Protein AF-A0A5C6MVK4-F1 (afdb_monomer_lite)

Secondary structure (DSSP, 8-state):
--------------TTTT---TTHHHHHHHHHHHHHHHHHHHHHHHTTHHHHHHH-B-TTSPBTTSB-PPPTT-TT-S-B-TT--EEEES-SS---TTTT---PPEEEESS---S-B-SHHHHHHHHHHH----S-TTS-GGGTTT-TTHHHHSPPSSBPPEEEETTTTEEEES-GGGGHHHHHHHHHHHTT-HHHHHHHHHHHHTHHHHHHHHHHHHHHHHHHHHHHHHHHHHHHHHHHHHHHHHHHHHHHHHHHHHHHHHHHHHTT-S-HHHHHHHHHHHHHHHHHHHHHHHHHHHHHHHHHHHHHHHHHHHHHHHHHHHHHHH-THHHHHHHHHHHHHHHHHHHHHHHHHHHHHHHHHHHHHHHHHHHHHHHHHHHHHHHHHHHHHHHHHHHHHHHHHHHHHHHHHHHHHHHHHHHHHHHHHHHHHHHHHHHHTT--

Organism: NCBI:txid433684

Sequence (440 aa):
MGCCNSREIKRDWKPLEERSCTDIPWLIIFVLFCIGMACVCGYPIATGAASRLVSGYDSYGNTCGRNNTKINGVTLSGRDMRLNKYVFFLEPCNLDIINRKVLSIALCVSKCPTVELKDYKDLTQFALKNGSQLCSYDIPPTRYSSHWERSSKCPKLPVPPSKSISLFNRCIPVDVTCYAEFTQELVTFVSDNNVLRRVIAGVMASKEIIMALCLLALVLSLIMMVVIRYISKVLVWILTILVIIGSIGGTGVLWWLYVDHRNALDNNSLSIFGKEVVSDNVKALLGCAIVATIFTVILLIVMFILRKRVALTIALFHVAGKVFIKLPLLVVQPLWTLICLMLFWAYWLMVLLFLGVSVAHICLKLLTKSTQAFNRVERSGAGEKRRGEERRRRGEEREERRGEERIEERRGEERRGEDERGEERRGEEEERRGEELSLL

InterPro domains:
  IPR007603 Choline transporter-like [PF04515] (290-359)
  IPR007603 Choline transporter-like [PTHR12385] (13-358)

Foldseek 3Di:
DDDDPPDPPPPPPPVPPDDDDPCPVVVVVVVVVVVVLVVLLVVLVVLCLLQCQAQNAWPQGHRALAQFCDFFQRPPGRHGRVQQRAKEFLQLQDQDVPVVCNDRTIDRFNDFAQAWAADLVSQLCCCVVRVTHQFDPVAHSVCCPPDPCNVPGHHDPRDAGFDQDPGRRYTDHPDPNSCVVVVVVVCVVVVVDPPVNVVVVVCVVCVVVVVVVVVVVVVVVLVVVLVCLVVVLVVLVVVLVCLLCCLVVVLVVLVVVLVVLVVVLVVPPDDPVVNVVSVVVSVVSVVVSVVSVVVSVVVVVVSVVCVVVSVVVNVVSVVVSVVCVVVVVVVCVVVVVVVVVVVVVVSVVSSVSSVVSSVVVVVVSVVSVVVVVVVVVVVVVVVVVVVVVVVVVVVVVVVVVVVVVVVVVVVVVVVVVVVVVVVVVVVVVVVVVVVVVVPD

Structure (mmCIF, N/CA/C/O backbone):
data_AF-A0A5C6MVK4-F1
#
_entry.id   AF-A0A5C6MVK4-F1
#
loop_
_atom_site.group_PDB
_atom_site.id
_atom_site.type_symbol
_atom_site.label_atom_id
_atom_site.label_alt_id
_atom_site.label_comp_id
_atom_site.label_asym_id
_atom_site.label_entity_id
_atom_site.label_seq_id
_atom_site.pdbx_PDB_ins_code
_atom_site.Cartn_x
_atom_site.Cartn_y
_atom_site.Cartn_z
_atom_site.occupancy
_atom_site.B_iso_or_equiv
_atom_site.auth_seq_id
_atom_site.auth_comp_id
_atom_site.auth_asym_id
_atom_site.auth_atom_id
_atom_site.pdbx_PDB_model_num
ATOM 1 N N . MET A 1 1 ? 12.126 -42.421 -72.724 1.00 45.44 1 MET A N 1
ATOM 2 C CA . MET A 1 1 ? 10.899 -41.747 -72.246 1.00 45.44 1 MET A CA 1
ATOM 3 C C . MET A 1 1 ? 10.829 -41.921 -70.742 1.00 45.44 1 MET A C 1
ATOM 5 O O . MET A 1 1 ? 10.855 -43.053 -70.287 1.00 45.44 1 MET A O 1
ATOM 9 N N . GLY A 1 2 ? 10.811 -40.830 -69.982 1.00 40.03 2 GLY A N 1
ATOM 10 C CA . GLY A 1 2 ? 10.735 -40.871 -68.522 1.00 40.03 2 GLY A CA 1
ATOM 11 C C . GLY A 1 2 ? 10.362 -39.495 -67.989 1.00 40.03 2 GLY A C 1
ATOM 12 O O . GLY A 1 2 ? 11.235 -38.676 -67.733 1.00 40.03 2 GLY A O 1
ATOM 13 N N . CYS A 1 3 ? 9.061 -39.229 -67.883 1.00 44.59 3 CYS A N 1
ATOM 14 C CA . CYS A 1 3 ? 8.519 -38.031 -67.250 1.00 44.59 3 CYS A CA 1
ATOM 15 C C . CYS A 1 3 ? 8.044 -38.392 -65.838 1.00 44.59 3 CYS A C 1
ATOM 17 O O . CYS A 1 3 ? 6.943 -38.908 -65.680 1.00 44.59 3 CYS A O 1
ATOM 19 N N . CYS A 1 4 ? 8.846 -38.083 -64.819 1.00 44.09 4 CYS A N 1
ATOM 20 C CA . CYS A 1 4 ? 8.370 -37.953 -63.442 1.00 44.09 4 CYS A CA 1
ATOM 21 C C . CYS A 1 4 ? 8.360 -36.468 -63.087 1.00 44.09 4 CYS A C 1
ATOM 23 O O . CYS A 1 4 ? 9.382 -35.873 -62.757 1.00 44.09 4 CYS A O 1
ATOM 25 N N . ASN A 1 5 ? 7.180 -35.868 -63.212 1.00 50.19 5 ASN A N 1
ATOM 26 C CA . ASN A 1 5 ? 6.897 -34.517 -62.761 1.00 50.19 5 ASN A CA 1
ATOM 27 C C . ASN A 1 5 ? 6.696 -34.555 -61.237 1.00 50.19 5 ASN A C 1
ATOM 29 O O . ASN A 1 5 ? 5.581 -34.773 -60.762 1.00 50.19 5 ASN A O 1
ATOM 33 N N . SER A 1 6 ? 7.771 -34.384 -60.467 1.00 45.28 6 SER A N 1
ATOM 34 C CA . SER A 1 6 ? 7.656 -34.103 -59.034 1.00 45.28 6 SER A CA 1
ATOM 35 C C . SER A 1 6 ? 7.055 -32.710 -58.872 1.00 45.28 6 SER A C 1
ATOM 37 O O . SER A 1 6 ? 7.757 -31.705 -58.935 1.00 45.28 6 SER A O 1
ATOM 39 N N . ARG A 1 7 ? 5.733 -32.641 -58.690 1.00 50.56 7 ARG A N 1
ATOM 40 C CA . ARG A 1 7 ? 5.078 -31.435 -58.179 1.00 50.56 7 ARG A CA 1
ATOM 41 C C . ARG A 1 7 ? 5.675 -31.142 -56.805 1.00 50.56 7 ARG A C 1
ATOM 43 O O . ARG A 1 7 ? 5.427 -31.892 -55.864 1.00 50.56 7 ARG A O 1
ATOM 50 N N . GLU A 1 8 ? 6.433 -30.057 -56.685 1.00 54.66 8 GLU A N 1
ATOM 51 C CA . GLU A 1 8 ? 6.718 -29.470 -55.380 1.00 54.66 8 GLU A CA 1
ATOM 52 C C . GLU A 1 8 ? 5.381 -29.127 -54.718 1.00 54.66 8 GLU A C 1
ATOM 54 O O . GLU A 1 8 ? 4.659 -28.218 -55.136 1.00 54.66 8 GLU A O 1
ATOM 59 N N . ILE A 1 9 ? 5.014 -29.905 -53.703 1.00 55.22 9 ILE A N 1
ATOM 60 C CA . ILE A 1 9 ? 3.885 -29.598 -52.836 1.00 55.22 9 ILE A CA 1
ATOM 61 C C . ILE A 1 9 ? 4.286 -28.331 -52.083 1.00 55.22 9 ILE A C 1
ATOM 63 O O . ILE A 1 9 ? 5.113 -28.379 -51.171 1.00 55.22 9 ILE A O 1
ATOM 67 N N . LYS A 1 10 ? 3.721 -27.183 -52.480 1.00 52.97 10 LYS A N 1
ATOM 68 C CA . LYS A 1 10 ? 3.751 -25.962 -51.670 1.00 52.97 10 LYS A CA 1
ATOM 69 C C . LYS A 1 10 ? 3.217 -26.335 -50.293 1.00 52.97 10 LYS A C 1
ATOM 71 O O . LYS A 1 10 ? 2.034 -26.617 -50.130 1.00 52.97 10 LYS A O 1
ATOM 76 N N . ARG A 1 11 ? 4.117 -26.401 -49.315 1.00 61.69 11 ARG A N 1
ATOM 77 C CA . ARG A 1 11 ? 3.772 -26.624 -47.917 1.00 61.69 11 ARG A CA 1
ATOM 78 C C . ARG A 1 11 ? 3.032 -25.370 -47.457 1.00 61.69 11 ARG A C 1
ATOM 80 O O . ARG A 1 11 ? 3.664 -24.358 -47.160 1.00 61.69 11 ARG A O 1
ATOM 87 N N . ASP A 1 12 ? 1.703 -25.414 -47.488 1.00 65.06 12 ASP A N 1
ATOM 88 C CA . ASP A 1 12 ? 0.875 -24.348 -46.936 1.00 65.06 12 ASP A CA 1
ATOM 89 C C . ASP A 1 12 ? 1.218 -24.216 -45.453 1.00 65.06 12 ASP A C 1
ATOM 91 O O . ASP A 1 12 ? 1.029 -25.139 -44.659 1.00 65.06 12 ASP A O 1
ATOM 95 N N . TRP A 1 13 ? 1.806 -23.078 -45.090 1.00 60.03 13 TRP A N 1
ATOM 96 C CA . TRP A 1 13 ? 2.159 -22.775 -43.713 1.00 60.03 13 TRP A CA 1
ATOM 97 C C . TRP A 1 13 ? 0.852 -22.634 -42.926 1.00 60.03 13 TRP A C 1
ATOM 99 O O . TRP A 1 13 ? 0.169 -21.615 -43.027 1.00 60.03 13 TRP A O 1
ATOM 109 N N . LYS A 1 14 ? 0.488 -23.670 -42.163 1.00 69.31 14 LYS A N 1
ATOM 110 C CA . LYS A 1 14 ? -0.671 -23.680 -41.260 1.00 69.31 14 LYS A CA 1
ATOM 111 C C . LYS A 1 14 ? -0.202 -23.573 -39.799 1.00 69.31 14 LYS A C 1
ATOM 113 O O . LYS A 1 14 ? -0.158 -24.572 -39.088 1.00 69.31 14 LYS A O 1
ATOM 118 N N . PRO A 1 15 ? 0.146 -22.368 -39.304 1.00 61.59 15 PRO A N 1
ATOM 119 C CA . PRO A 1 15 ? 0.759 -22.144 -37.980 1.00 61.59 15 PRO A CA 1
ATOM 120 C C . PRO A 1 15 ? -0.129 -22.440 -36.756 1.00 61.59 15 PRO A C 1
ATOM 122 O O . PRO A 1 15 ? 0.230 -22.098 -35.622 1.00 61.59 15 PRO A O 1
ATOM 125 N N . LEU A 1 16 ? -1.314 -23.008 -36.973 1.00 65.88 16 LEU A N 1
ATOM 126 C CA . LEU A 1 16 ? -2.306 -23.302 -35.942 1.00 65.88 16 LEU A CA 1
ATOM 127 C C . LEU A 1 16 ? -2.547 -24.809 -35.750 1.00 65.88 16 LEU A C 1
ATOM 129 O O . LEU A 1 16 ? -3.187 -25.166 -34.770 1.00 65.88 16 LEU A O 1
ATOM 133 N N . GLU A 1 17 ? -2.035 -25.677 -36.631 1.00 70.75 17 GLU A N 1
ATOM 134 C CA . GLU A 1 17 ? -2.369 -27.115 -36.642 1.00 70.75 17 GLU A CA 1
ATOM 135 C C . GLU A 1 17 ? -1.601 -27.936 -35.578 1.00 70.75 17 GLU A C 1
ATOM 137 O O . GLU A 1 17 ? -2.068 -28.988 -35.160 1.00 70.75 17 GLU A O 1
ATOM 142 N N . GLU A 1 18 ? -0.468 -27.433 -35.068 1.00 64.62 18 GLU A N 1
ATOM 143 C CA . GLU A 1 18 ? 0.413 -28.149 -34.121 1.00 64.62 18 GLU A CA 1
ATOM 144 C C . GLU A 1 18 ? 0.641 -27.377 -32.805 1.00 64.62 18 GLU A C 1
ATOM 146 O O . GLU A 1 18 ? 1.774 -27.139 -32.387 1.00 64.62 18 GLU A O 1
ATOM 151 N N . ARG A 1 19 ? -0.423 -26.930 -32.126 1.00 71.25 19 ARG A N 1
ATOM 152 C CA . ARG A 1 19 ? -0.288 -26.306 -30.794 1.00 71.25 19 ARG A CA 1
ATOM 153 C C . ARG A 1 19 ? -0.730 -27.264 -29.691 1.00 71.25 19 ARG A C 1
ATOM 155 O O . ARG A 1 19 ? -1.921 -27.443 -29.470 1.00 71.25 19 ARG A O 1
ATOM 162 N N . SER A 1 20 ? 0.226 -27.841 -28.967 1.00 74.94 20 SER A N 1
ATOM 163 C CA . SER A 1 20 ? -0.019 -28.507 -27.680 1.00 74.94 20 SER A CA 1
ATOM 164 C C . SER A 1 20 ? 0.111 -27.509 -26.523 1.00 74.94 20 SER A C 1
ATOM 166 O O . SER A 1 20 ? 0.925 -26.590 -26.594 1.00 74.94 20 SER A O 1
ATOM 168 N N . CYS A 1 21 ? -0.650 -27.684 -25.438 1.00 77.19 21 CYS A N 1
ATOM 169 C CA . CYS A 1 21 ? -0.490 -26.868 -24.229 1.00 77.19 21 CYS A CA 1
ATOM 170 C C . CYS A 1 21 ? 0.863 -27.150 -23.558 1.00 77.19 21 CYS A C 1
ATOM 172 O O . CYS A 1 21 ? 1.046 -28.194 -22.938 1.00 77.19 21 CYS A O 1
ATOM 174 N N . THR A 1 22 ? 1.790 -26.200 -23.652 1.00 77.88 22 THR A N 1
ATOM 175 C CA . THR A 1 22 ? 3.154 -26.320 -23.110 1.00 77.88 22 THR A CA 1
ATOM 176 C C . THR A 1 22 ? 3.222 -26.128 -21.585 1.00 77.88 22 THR A C 1
ATOM 178 O O . THR A 1 22 ? 4.201 -26.520 -20.960 1.00 77.88 22 THR A O 1
ATOM 181 N N . ASP A 1 23 ? 2.158 -25.608 -20.959 1.00 83.75 23 ASP A N 1
ATOM 182 C CA . ASP A 1 23 ? 2.202 -25.089 -19.581 1.00 83.75 23 ASP A CA 1
ATOM 183 C C . ASP A 1 23 ? 1.281 -25.823 -18.583 1.00 83.75 23 ASP A C 1
ATOM 185 O O . ASP A 1 23 ? 0.829 -25.241 -17.597 1.00 83.75 23 ASP A O 1
ATOM 189 N N . ILE A 1 24 ? 0.995 -27.114 -18.798 1.00 88.56 24 ILE A N 1
ATOM 190 C CA . ILE A 1 24 ? 0.131 -27.905 -17.893 1.00 88.56 24 ILE A CA 1
ATOM 191 C C . ILE A 1 24 ? 0.690 -27.973 -16.450 1.00 88.56 24 ILE A C 1
ATOM 193 O O . ILE A 1 24 ? -0.074 -27.709 -15.519 1.00 88.56 24 ILE A O 1
ATOM 197 N N . PRO A 1 25 ? 1.989 -28.259 -16.205 1.00 91.06 25 PRO A N 1
ATOM 198 C CA . PRO A 1 25 ? 2.520 -28.314 -14.837 1.00 91.06 25 PRO A CA 1
ATOM 199 C C . PRO A 1 25 ? 2.453 -26.962 -14.112 1.00 91.06 25 PRO A C 1
ATOM 201 O O . PRO A 1 25 ? 2.097 -26.897 -12.936 1.00 91.06 25 PRO A O 1
ATOM 204 N N . TRP A 1 26 ? 2.741 -25.871 -14.824 1.00 91.62 26 TRP A N 1
ATOM 205 C CA . TRP A 1 26 ? 2.671 -24.515 -14.278 1.00 91.62 26 TRP A CA 1
ATOM 206 C C . TRP A 1 26 ? 1.240 -24.103 -13.943 1.00 91.62 26 TRP A C 1
ATOM 208 O O . TRP A 1 26 ? 1.009 -23.484 -12.902 1.00 91.62 26 TRP A O 1
ATOM 218 N N . LEU A 1 27 ? 0.271 -24.507 -14.769 1.00 90.19 27 LEU A N 1
ATOM 219 C CA . LEU A 1 27 ? -1.146 -24.299 -14.488 1.00 90.19 27 LEU A CA 1
ATOM 220 C C . LEU A 1 27 ? -1.570 -24.995 -13.186 1.00 90.19 27 LEU A C 1
ATOM 222 O O . LEU A 1 27 ? -2.265 -24.388 -12.375 1.00 90.19 27 LEU A O 1
ATOM 226 N N . ILE A 1 28 ? -1.116 -26.230 -12.945 1.00 94.44 28 ILE A N 1
ATOM 227 C CA . ILE A 1 28 ? -1.421 -26.967 -11.706 1.00 94.44 28 ILE A CA 1
ATOM 228 C C . ILE A 1 28 ? -0.871 -26.225 -10.480 1.00 94.44 28 ILE A C 1
ATOM 230 O O . ILE A 1 28 ? -1.604 -26.014 -9.513 1.00 94.44 28 ILE A O 1
ATOM 234 N N . ILE A 1 29 ? 0.390 -25.783 -10.522 1.00 95.12 29 ILE A N 1
ATOM 235 C CA . ILE A 1 29 ? 1.016 -25.023 -9.425 1.00 95.12 29 ILE A CA 1
ATOM 236 C C . ILE A 1 29 ? 0.244 -23.726 -9.153 1.00 95.12 29 ILE A C 1
ATOM 238 O O . ILE A 1 29 ? -0.031 -23.401 -7.997 1.00 95.12 29 ILE A O 1
ATOM 242 N N . PHE A 1 30 ? -0.145 -23.004 -10.205 1.00 90.62 30 PHE A N 1
ATOM 243 C CA . PHE A 1 30 ? -0.928 -21.777 -10.079 1.00 90.62 30 PHE A CA 1
ATOM 244 C C . PHE A 1 30 ? -2.295 -22.030 -9.428 1.00 90.62 30 PHE A C 1
ATOM 246 O O . PHE A 1 30 ? -2.679 -21.313 -8.505 1.00 90.62 30 PHE A O 1
ATOM 253 N N . VAL A 1 31 ? -3.003 -23.089 -9.835 1.00 94.50 31 VAL A N 1
ATOM 254 C CA . VAL A 1 31 ? -4.294 -23.469 -9.239 1.00 94.50 31 VAL A CA 1
ATOM 255 C C . VAL A 1 31 ? -4.141 -23.830 -7.759 1.00 94.50 31 VAL A C 1
ATOM 257 O O . VAL A 1 31 ? -4.922 -23.351 -6.937 1.00 94.50 31 VAL A O 1
ATOM 260 N N . LEU A 1 32 ? -3.119 -24.611 -7.389 1.00 95.25 32 LEU A N 1
ATOM 261 C CA . LEU A 1 32 ? -2.842 -24.944 -5.986 1.00 95.25 32 LEU A CA 1
ATOM 262 C C . LEU A 1 32 ? -2.535 -23.696 -5.150 1.00 95.25 32 LEU A C 1
ATOM 264 O O . LEU A 1 32 ? -3.050 -23.559 -4.039 1.00 95.25 32 LEU A O 1
ATOM 268 N N . PHE A 1 33 ? -1.751 -22.762 -5.692 1.00 92.44 33 PHE A N 1
ATOM 269 C CA . PHE A 1 33 ? -1.486 -21.477 -5.050 1.00 92.44 33 PHE A CA 1
ATOM 270 C C . PHE A 1 33 ? -2.778 -20.671 -4.837 1.00 92.44 33 PHE A C 1
ATOM 272 O O . PHE A 1 33 ? -3.020 -20.177 -3.734 1.00 92.44 33 PHE A O 1
ATOM 279 N N . CYS A 1 34 ? -3.645 -20.584 -5.850 1.00 90.88 34 CYS A N 1
ATOM 280 C CA . CYS A 1 34 ? -4.939 -19.909 -5.741 1.00 90.88 34 CYS A CA 1
ATOM 281 C C . CYS A 1 34 ? -5.849 -20.554 -4.685 1.00 90.88 34 CYS A C 1
ATOM 283 O O . CYS A 1 34 ? -6.484 -19.835 -3.912 1.00 90.88 34 CYS A O 1
ATOM 285 N N . ILE A 1 35 ? -5.885 -21.889 -4.609 1.00 94.31 35 ILE A N 1
ATOM 286 C CA . ILE A 1 35 ? -6.634 -22.613 -3.571 1.00 94.31 35 ILE A CA 1
ATOM 287 C C . ILE A 1 35 ? -6.067 -22.287 -2.188 1.00 94.31 35 ILE A C 1
ATOM 289 O O . ILE A 1 35 ? -6.826 -21.919 -1.293 1.00 94.31 35 ILE A O 1
ATOM 293 N N . GLY A 1 36 ? -4.743 -22.346 -2.015 1.00 91.12 36 GLY A N 1
ATOM 294 C CA . GLY A 1 36 ? -4.087 -21.977 -0.760 1.00 91.12 36 GLY A CA 1
ATOM 295 C C . GLY A 1 36 ? -4.452 -20.558 -0.320 1.00 91.12 36 GLY A C 1
ATOM 296 O O . GLY A 1 36 ? -4.861 -20.342 0.820 1.00 91.12 36 GLY A O 1
ATOM 297 N N . MET A 1 37 ? -4.413 -19.600 -1.246 1.00 88.31 37 MET A N 1
ATOM 298 C CA . MET A 1 37 ? -4.805 -18.210 -1.000 1.00 88.31 37 MET A CA 1
ATOM 299 C C . MET A 1 37 ? -6.275 -18.070 -0.588 1.00 88.31 37 MET A C 1
ATOM 301 O O . MET A 1 37 ? -6.581 -17.321 0.345 1.00 88.31 37 MET A O 1
ATOM 305 N N . ALA A 1 38 ? -7.178 -18.807 -1.238 1.00 89.06 38 ALA A N 1
ATOM 306 C CA . ALA A 1 38 ? -8.592 -18.831 -0.884 1.00 89.06 38 ALA A CA 1
ATOM 307 C C . ALA A 1 38 ? -8.820 -19.429 0.515 1.00 89.06 38 ALA A C 1
ATOM 309 O O . ALA A 1 38 ? -9.594 -18.875 1.295 1.00 89.06 38 ALA A O 1
ATOM 310 N N . CYS A 1 39 ? -8.109 -20.501 0.879 1.00 89.88 39 CYS A N 1
ATOM 311 C CA . CYS A 1 39 ? -8.178 -21.101 2.214 1.00 89.88 39 CYS A CA 1
ATOM 312 C C . CYS A 1 39 ? -7.696 -20.136 3.306 1.00 89.88 39 CYS A C 1
ATOM 314 O O . CYS A 1 39 ? -8.379 -19.957 4.318 1.00 89.88 39 CYS A O 1
ATOM 316 N N . VAL A 1 40 ? -6.548 -19.481 3.093 1.00 87.19 40 VAL A N 1
ATOM 317 C CA . VAL A 1 40 ? -5.965 -18.534 4.058 1.00 87.19 40 VAL A CA 1
ATOM 318 C C . VAL A 1 40 ? -6.879 -17.324 4.278 1.00 87.19 40 VAL A C 1
ATOM 320 O O . VAL A 1 40 ? -7.002 -16.859 5.407 1.00 87.19 40 VAL A O 1
ATOM 323 N N . CYS A 1 41 ? -7.568 -16.842 3.241 1.00 85.69 41 CYS A N 1
ATOM 324 C CA . CYS A 1 41 ? -8.551 -15.760 3.361 1.00 85.69 41 CYS A CA 1
ATOM 325 C C . CYS A 1 41 ? -9.897 -16.228 3.939 1.00 85.69 41 CYS A C 1
ATOM 327 O O . CYS A 1 41 ? -10.517 -15.524 4.738 1.00 85.69 41 CYS A O 1
ATOM 329 N N . GLY A 1 42 ? -10.335 -17.443 3.605 1.00 85.62 42 GLY A N 1
ATOM 330 C CA . GLY A 1 42 ? -11.572 -18.025 4.121 1.00 85.62 42 GLY A CA 1
ATOM 331 C C . GLY A 1 42 ? -11.543 -18.256 5.633 1.00 85.62 42 GLY A C 1
ATOM 332 O O . GLY A 1 42 ? -12.542 -18.013 6.310 1.00 85.62 42 GLY A O 1
ATOM 333 N N . TYR A 1 43 ? -10.396 -18.655 6.188 1.00 85.00 43 TYR A N 1
ATOM 334 C CA . TYR A 1 43 ? -10.239 -18.925 7.621 1.00 85.00 43 TYR A CA 1
ATOM 335 C C . TYR A 1 43 ? -10.616 -17.742 8.545 1.00 85.00 43 TYR A C 1
ATOM 337 O O . TYR A 1 43 ? -11.482 -17.908 9.415 1.00 85.00 43 TYR A O 1
ATOM 345 N N . PRO A 1 44 ? -10.042 -16.530 8.403 1.00 80.38 44 PRO A N 1
ATOM 346 C CA . PRO A 1 44 ? -10.394 -15.403 9.261 1.00 80.38 44 PRO A CA 1
ATOM 347 C C . PRO A 1 44 ? -11.823 -14.876 9.030 1.00 80.38 44 PRO A C 1
ATOM 349 O O . PRO A 1 44 ? -12.430 -14.300 9.939 1.00 80.38 44 PRO A O 1
ATOM 352 N N . ILE A 1 45 ? -12.385 -15.075 7.833 1.00 82.50 45 ILE A N 1
ATOM 353 C CA . ILE A 1 45 ? -13.784 -14.737 7.542 1.00 82.50 45 ILE A CA 1
ATOM 354 C C . ILE A 1 45 ? -14.714 -15.696 8.294 1.00 82.50 45 ILE A C 1
ATOM 356 O O . ILE A 1 45 ? -15.600 -15.244 9.021 1.00 82.50 45 ILE A O 1
ATOM 360 N N . ALA A 1 46 ? -14.472 -17.006 8.190 1.00 82.50 46 ALA A N 1
ATOM 361 C CA . ALA A 1 46 ? -15.267 -18.041 8.848 1.00 82.50 46 ALA A CA 1
ATOM 362 C C . ALA A 1 46 ? -15.210 -17.944 10.382 1.00 82.50 46 ALA A C 1
ATOM 364 O O . ALA A 1 46 ? -16.209 -18.164 11.063 1.00 82.50 46 ALA A O 1
ATOM 365 N N . THR A 1 47 ? -14.062 -17.557 10.943 1.00 75.44 47 THR A N 1
ATOM 366 C CA . THR A 1 47 ? -13.907 -17.343 12.394 1.00 75.44 47 THR A CA 1
ATOM 367 C C . THR A 1 47 ? -14.520 -16.029 12.899 1.00 75.44 47 THR A C 1
ATOM 369 O O . THR A 1 47 ? -14.548 -15.789 14.109 1.00 75.44 47 THR A O 1
ATOM 372 N N . GLY A 1 48 ? -15.029 -15.173 12.004 1.00 72.75 48 GLY A N 1
ATOM 373 C CA . GLY A 1 48 ? -15.660 -13.896 12.341 1.00 72.75 48 GLY A CA 1
ATOM 374 C C . GLY A 1 48 ? -14.678 -12.767 12.676 1.00 72.75 48 GLY A C 1
ATOM 375 O O . GLY A 1 48 ? -15.114 -11.668 13.027 1.00 72.75 48 GLY A O 1
ATOM 376 N N . ALA A 1 49 ? -13.368 -12.986 12.539 1.00 71.56 49 ALA A N 1
ATOM 377 C CA . ALA A 1 49 ? -12.349 -11.972 12.808 1.00 71.56 49 ALA A CA 1
ATOM 378 C C . ALA A 1 49 ? -12.449 -10.773 11.855 1.00 71.56 49 ALA A C 1
ATOM 380 O O . ALA A 1 49 ? -12.285 -9.633 12.289 1.00 71.56 49 ALA A O 1
ATOM 381 N N . ALA A 1 50 ? -12.829 -11.010 10.594 1.00 76.44 50 ALA A N 1
ATOM 382 C CA . ALA A 1 50 ? -13.086 -9.941 9.627 1.00 76.44 50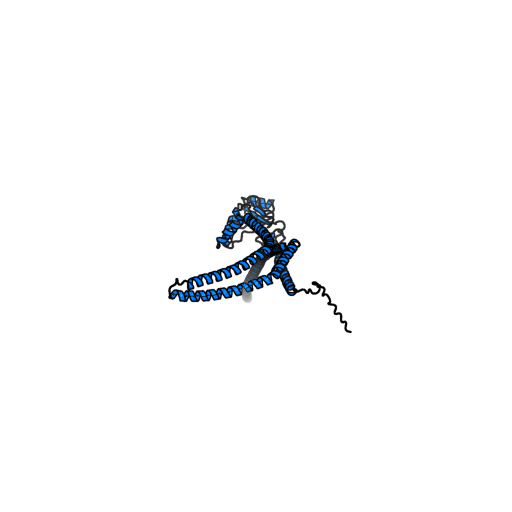 ALA A CA 1
ATOM 383 C C . ALA A 1 50 ? -14.167 -8.963 10.128 1.00 76.44 50 ALA A C 1
ATOM 385 O O . ALA A 1 50 ? -13.983 -7.747 10.098 1.00 76.44 50 ALA A O 1
ATOM 386 N N . SER A 1 51 ? -15.266 -9.486 10.689 1.00 78.06 51 SER A N 1
ATOM 387 C CA . SER A 1 51 ? -16.330 -8.639 11.248 1.00 78.06 51 SER A CA 1
ATOM 388 C C . SER A 1 51 ? -15.884 -7.846 12.476 1.00 78.06 51 SER A C 1
ATOM 390 O O . SER A 1 51 ? -16.341 -6.726 12.673 1.00 78.06 51 SER A O 1
ATOM 392 N N . ARG A 1 52 ? -14.942 -8.370 13.264 1.00 80.50 52 ARG A N 1
ATOM 393 C CA . ARG A 1 52 ? -14.383 -7.665 14.424 1.00 80.50 52 ARG A CA 1
ATOM 394 C C . ARG A 1 52 ? -13.425 -6.550 14.050 1.00 80.50 52 ARG A C 1
ATOM 396 O O . ARG A 1 52 ? -13.340 -5.579 14.792 1.00 80.50 52 ARG A O 1
ATOM 403 N N . LEU A 1 53 ? -12.732 -6.657 12.916 1.00 78.62 53 LEU A N 1
ATOM 404 C CA . LEU A 1 53 ? -11.908 -5.554 12.426 1.00 78.62 53 LEU A CA 1
ATOM 405 C C . LEU A 1 53 ? -12.784 -4.389 11.940 1.00 78.62 53 LEU A C 1
ATOM 407 O O . LEU A 1 53 ? -12.508 -3.239 12.281 1.00 78.62 53 LEU A O 1
ATOM 411 N N . VAL A 1 54 ? -13.854 -4.703 11.198 1.00 81.31 54 VAL A N 1
ATOM 412 C CA . VAL A 1 54 ? -14.755 -3.712 10.583 1.00 81.31 54 VAL A CA 1
ATOM 413 C C . VAL A 1 54 ? -15.717 -3.088 11.595 1.00 81.31 54 VAL A C 1
ATOM 415 O O . VAL A 1 54 ? -15.833 -1.869 11.669 1.00 81.31 54 VAL A O 1
ATOM 418 N N . SER A 1 55 ? -16.425 -3.907 12.376 1.00 83.38 55 SER A N 1
ATOM 419 C CA . SER A 1 55 ? -17.412 -3.433 13.355 1.00 83.38 55 SER A CA 1
ATOM 420 C C . SER A 1 55 ? -16.795 -3.088 14.709 1.00 83.38 55 SER A C 1
ATOM 422 O O . SER A 1 55 ? -17.422 -2.388 15.496 1.00 83.38 55 SER A O 1
ATOM 424 N N . GLY A 1 56 ? -15.578 -3.564 14.981 1.00 83.88 56 GLY A N 1
ATOM 425 C CA . GLY A 1 56 ? -14.955 -3.440 16.291 1.00 83.88 56 GLY A CA 1
ATOM 426 C C . GLY A 1 56 ? -15.522 -4.419 17.323 1.00 83.88 56 GLY A C 1
ATOM 427 O O . GLY A 1 56 ? -16.545 -5.081 17.115 1.00 83.88 56 GLY A O 1
ATOM 428 N N . TYR A 1 57 ? -14.820 -4.536 18.446 1.00 85.50 57 TYR A N 1
ATOM 429 C CA . TYR A 1 57 ? -15.222 -5.354 19.583 1.00 85.50 57 TYR A CA 1
ATOM 430 C C . TYR A 1 57 ? -14.929 -4.617 20.893 1.00 85.50 57 TYR A C 1
ATOM 432 O O . TYR A 1 57 ? -14.037 -3.770 20.945 1.00 85.50 57 TYR A O 1
ATOM 440 N N . ASP A 1 58 ? -15.702 -4.921 21.929 1.00 88.38 58 ASP A N 1
ATOM 441 C CA . ASP A 1 58 ? -15.509 -4.380 23.275 1.00 88.38 58 ASP A CA 1
ATOM 442 C C . ASP A 1 58 ? -14.421 -5.151 24.053 1.00 88.38 58 ASP A C 1
ATOM 444 O O . ASP A 1 58 ? -13.967 -6.223 23.645 1.00 88.38 58 ASP A O 1
ATOM 448 N N . SER A 1 59 ? -14.015 -4.650 25.222 1.00 84.69 59 SER A N 1
ATOM 449 C CA . SER A 1 59 ? -13.021 -5.328 26.074 1.00 84.69 59 SER A CA 1
ATOM 450 C C . SER A 1 59 ? -13.475 -6.690 26.619 1.00 84.69 59 SER A C 1
ATOM 452 O O . SER A 1 59 ? -12.659 -7.436 27.157 1.00 84.69 59 SER A O 1
ATOM 454 N N . TYR A 1 60 ? -14.754 -7.039 26.471 1.00 85.75 60 TYR A N 1
ATOM 455 C CA . TYR A 1 60 ? -15.344 -8.301 26.923 1.00 85.75 60 TYR A CA 1
ATOM 456 C C . TYR A 1 60 ? -15.507 -9.324 25.784 1.00 85.75 60 TYR A C 1
ATOM 458 O O . TYR A 1 60 ? -15.990 -10.437 26.013 1.00 85.75 60 TYR A O 1
ATOM 466 N N . GLY A 1 61 ? -15.072 -8.982 24.566 1.00 81.12 61 GLY A N 1
ATOM 467 C CA . GLY A 1 61 ? -15.088 -9.847 23.389 1.00 81.12 61 GLY A CA 1
ATOM 468 C C . GLY A 1 61 ? -16.404 -9.864 22.603 1.00 81.12 61 GLY A C 1
ATOM 469 O O . GLY A 1 61 ? -16.540 -10.689 21.687 1.00 81.12 61 GLY A O 1
ATOM 470 N N . ASN A 1 62 ? -17.358 -8.982 22.919 1.00 88.50 62 ASN A N 1
ATOM 471 C CA . ASN A 1 62 ? -18.569 -8.781 22.127 1.00 88.50 62 ASN A CA 1
ATOM 472 C C . ASN A 1 62 ? -18.252 -7.928 20.896 1.00 88.50 62 ASN A C 1
ATOM 474 O O . ASN A 1 62 ? -17.637 -6.871 20.984 1.00 88.50 62 ASN A O 1
ATOM 478 N N . THR A 1 63 ? -18.707 -8.381 19.736 1.00 89.94 63 THR A N 1
ATOM 479 C CA . THR A 1 63 ? -18.626 -7.644 18.473 1.00 89.94 63 THR A CA 1
ATOM 480 C C . THR A 1 63 ? -19.784 -6.655 18.406 1.00 89.94 63 THR A C 1
ATOM 482 O O . THR A 1 63 ? -20.941 -7.051 18.593 1.00 89.94 63 THR A O 1
ATOM 485 N N . CYS A 1 64 ? -19.493 -5.385 18.131 1.00 91.06 64 CYS A N 1
ATOM 486 C CA . CYS A 1 64 ? -20.513 -4.342 18.062 1.00 91.06 64 CYS A CA 1
ATOM 487 C C . CYS A 1 64 ? -21.412 -4.528 16.824 1.00 91.06 64 CYS A C 1
ATOM 489 O O . CYS A 1 64 ? -20.982 -5.037 15.788 1.00 91.06 64 CYS A O 1
ATOM 491 N N . GLY A 1 65 ? -22.691 -4.161 16.925 1.00 90.12 65 GLY A N 1
ATOM 492 C CA . GLY A 1 65 ? -23.668 -4.279 15.837 1.00 90.12 65 GLY A CA 1
ATOM 493 C C . GLY A 1 65 ? -24.131 -5.707 15.516 1.00 90.12 65 GLY A C 1
ATOM 494 O O . GLY A 1 65 ? -24.817 -5.908 14.513 1.00 90.12 65 GLY A O 1
ATOM 495 N N . ARG A 1 66 ? -23.780 -6.708 16.334 1.00 89.06 66 ARG A N 1
ATOM 496 C CA . ARG A 1 66 ? -24.163 -8.117 16.138 1.00 89.06 66 ARG A CA 1
ATOM 497 C C . ARG A 1 66 ? -24.634 -8.770 17.436 1.00 89.06 66 ARG A C 1
ATOM 499 O O . ARG A 1 66 ? -24.365 -8.284 18.531 1.00 89.06 66 ARG A O 1
ATOM 506 N N . ASN A 1 67 ? -25.325 -9.899 17.295 1.00 90.62 67 ASN A N 1
ATOM 507 C CA . ASN A 1 67 ? -25.637 -10.765 18.426 1.00 90.62 67 ASN A CA 1
ATOM 508 C C . ASN A 1 67 ? -24.422 -11.644 18.752 1.00 90.62 67 ASN A C 1
ATOM 510 O O . ASN A 1 67 ? -23.861 -12.263 17.845 1.00 90.62 67 ASN A O 1
ATOM 514 N N . ASN A 1 68 ? -24.015 -11.699 20.019 1.00 88.94 68 ASN A N 1
ATOM 515 C CA . ASN A 1 68 ? -22.803 -12.399 20.437 1.00 88.94 68 ASN A CA 1
ATOM 516 C C . ASN A 1 68 ? -23.126 -13.663 21.228 1.00 88.94 68 ASN A C 1
ATOM 518 O O . ASN A 1 68 ? -24.077 -13.719 21.999 1.00 88.94 68 ASN A O 1
ATOM 522 N N . THR A 1 69 ? -22.278 -14.675 21.082 1.00 86.50 69 THR A N 1
ATOM 523 C CA . THR A 1 69 ? -22.320 -15.883 21.910 1.00 86.50 69 THR A CA 1
ATOM 524 C C . THR A 1 69 ? -21.472 -15.695 23.161 1.00 86.50 69 THR A C 1
ATOM 526 O O . THR A 1 69 ? -20.380 -15.126 23.084 1.00 86.50 69 THR A O 1
ATOM 529 N N . LYS A 1 70 ? -21.930 -16.220 24.298 1.00 86.38 70 LYS A N 1
ATOM 530 C CA . LYS A 1 70 ? -21.200 -16.140 25.566 1.00 86.38 70 LYS A CA 1
ATOM 531 C C . LYS A 1 70 ? -19.856 -16.869 25.488 1.00 86.38 70 LYS A C 1
ATOM 533 O O . LYS A 1 70 ? -19.780 -18.003 25.018 1.00 86.38 70 LYS A O 1
ATOM 538 N N . ILE A 1 71 ? -18.802 -16.213 25.962 1.00 83.12 71 ILE A N 1
ATOM 539 C CA . ILE A 1 71 ? -17.458 -16.775 26.091 1.00 83.12 71 ILE A CA 1
ATOM 540 C C . ILE A 1 71 ? -17.311 -17.318 27.513 1.00 83.12 71 ILE A C 1
ATOM 542 O O . ILE A 1 71 ? -17.584 -16.637 28.504 1.00 83.12 71 ILE A O 1
ATOM 546 N N . ASN A 1 72 ? -16.874 -18.569 27.622 1.00 78.31 72 ASN A N 1
ATOM 547 C CA . ASN A 1 72 ? -16.696 -19.221 28.911 1.00 78.31 72 ASN A CA 1
ATOM 548 C C . ASN A 1 72 ? -15.629 -18.487 29.744 1.00 78.31 72 ASN A C 1
ATOM 550 O O . ASN A 1 72 ? -14.499 -18.316 29.299 1.00 78.31 72 ASN A O 1
ATOM 554 N N . GLY A 1 73 ? -15.995 -18.061 30.957 1.00 74.94 73 GLY A N 1
ATOM 555 C CA . GLY A 1 73 ? -15.083 -17.400 31.899 1.00 74.94 73 GLY A CA 1
ATOM 556 C C . GLY A 1 73 ? -15.108 -15.871 31.853 1.00 74.94 73 GLY A C 1
ATOM 557 O O . GLY A 1 73 ? -14.494 -15.250 32.711 1.00 74.94 73 GLY A O 1
ATOM 558 N N . VAL A 1 74 ? -15.861 -15.268 30.925 1.00 79.75 74 VAL A N 1
ATOM 559 C CA . VAL A 1 74 ? -16.035 -13.810 30.827 1.00 79.75 74 VAL A CA 1
ATOM 560 C C . VAL A 1 74 ? -17.499 -13.458 31.093 1.00 79.75 74 VAL A C 1
ATOM 562 O O . VAL A 1 74 ? -18.379 -13.772 30.289 1.00 79.75 74 VAL A O 1
ATOM 565 N N . THR A 1 75 ? -17.780 -12.819 32.230 1.00 83.44 75 THR A N 1
ATOM 566 C CA . THR A 1 75 ? -19.146 -12.554 32.728 1.00 83.44 75 THR A CA 1
ATOM 567 C C . THR A 1 75 ? -19.961 -11.636 31.818 1.00 83.44 75 THR A C 1
ATOM 569 O O . THR A 1 75 ? -21.152 -11.873 31.634 1.00 83.44 75 THR A O 1
ATOM 572 N N . LEU A 1 76 ? -19.319 -10.634 31.212 1.00 85.44 76 LEU A N 1
ATOM 573 C CA . LEU A 1 76 ? -19.964 -9.601 30.390 1.00 85.44 76 LEU A CA 1
ATOM 574 C C . LEU A 1 76 ? -19.978 -9.903 28.885 1.00 85.44 76 LEU A C 1
ATOM 576 O O . LEU A 1 76 ? -20.367 -9.058 28.080 1.00 85.44 76 LEU A O 1
ATOM 580 N N . SER A 1 77 ? -19.579 -11.115 28.503 1.00 87.38 77 SER A N 1
ATOM 581 C CA . SER A 1 77 ? -19.618 -11.586 27.118 1.00 87.38 77 SER A CA 1
ATOM 582 C C . SER A 1 77 ? -20.982 -12.187 26.745 1.00 87.38 77 SER A C 1
ATOM 584 O O . SER A 1 77 ? -21.759 -12.597 27.608 1.00 87.38 77 SER A O 1
ATOM 586 N N . GLY A 1 78 ? -21.268 -12.289 25.446 1.00 86.88 78 GLY A N 1
ATOM 587 C CA . GLY A 1 78 ? -22.500 -12.883 24.917 1.00 86.88 78 GLY A CA 1
ATOM 588 C C . GLY A 1 78 ? -23.727 -11.979 24.989 1.00 86.88 78 GLY A C 1
ATOM 589 O O . GLY A 1 78 ? -24.848 -12.478 25.036 1.00 86.88 78 GLY A O 1
ATOM 590 N N . ARG A 1 79 ? -23.527 -10.661 25.046 1.00 89.12 79 ARG A N 1
ATOM 591 C CA . ARG A 1 79 ? -24.622 -9.686 25.040 1.00 89.12 79 ARG A CA 1
ATOM 592 C C . ARG A 1 79 ? -25.070 -9.374 23.609 1.00 89.12 79 ARG A C 1
ATOM 594 O O . ARG A 1 79 ? -24.254 -9.356 22.680 1.00 89.12 79 ARG A O 1
ATOM 601 N N . ASP A 1 80 ? -26.358 -9.081 23.439 1.00 91.44 80 ASP A N 1
ATOM 602 C CA . ASP A 1 80 ? -26.874 -8.597 22.159 1.00 91.44 80 ASP A CA 1
ATOM 603 C C . ASP A 1 80 ? -26.444 -7.137 21.942 1.00 91.44 80 ASP A C 1
ATOM 605 O O . ASP A 1 80 ? -26.835 -6.243 22.691 1.00 91.44 80 ASP A O 1
ATOM 609 N N . MET A 1 81 ? -25.613 -6.905 20.922 1.00 92.06 81 MET A N 1
ATOM 610 C CA . MET A 1 81 ? -25.069 -5.593 20.571 1.00 92.06 81 MET A CA 1
ATOM 611 C C . MET A 1 81 ? -25.605 -5.081 19.228 1.00 92.06 81 MET A C 1
ATOM 613 O O . MET A 1 81 ? -25.042 -4.140 18.677 1.00 92.06 81 MET A O 1
ATOM 617 N N . ARG A 1 82 ? -26.701 -5.637 18.684 1.00 91.50 82 ARG A N 1
ATOM 618 C CA . ARG A 1 82 ? -27.289 -5.202 17.392 1.00 91.50 82 ARG A CA 1
ATOM 619 C C . ARG A 1 82 ? -27.531 -3.690 17.295 1.00 91.50 82 ARG A C 1
ATOM 621 O O . ARG A 1 82 ? -27.309 -3.098 16.239 1.00 91.50 82 ARG A O 1
ATOM 628 N N . LEU A 1 83 ? -27.981 -3.073 18.388 1.00 91.50 83 LEU A N 1
ATOM 629 C CA . LEU A 1 83 ? -28.265 -1.634 18.462 1.00 91.50 83 LEU A CA 1
ATOM 630 C C . LEU A 1 83 ? -27.013 -0.788 18.751 1.00 91.50 83 LEU A C 1
ATOM 632 O O . LEU A 1 83 ? -26.980 0.398 18.428 1.00 91.50 83 LEU A O 1
ATOM 636 N N . ASN A 1 84 ? -25.968 -1.403 19.305 1.00 91.94 84 ASN A N 1
ATOM 637 C CA . ASN A 1 84 ? -24.732 -0.747 19.717 1.00 91.94 84 ASN A CA 1
ATOM 638 C C . ASN A 1 84 ? -23.657 -0.982 18.661 1.00 91.94 84 ASN A C 1
ATOM 640 O O . ASN A 1 84 ? -22.900 -1.950 18.734 1.00 91.94 84 ASN A O 1
ATOM 644 N N . LYS A 1 85 ? -23.640 -0.130 17.636 1.00 91.12 85 LYS A N 1
ATOM 645 C CA . LYS A 1 85 ? -22.798 -0.319 16.447 1.00 91.12 85 LYS A CA 1
ATOM 646 C C . LYS A 1 85 ? -21.391 0.245 16.590 1.00 91.12 85 LYS A C 1
ATOM 648 O O . LYS A 1 85 ? -20.518 -0.231 15.878 1.00 91.12 85 LYS A O 1
ATOM 653 N N . TYR A 1 86 ? -21.176 1.231 17.460 1.00 91.56 86 TYR A N 1
ATOM 654 C CA . TYR A 1 86 ? -19.915 1.965 17.532 1.00 91.56 86 TYR A CA 1
ATOM 655 C C . TYR A 1 86 ? -19.055 1.524 18.713 1.00 91.56 86 TYR A C 1
ATOM 657 O O . TYR A 1 86 ? -19.591 1.236 19.776 1.00 91.56 86 TYR A O 1
ATOM 665 N N . VAL A 1 87 ? -17.732 1.531 18.564 1.00 90.12 87 VAL A N 1
ATOM 666 C CA . VAL A 1 87 ? -16.792 1.333 19.677 1.00 90.12 87 VAL A CA 1
ATOM 667 C C . VAL A 1 87 ? -16.403 2.677 20.281 1.00 90.12 87 VAL A C 1
ATOM 669 O O . VAL A 1 87 ? -15.924 3.567 19.575 1.00 90.12 87 VAL A O 1
ATOM 672 N N . PHE A 1 88 ? -16.571 2.797 21.592 1.00 89.94 88 PHE A N 1
ATOM 673 C CA . PHE A 1 88 ? -16.133 3.921 22.407 1.00 89.94 88 PHE A CA 1
ATOM 674 C C . PHE A 1 88 ? -15.002 3.480 23.339 1.00 89.94 88 PHE A C 1
ATOM 676 O O . PHE A 1 88 ? -15.112 2.444 23.993 1.00 89.94 88 PHE A O 1
ATOM 683 N N . PHE A 1 89 ? -13.932 4.269 23.405 1.00 87.12 89 PHE A N 1
ATOM 684 C CA . PHE A 1 89 ? -12.793 4.033 24.291 1.00 87.12 89 PHE A CA 1
ATOM 685 C C . PHE A 1 89 ? -12.890 4.969 25.493 1.00 87.12 89 PHE A C 1
ATOM 687 O O . PHE A 1 89 ? -13.093 6.167 25.311 1.00 87.12 89 PHE A O 1
ATOM 694 N N . LEU A 1 90 ? -12.733 4.434 26.708 1.00 85.19 90 LEU A N 1
ATOM 695 C CA . LEU A 1 90 ? -12.827 5.229 27.939 1.00 85.19 90 LEU A CA 1
ATOM 696 C C . LEU A 1 90 ? -11.743 6.311 28.038 1.00 85.19 90 LEU A C 1
ATOM 698 O O . LEU A 1 90 ? -11.997 7.400 28.546 1.00 85.19 90 LEU A O 1
ATOM 702 N N . GLU A 1 91 ? -10.546 6.003 27.545 1.00 78.12 91 GLU A N 1
ATOM 703 C CA . GLU A 1 91 ? -9.414 6.925 27.478 1.00 78.12 91 GLU A CA 1
ATOM 704 C C . GLU A 1 91 ? -8.872 6.926 26.044 1.00 78.12 91 GLU A C 1
ATOM 706 O O . GLU A 1 91 ? -8.025 6.097 25.709 1.00 78.12 91 GLU A O 1
ATOM 711 N N . PRO A 1 92 ? -9.392 7.802 25.163 1.00 70.94 92 PRO A N 1
ATOM 712 C CA . PRO A 1 92 ? -8.930 7.866 23.781 1.00 70.94 92 PRO A CA 1
ATOM 713 C C . PRO A 1 92 ? -7.584 8.594 23.625 1.00 70.94 92 PRO A C 1
ATOM 715 O O . PRO A 1 92 ? -6.927 8.375 22.612 1.00 70.94 92 PRO A O 1
ATOM 718 N N . CYS A 1 93 ? -7.180 9.427 24.600 1.00 70.75 93 CYS A N 1
ATOM 719 C CA . CYS A 1 93 ? -5.983 10.277 24.496 1.00 70.75 93 CYS A CA 1
ATOM 720 C C . CYS A 1 93 ? -4.743 9.744 25.253 1.00 70.75 93 CYS A C 1
ATOM 722 O O . CYS A 1 93 ? -3.635 10.021 24.826 1.00 70.75 93 CYS A O 1
ATOM 724 N N . ASN A 1 94 ? -4.898 8.947 26.324 1.00 61.78 94 ASN A N 1
ATOM 725 C CA . ASN A 1 94 ? -3.777 8.374 27.099 1.00 61.78 94 ASN A CA 1
ATOM 726 C C . ASN A 1 94 ? -3.571 6.887 26.752 1.00 61.78 94 ASN A C 1
ATOM 728 O O . ASN A 1 94 ? -4.096 6.001 27.430 1.00 61.78 94 ASN A O 1
ATOM 732 N N . LEU A 1 95 ? -2.838 6.604 25.675 1.00 57.22 95 LEU A N 1
ATOM 733 C CA . LEU A 1 95 ? -2.499 5.244 25.237 1.00 57.22 95 LEU A CA 1
ATOM 734 C C . LEU A 1 95 ? -1.009 4.973 25.499 1.00 57.22 95 LEU A C 1
ATOM 736 O O . LEU A 1 95 ? -0.195 5.295 24.647 1.00 57.22 95 LEU A O 1
ATOM 740 N N . ASP A 1 96 ? -0.669 4.367 26.642 1.00 47.69 96 ASP A N 1
ATOM 741 C CA . ASP A 1 96 ? 0.713 3.970 26.978 1.00 47.69 96 ASP A CA 1
ATOM 742 C C . ASP A 1 96 ? 1.006 2.558 26.426 1.00 47.69 96 ASP A C 1
ATOM 744 O O . ASP A 1 96 ? 0.562 1.530 26.966 1.00 47.69 96 ASP A O 1
ATOM 748 N N . ILE A 1 97 ? 1.711 2.504 25.293 1.00 49.75 97 ILE A N 1
ATOM 749 C CA . ILE A 1 97 ? 2.061 1.262 24.582 1.00 49.75 97 ILE A CA 1
ATOM 750 C C . ILE A 1 97 ? 3.312 0.616 25.209 1.00 49.75 97 ILE A C 1
ATOM 752 O O . ILE A 1 97 ? 3.463 -0.611 25.162 1.00 49.75 97 ILE A O 1
ATOM 756 N N . ILE A 1 98 ? 4.171 1.412 25.858 1.00 42.69 98 ILE A N 1
ATOM 757 C CA . ILE A 1 98 ? 5.492 1.019 26.377 1.00 42.69 98 ILE A CA 1
ATOM 758 C C . ILE A 1 98 ? 5.360 0.073 27.579 1.00 42.69 98 ILE A C 1
ATOM 760 O O . ILE A 1 98 ? 6.072 -0.928 27.663 1.00 42.69 98 ILE A O 1
ATOM 764 N N . ASN A 1 99 ? 4.382 0.301 28.460 1.00 41.19 99 ASN A N 1
ATOM 765 C CA . ASN A 1 99 ? 4.104 -0.592 29.596 1.00 41.19 99 ASN A CA 1
ATOM 766 C C . ASN A 1 99 ? 3.138 -1.745 29.277 1.00 41.19 99 ASN A C 1
ATOM 768 O O . ASN A 1 99 ? 2.674 -2.436 30.189 1.00 41.19 99 ASN A O 1
ATOM 772 N N . ARG A 1 100 ? 2.781 -1.960 28.000 1.00 43.31 100 ARG A N 1
ATOM 773 C CA . ARG A 1 100 ? 1.769 -2.956 27.598 1.00 43.31 100 ARG A CA 1
ATOM 774 C C . ARG A 1 100 ? 0.407 -2.732 28.282 1.00 43.31 100 ARG A C 1
ATOM 776 O O . ARG A 1 100 ? -0.410 -3.653 28.350 1.00 43.31 100 ARG A O 1
ATOM 783 N N . LYS A 1 101 ? 0.127 -1.513 28.765 1.00 39.41 101 LYS A N 1
ATOM 784 C CA . LYS A 1 101 ? -1.163 -1.105 29.345 1.00 39.41 101 LYS A CA 1
ATOM 785 C C . LYS A 1 101 ? -2.122 -0.685 28.231 1.00 39.41 101 LYS A C 1
ATOM 787 O O . LYS A 1 101 ? -2.677 0.405 28.216 1.00 39.41 101 LYS A O 1
ATOM 792 N N . VAL A 1 102 ? -2.400 -1.613 27.320 1.00 47.66 102 VAL A N 1
ATOM 793 C CA . VAL A 1 102 ? -3.390 -1.435 26.239 1.00 47.66 102 VAL A CA 1
ATOM 794 C C . VAL A 1 102 ? -4.830 -1.577 26.763 1.00 47.66 102 VAL A C 1
ATOM 796 O O . VAL A 1 102 ? -5.701 -2.116 26.087 1.00 47.66 102 VAL A O 1
ATOM 799 N N . LEU A 1 103 ? -5.092 -1.176 28.008 1.00 52.38 103 LEU A N 1
ATOM 800 C CA . LEU A 1 103 ? -6.314 -1.535 28.725 1.00 52.38 103 LEU A CA 1
ATOM 801 C C . LEU A 1 103 ? -7.228 -0.334 28.978 1.00 52.38 103 LEU A C 1
ATOM 803 O O . LEU A 1 103 ? -7.881 -0.271 30.018 1.00 52.38 103 LEU A O 1
ATOM 807 N N . SER A 1 104 ? -7.316 0.610 28.034 1.00 66.81 104 SER A N 1
ATOM 808 C CA . SER A 1 104 ? -8.498 1.470 28.032 1.00 66.81 104 SER A CA 1
ATOM 809 C C . SER A 1 104 ? -9.693 0.588 27.672 1.00 66.81 104 SER A C 1
ATOM 811 O O . SER A 1 104 ? -9.706 -0.111 26.655 1.00 66.81 104 SER A O 1
ATOM 813 N N . ILE A 1 105 ? -10.667 0.525 28.581 1.00 81.38 105 ILE A N 1
ATOM 814 C CA . ILE A 1 105 ? -11.853 -0.298 28.365 1.00 81.38 105 ILE A CA 1
ATOM 815 C C . ILE A 1 105 ? -12.565 0.250 27.123 1.00 81.38 105 ILE A C 1
ATOM 817 O O . ILE A 1 105 ? -12.810 1.453 27.001 1.00 81.38 105 ILE A O 1
ATOM 821 N N . ALA A 1 106 ? -12.867 -0.640 26.188 1.00 87.88 106 ALA A N 1
ATOM 822 C CA . ALA A 1 106 ? -13.633 -0.361 24.991 1.00 87.88 106 ALA A CA 1
ATOM 823 C C . ALA A 1 106 ? -15.049 -0.905 25.179 1.00 87.88 106 ALA A C 1
ATOM 825 O O . ALA A 1 106 ? -15.224 -2.030 25.651 1.00 87.88 106 ALA A O 1
ATOM 826 N N . LEU A 1 107 ? -16.055 -0.120 24.802 1.00 91.38 107 LEU A N 1
ATOM 827 C CA . LEU A 1 107 ? -17.472 -0.450 24.939 1.00 91.38 107 LEU A CA 1
ATOM 828 C C . LEU A 1 107 ? -18.192 -0.248 23.608 1.00 91.38 107 LEU A C 1
ATOM 830 O O . LEU A 1 107 ? -17.954 0.729 22.902 1.00 91.38 107 LEU A O 1
ATOM 834 N N . CYS A 1 108 ? -19.126 -1.139 23.291 1.00 93.25 108 CYS A N 1
ATOM 835 C CA . CYS A 1 108 ? -20.088 -0.914 22.221 1.00 93.25 108 CYS A CA 1
ATOM 836 C C . CYS A 1 108 ? -21.162 0.090 22.673 1.00 93.25 108 CYS A C 1
ATOM 838 O O . CYS A 1 108 ? -21.859 -0.152 23.663 1.00 93.25 108 CYS A O 1
ATOM 840 N N . VAL A 1 109 ? -21.343 1.167 21.906 1.00 93.31 109 VAL A N 1
ATOM 841 C CA . VAL A 1 109 ? -22.335 2.233 22.107 1.00 93.31 109 VAL A CA 1
ATOM 842 C C . VAL A 1 109 ? -23.227 2.410 20.873 1.00 93.31 109 VAL A C 1
ATOM 844 O O . VAL A 1 109 ? -22.828 2.124 19.740 1.00 93.31 109 VAL A O 1
ATOM 847 N N . SER A 1 110 ? -24.458 2.884 21.074 1.00 92.25 110 SER A N 1
ATOM 848 C CA . SER A 1 110 ? -25.396 3.176 19.979 1.00 92.25 110 SER A CA 1
ATOM 849 C C . SER A 1 110 ? -25.085 4.499 19.273 1.00 92.25 110 SER A C 1
ATOM 851 O O . SER A 1 110 ? -25.293 4.611 18.065 1.00 92.25 110 SER A O 1
ATOM 853 N N . LYS A 1 111 ? -24.551 5.493 19.995 1.00 92.00 111 LYS A N 1
ATOM 854 C CA . LYS A 1 111 ? -24.244 6.833 19.490 1.00 92.00 111 LYS A CA 1
ATOM 855 C C . LYS A 1 111 ? -23.002 7.409 20.174 1.00 92.00 111 LYS A C 1
ATOM 857 O O . LYS A 1 111 ? -22.879 7.357 21.394 1.00 92.00 111 LYS A O 1
ATOM 862 N N . CYS A 1 112 ? -22.107 7.999 19.383 1.00 91.88 112 CYS A N 1
ATOM 863 C CA . CYS A 1 112 ? -20.932 8.705 19.896 1.00 91.88 112 CYS A CA 1
ATOM 864 C C . CYS A 1 112 ? -21.321 10.072 20.500 1.00 91.88 112 CYS A C 1
ATOM 866 O O . CYS A 1 112 ? -22.226 10.730 19.967 1.00 91.88 112 CYS A O 1
ATOM 868 N N . PRO A 1 113 ? -20.665 10.526 21.584 1.00 91.94 113 PRO A N 1
ATOM 869 C CA . PRO A 1 113 ? -20.902 11.851 22.152 1.00 91.94 113 PRO A CA 1
ATOM 870 C C . PRO A 1 113 ? -20.393 12.935 21.200 1.00 91.94 113 PRO A C 1
ATOM 872 O O . PRO A 1 113 ? -19.195 13.038 20.972 1.00 91.94 113 PRO A O 1
ATOM 875 N N . THR A 1 114 ? -21.300 13.734 20.632 1.00 89.62 114 THR A N 1
ATOM 876 C CA . THR A 1 114 ? -20.968 14.833 19.701 1.00 89.62 114 THR A CA 1
ATOM 877 C C . THR A 1 114 ? -20.657 16.152 20.404 1.00 89.62 114 THR A C 1
ATOM 879 O O . THR A 1 114 ? -20.185 17.086 19.765 1.00 89.62 114 THR A O 1
ATOM 882 N N . VAL A 1 115 ? -20.974 16.235 21.695 1.00 89.69 115 VAL A N 1
ATOM 883 C CA . VAL A 1 115 ? -20.734 17.386 22.568 1.00 89.69 115 VAL A CA 1
ATOM 884 C C . VAL A 1 115 ? -19.828 16.950 23.709 1.00 89.69 115 VAL A C 1
ATOM 886 O O . VAL A 1 115 ? -19.834 15.776 24.081 1.00 89.69 115 VAL A O 1
ATOM 889 N N . GLU A 1 116 ? -19.062 17.892 24.243 1.00 90.06 116 GLU A N 1
ATOM 890 C CA . GLU A 1 116 ? -18.226 17.660 25.416 1.00 90.06 116 GLU A CA 1
ATOM 891 C C . GLU A 1 116 ? -19.104 17.340 26.636 1.00 90.06 116 GLU A C 1
ATOM 893 O O . GLU A 1 116 ? -20.080 18.045 26.905 1.00 90.06 116 GLU A O 1
ATOM 898 N N . LEU A 1 117 ? -18.771 16.269 27.359 1.00 91.44 117 LEU A N 1
ATOM 899 C CA . LEU A 1 117 ? -19.457 15.884 28.596 1.00 91.44 117 LEU A CA 1
ATOM 900 C C . LEU A 1 117 ? -18.549 16.230 29.774 1.00 91.44 117 LEU A C 1
ATOM 902 O O . LEU A 1 117 ? -17.480 15.632 29.910 1.00 91.44 117 LEU A O 1
ATOM 906 N N . LYS A 1 118 ? -18.962 17.190 30.606 1.00 90.62 118 LYS A N 1
ATOM 907 C CA . LYS A 1 118 ? -18.116 17.743 31.675 1.00 90.62 118 LYS A CA 1
ATOM 908 C C . LYS A 1 118 ? -18.260 16.970 32.975 1.00 90.62 118 LYS A C 1
ATOM 910 O O . LYS A 1 118 ? -17.264 16.709 33.643 1.00 90.62 118 LYS A O 1
ATOM 915 N N . ASP A 1 119 ? -19.482 16.543 33.284 1.00 92.75 119 ASP A N 1
ATOM 916 C CA . ASP A 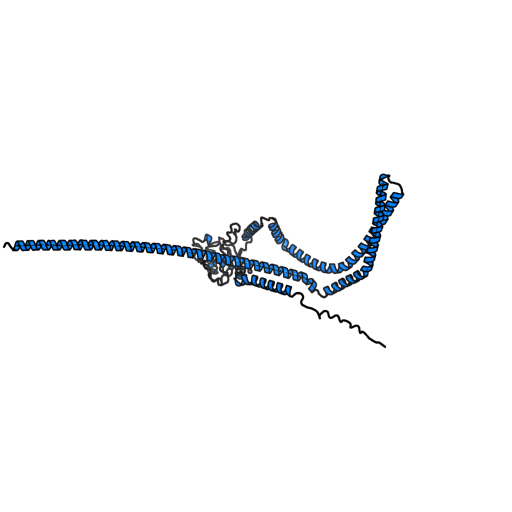1 119 ? -19.812 15.883 34.544 1.00 92.75 119 ASP A CA 1
ATOM 917 C C . ASP A 1 119 ? -20.426 14.486 34.363 1.00 92.75 119 ASP A C 1
ATOM 919 O O . ASP A 1 119 ? -21.002 14.129 33.331 1.00 92.75 119 ASP A O 1
ATOM 923 N N . TYR A 1 120 ? -20.414 13.692 35.441 1.00 90.31 120 TYR A N 1
ATOM 924 C CA . TYR A 1 120 ? -21.119 12.401 35.498 1.00 90.31 120 TYR A CA 1
ATOM 925 C C . TYR A 1 120 ? -22.641 12.528 35.310 1.00 90.31 120 TYR A C 1
ATOM 927 O O . TYR A 1 120 ? -23.301 11.568 34.897 1.00 90.31 120 TYR A O 1
ATOM 935 N N . LYS A 1 121 ? -23.218 13.702 35.599 1.00 90.50 121 LYS A N 1
ATOM 936 C CA . LYS A 1 121 ? -24.637 13.986 35.336 1.00 90.50 121 LYS A CA 1
ATOM 937 C C . LYS A 1 121 ? -24.917 14.045 33.833 1.00 90.50 121 LYS A C 1
ATOM 939 O O . LYS A 1 121 ? -25.862 13.401 33.381 1.00 90.50 121 LYS A O 1
ATOM 944 N N . ASP A 1 122 ? -24.047 14.703 33.067 1.00 91.25 122 ASP A N 1
ATOM 945 C CA . ASP A 1 122 ? -24.151 14.794 31.606 1.00 91.25 122 ASP A CA 1
ATOM 946 C C . ASP A 1 122 ? -24.012 13.410 30.962 1.00 91.25 122 ASP A C 1
ATOM 948 O O . ASP A 1 122 ? -24.795 13.041 30.085 1.00 91.25 122 ASP A O 1
ATOM 952 N N . LEU A 1 123 ? -23.074 12.594 31.463 1.00 91.38 123 LEU A N 1
ATOM 953 C CA . LEU A 1 123 ? -22.919 11.186 31.077 1.00 91.38 123 LEU A CA 1
ATOM 954 C C . LEU A 1 123 ? -24.202 10.377 31.312 1.00 91.38 123 LEU A C 1
ATOM 956 O O . LEU A 1 123 ? -24.634 9.619 30.442 1.00 91.38 123 LEU A O 1
ATOM 960 N N . THR A 1 124 ? -24.821 10.543 32.483 1.00 92.12 124 THR A N 1
ATOM 961 C CA . THR A 1 124 ? -26.061 9.842 32.849 1.00 92.12 124 THR A CA 1
ATOM 962 C C . THR A 1 124 ? -27.207 10.242 31.923 1.00 92.12 124 THR A C 1
ATOM 964 O O . THR A 1 124 ? -27.921 9.384 31.400 1.00 92.12 124 THR A O 1
ATOM 967 N N . GLN A 1 125 ? -27.361 11.544 31.673 1.00 93.06 125 GLN A N 1
ATOM 968 C CA . GLN A 1 125 ? -28.397 12.069 30.789 1.00 93.06 125 GLN A CA 1
ATOM 969 C C . GLN A 1 125 ? -28.194 11.607 29.343 1.00 93.06 125 GLN A C 1
ATOM 971 O O . GLN A 1 125 ? -29.158 11.214 28.683 1.00 93.06 125 GLN A O 1
ATOM 976 N N . PHE A 1 126 ? -26.952 11.598 28.855 1.00 92.88 126 PHE A N 1
ATOM 977 C CA . PHE A 1 126 ? -26.623 11.086 27.528 1.00 92.88 126 PHE A CA 1
ATOM 978 C C . PHE A 1 126 ? -26.981 9.602 27.395 1.00 92.88 126 PHE A C 1
ATOM 980 O O . PHE A 1 126 ? -27.602 9.201 26.405 1.00 92.88 126 PHE A O 1
ATOM 987 N N . ALA A 1 127 ? -26.636 8.799 28.404 1.00 92.75 127 ALA A N 1
ATOM 988 C CA . ALA A 1 127 ? -26.895 7.368 28.394 1.00 92.75 127 ALA A CA 1
ATOM 989 C C . ALA A 1 127 ? -28.389 7.035 28.409 1.00 92.75 127 ALA A C 1
ATOM 991 O O . ALA A 1 127 ? -28.829 6.185 27.636 1.00 92.75 127 ALA A O 1
ATOM 992 N N . LEU A 1 128 ? -29.178 7.737 29.225 1.00 92.44 128 LEU A N 1
ATOM 993 C CA . LEU A 1 128 ? -30.629 7.548 29.293 1.00 92.44 128 LEU A CA 1
ATOM 994 C C . LEU A 1 128 ? -31.343 8.049 28.030 1.00 92.44 128 LEU A C 1
ATOM 996 O O . LEU A 1 128 ? -32.256 7.389 27.546 1.00 92.44 128 LEU A O 1
ATOM 1000 N N . LYS A 1 129 ? -30.911 9.185 27.466 1.00 93.06 129 LYS A N 1
ATOM 1001 C CA . LYS A 1 129 ? -31.544 9.788 26.282 1.00 93.06 129 LYS A CA 1
ATOM 1002 C C . LYS A 1 129 ? -31.272 9.006 24.996 1.00 93.06 129 LYS A C 1
ATOM 1004 O O . LYS A 1 129 ? -32.163 8.874 24.165 1.00 93.06 129 LYS A O 1
ATOM 1009 N N . ASN A 1 130 ? -30.041 8.527 24.810 1.00 90.12 130 ASN A N 1
ATOM 1010 C CA . ASN A 1 130 ? -29.612 7.876 23.566 1.00 90.12 130 ASN A CA 1
ATOM 1011 C C . ASN A 1 130 ? -29.525 6.344 23.672 1.00 90.12 130 ASN A C 1
ATOM 1013 O O . ASN A 1 130 ? -29.259 5.677 22.670 1.00 90.12 130 ASN A O 1
ATOM 1017 N N . GLY A 1 131 ? -29.677 5.776 24.872 1.00 89.25 131 GLY A N 1
ATOM 1018 C CA . GLY A 1 131 ? -29.473 4.345 25.119 1.00 89.25 131 GLY A CA 1
ATOM 1019 C C . GLY A 1 131 ? -28.012 3.893 24.984 1.00 89.25 131 GLY A C 1
ATOM 1020 O O . GLY A 1 131 ? -27.754 2.711 24.781 1.00 89.25 131 GLY A O 1
ATOM 1021 N N . SER A 1 132 ? -27.047 4.816 25.051 1.00 91.06 132 SER A N 1
ATOM 1022 C CA . SER A 1 132 ? -25.609 4.533 24.925 1.00 91.06 132 SER A CA 1
ATOM 1023 C C . SER A 1 132 ? -24.946 4.442 26.296 1.00 91.06 132 SER A C 1
ATOM 1025 O O . SER A 1 132 ? -24.876 5.438 27.003 1.00 91.06 132 SER A O 1
ATOM 1027 N N . GLN A 1 133 ? -24.419 3.281 26.676 1.00 91.19 133 GLN A N 1
ATOM 1028 C CA . GLN A 1 133 ? -23.716 3.120 27.955 1.00 91.19 133 GLN A CA 1
ATOM 1029 C C . GLN A 1 133 ? -22.235 3.491 27.801 1.00 91.19 133 GLN A C 1
ATOM 1031 O O . GLN A 1 133 ? -21.523 2.830 27.053 1.00 91.19 133 GLN A O 1
ATOM 1036 N N . LEU A 1 134 ? -21.778 4.544 28.490 1.00 90.69 134 LEU A N 1
ATOM 1037 C CA . LEU A 1 134 ? -20.378 5.004 28.427 1.00 90.69 134 LEU A CA 1
ATOM 1038 C C . LEU A 1 134 ? -19.499 4.446 29.552 1.00 90.69 134 LEU A C 1
ATOM 1040 O O . LEU A 1 134 ? -18.281 4.517 29.447 1.00 90.69 134 LEU A O 1
ATOM 1044 N N . CYS A 1 135 ? -20.092 3.880 30.604 1.00 91.44 135 CYS A N 1
ATOM 1045 C CA . CYS A 1 135 ? -19.369 3.133 31.633 1.00 91.44 135 CYS A CA 1
ATOM 1046 C C . CYS A 1 135 ? -19.518 1.624 31.426 1.00 91.44 135 CYS A C 1
ATOM 1048 O O . CYS A 1 135 ? -20.390 1.175 30.677 1.00 91.44 135 CYS A O 1
ATOM 1050 N N . SER A 1 136 ? -18.704 0.843 32.145 1.00 90.62 136 SER A N 1
ATOM 1051 C CA . SER A 1 136 ? -18.805 -0.614 32.169 1.00 90.62 136 SER A CA 1
ATOM 1052 C C . SER A 1 136 ? -20.248 -1.075 32.365 1.00 90.62 136 SER A C 1
ATOM 1054 O O . SER A 1 136 ? -21.000 -0.557 33.189 1.00 90.62 136 SER A O 1
ATOM 1056 N N . TYR A 1 137 ? -20.576 -2.127 31.637 1.00 89.50 137 TYR A N 1
ATOM 1057 C CA . TYR A 1 137 ? -21.847 -2.829 31.578 1.00 89.50 137 TYR A CA 1
ATOM 1058 C C . TYR A 1 137 ? -22.420 -3.359 32.901 1.00 89.50 137 TYR A C 1
ATOM 1060 O O . TYR A 1 137 ? -23.573 -3.805 32.912 1.00 89.50 137 TYR A O 1
ATOM 1068 N N . ASP A 1 138 ? -21.627 -3.357 33.971 1.00 88.88 138 ASP A N 1
ATOM 1069 C CA . ASP A 1 138 ? -22.046 -3.703 35.336 1.00 88.88 138 ASP A CA 1
ATOM 1070 C C . ASP A 1 138 ? -22.726 -2.533 36.054 1.00 88.88 138 ASP A C 1
ATOM 1072 O O . ASP A 1 138 ? -23.460 -2.730 37.022 1.00 88.88 138 ASP A O 1
ATOM 1076 N N . ILE A 1 139 ? -22.459 -1.305 35.601 1.00 90.25 139 ILE A N 1
ATOM 1077 C CA . ILE A 1 139 ? -22.920 -0.082 36.244 1.00 90.25 139 ILE A CA 1
ATOM 1078 C C . ILE A 1 139 ? -24.120 0.443 35.448 1.00 90.25 139 ILE A C 1
ATOM 1080 O O . ILE A 1 139 ? -23.966 0.838 34.289 1.00 90.25 139 ILE A O 1
ATOM 1084 N N . PRO A 1 140 ? -25.331 0.477 36.029 1.00 90.25 140 PRO A N 1
ATOM 1085 C CA . PRO A 1 140 ? -26.474 1.080 35.360 1.00 90.25 140 PRO A CA 1
ATOM 1086 C C . PRO A 1 140 ? -26.303 2.609 35.280 1.00 90.25 140 PRO A C 1
ATOM 1088 O O . PRO A 1 140 ? -25.727 3.196 36.202 1.00 90.25 140 PRO A O 1
ATOM 1091 N N . PRO A 1 141 ? -26.857 3.281 34.248 1.00 89.75 141 PRO A N 1
ATOM 1092 C CA . PRO A 1 141 ? -26.742 4.734 34.077 1.00 89.75 141 PRO A CA 1
ATOM 1093 C C . PRO A 1 141 ? -27.102 5.550 35.324 1.00 89.75 141 PRO A C 1
ATOM 1095 O O . PRO A 1 141 ? -26.434 6.524 35.647 1.00 89.75 141 PRO A O 1
ATOM 1098 N N . THR A 1 142 ? -28.104 5.111 36.089 1.00 89.19 142 THR A N 1
ATOM 1099 C CA . THR A 1 142 ? -28.564 5.781 37.316 1.00 89.19 142 THR A CA 1
ATOM 1100 C C . THR A 1 142 ? -27.527 5.821 38.442 1.00 89.19 142 THR A C 1
ATOM 1102 O O . THR A 1 142 ? -27.669 6.621 39.363 1.00 89.19 142 THR A O 1
ATOM 1105 N N . ARG A 1 143 ? -26.487 4.977 38.392 1.00 91.75 143 ARG A N 1
ATOM 1106 C CA . ARG A 1 143 ? -25.431 4.891 39.414 1.00 91.75 143 ARG A CA 1
ATOM 1107 C C . ARG A 1 143 ? -24.079 5.433 38.955 1.00 91.75 143 ARG A C 1
ATOM 1109 O O . ARG A 1 143 ? -23.110 5.293 39.692 1.00 91.75 143 ARG A O 1
ATOM 1116 N N . TYR A 1 144 ? -23.979 6.066 37.785 1.00 89.25 144 TYR A N 1
ATOM 1117 C CA . TYR A 1 144 ? -22.693 6.574 37.281 1.00 89.25 144 TYR A CA 1
ATOM 1118 C C . TYR A 1 144 ? -22.002 7.539 38.256 1.00 89.25 144 TYR A C 1
ATOM 1120 O O . TYR A 1 144 ? -20.790 7.472 38.434 1.00 89.25 144 TYR A O 1
ATOM 1128 N N . SER A 1 145 ? -22.766 8.399 38.935 1.00 86.69 145 SER A N 1
ATOM 1129 C CA . SER A 1 145 ? -22.226 9.371 39.892 1.00 86.69 145 SER A CA 1
ATOM 1130 C C . SER A 1 145 ? -21.875 8.770 41.258 1.00 86.69 145 SER A C 1
ATOM 1132 O O . SER A 1 145 ? -20.914 9.223 41.880 1.00 86.69 145 SER A O 1
ATOM 1134 N N . SER A 1 146 ? -22.633 7.773 41.722 1.00 86.44 146 SER A N 1
ATOM 1135 C CA . SER A 1 146 ? -22.555 7.216 43.080 1.00 86.44 146 SER A CA 1
ATOM 1136 C C . SER A 1 146 ? -21.731 5.931 43.192 1.00 86.44 146 SER A C 1
ATOM 1138 O O . SER A 1 146 ? -21.471 5.469 44.301 1.00 86.44 146 SER A O 1
ATOM 1140 N N . HIS A 1 147 ? -21.308 5.339 42.071 1.00 87.69 147 HIS A N 1
ATOM 1141 C CA . HIS A 1 147 ? -20.519 4.111 42.082 1.00 87.69 147 HIS A CA 1
ATOM 1142 C C . HIS A 1 147 ? -19.073 4.357 42.547 1.00 87.69 147 HIS A C 1
ATOM 1144 O O . HIS A 1 147 ? -18.392 5.261 42.061 1.00 87.69 147 HIS A O 1
ATOM 1150 N N . TRP A 1 148 ? -18.576 3.509 43.449 1.00 84.88 148 TRP A N 1
ATOM 1151 C CA . TRP A 1 148 ? -17.235 3.623 44.035 1.00 84.88 148 TRP A CA 1
ATOM 1152 C C . TRP A 1 148 ? -16.106 3.360 43.014 1.00 84.88 148 TRP A C 1
ATOM 1154 O O . TRP A 1 148 ? -15.088 4.041 43.050 1.00 84.88 148 TRP A O 1
ATOM 1164 N N . GLU A 1 149 ? -16.314 2.470 42.031 1.00 83.56 149 GLU A N 1
ATOM 1165 C CA . GLU A 1 149 ? -15.353 2.191 40.933 1.00 83.56 149 GLU A CA 1
ATOM 1166 C C . GLU A 1 149 ? -15.476 3.124 39.710 1.00 83.56 149 GLU A C 1
ATOM 1168 O O . GLU A 1 149 ? -15.038 2.780 38.611 1.00 83.56 149 GLU A O 1
ATOM 1173 N N . ARG A 1 150 ? -16.109 4.296 39.836 1.00 82.19 150 ARG A N 1
ATOM 1174 C CA . ARG A 1 150 ? -16.303 5.202 38.685 1.00 82.19 150 ARG A CA 1
ATOM 1175 C C . ARG A 1 150 ? -14.988 5.625 38.017 1.00 82.19 150 ARG A C 1
ATOM 1177 O O . ARG A 1 150 ? -14.948 5.769 36.807 1.00 82.19 150 ARG A O 1
ATOM 1184 N N . SER A 1 151 ? -13.900 5.757 38.774 1.00 80.00 151 SER A N 1
ATOM 1185 C CA . SER A 1 151 ? -12.595 6.176 38.246 1.00 80.00 151 SER A CA 1
ATOM 1186 C C . SER A 1 151 ? -11.932 5.156 37.314 1.00 80.00 151 SER A C 1
ATOM 1188 O O . SER A 1 151 ? -11.106 5.553 36.500 1.00 80.00 151 SER A O 1
ATOM 1190 N N . SER A 1 152 ? -12.266 3.866 37.425 1.00 82.94 152 SER A N 1
ATOM 1191 C CA . SER A 1 152 ? -11.681 2.793 36.605 1.00 82.94 152 SER A CA 1
ATOM 1192 C C . SER A 1 152 ? -12.635 2.259 35.533 1.00 82.94 152 SER A C 1
ATOM 1194 O O . SER A 1 152 ? -12.188 1.802 34.483 1.00 82.94 152 SER A O 1
ATOM 1196 N N . LYS A 1 153 ? -13.950 2.296 35.790 1.00 86.88 153 LYS A N 1
ATOM 1197 C CA . LYS A 1 153 ? -14.990 1.721 34.917 1.00 86.88 153 LYS A CA 1
ATOM 1198 C C . LYS A 1 153 ? -15.786 2.755 34.118 1.00 86.88 153 LYS A C 1
ATOM 1200 O O . LYS A 1 153 ? -16.656 2.354 33.344 1.00 86.88 153 LYS A O 1
ATOM 1205 N N . CYS A 1 154 ? -15.522 4.047 34.285 1.00 89.75 154 CYS A N 1
ATOM 1206 C CA . CYS A 1 154 ? -16.106 5.131 33.492 1.00 89.75 154 CYS A CA 1
ATOM 1207 C C . CYS A 1 154 ? -15.001 5.969 32.829 1.00 89.75 154 CYS A C 1
ATOM 1209 O O . CYS A 1 154 ? -13.860 5.945 33.294 1.00 89.75 154 CYS A O 1
ATOM 1211 N N . PRO A 1 155 ? -15.313 6.696 31.741 1.00 89.06 155 PRO A N 1
ATOM 1212 C CA . PRO A 1 155 ? -14.335 7.534 31.061 1.00 89.06 155 PRO A CA 1
ATOM 1213 C C . PRO A 1 155 ? -13.859 8.666 31.970 1.00 89.06 155 PRO A C 1
ATOM 1215 O O . PRO A 1 155 ? -14.617 9.172 32.804 1.00 89.06 155 PRO A O 1
ATOM 1218 N N . LYS A 1 156 ? -12.611 9.096 31.771 1.00 86.62 156 LYS A N 1
ATOM 1219 C CA . LYS A 1 156 ? -12.100 10.308 32.416 1.00 86.62 156 LYS A CA 1
ATOM 1220 C C . LYS A 1 156 ? -12.832 11.530 31.860 1.00 86.62 156 LYS A C 1
ATOM 1222 O O . LYS A 1 156 ? -13.089 11.618 30.661 1.00 86.62 156 LYS A O 1
ATOM 1227 N N . LEU A 1 157 ? -13.182 12.447 32.755 1.00 86.75 157 LEU A N 1
ATOM 1228 C CA . LEU A 1 157 ? -13.873 13.692 32.438 1.00 86.75 157 LEU A CA 1
ATOM 1229 C C . LEU A 1 157 ? -12.866 14.850 32.311 1.00 86.75 157 LEU A C 1
ATOM 1231 O O . LEU A 1 157 ? -11.886 14.854 33.061 1.00 86.75 157 LEU A O 1
ATOM 1235 N N . PRO A 1 158 ? -13.112 15.838 31.431 1.00 87.44 158 PRO A N 1
ATOM 1236 C CA . PRO A 1 158 ? -14.223 15.903 30.475 1.00 87.44 158 PRO A CA 1
ATOM 1237 C C . PRO A 1 158 ? -14.039 14.934 29.291 1.00 87.44 158 PRO A C 1
ATOM 1239 O O . PRO A 1 158 ? -12.924 14.717 28.820 1.00 87.44 158 PRO A O 1
ATOM 1242 N N . VAL A 1 159 ? -15.137 14.352 28.792 1.00 87.88 159 VAL A N 1
ATOM 1243 C CA . VAL A 1 159 ? -15.096 13.514 27.579 1.00 87.88 159 VAL A CA 1
ATOM 1244 C C . VAL A 1 159 ? -15.104 14.427 26.352 1.00 87.88 159 VAL A C 1
ATOM 1246 O O . VAL A 1 159 ? -16.076 15.172 26.182 1.00 87.88 159 VAL A O 1
ATOM 1249 N N . PRO A 1 160 ? -14.087 14.357 25.473 1.00 86.38 160 PRO A N 1
ATOM 1250 C CA . PRO A 1 160 ? -14.021 15.214 24.301 1.00 86.38 160 PRO A CA 1
ATOM 1251 C C . PRO A 1 160 ? -15.120 14.866 23.283 1.00 86.38 160 PRO A C 1
ATOM 1253 O O . PRO A 1 160 ? -15.529 13.701 23.171 1.00 86.38 160 PRO A O 1
ATOM 1256 N N . PRO A 1 161 ? -15.582 15.850 22.492 1.00 87.44 161 PRO A N 1
ATOM 1257 C CA . PRO A 1 161 ? -16.536 15.601 21.424 1.00 87.44 161 PRO A CA 1
ATOM 1258 C C . PRO A 1 161 ? -15.931 14.654 20.382 1.00 87.44 161 PRO A C 1
ATOM 1260 O O . PRO A 1 161 ? -14.804 14.822 19.921 1.00 87.44 161 PRO A O 1
ATOM 1263 N N . SER A 1 162 ? -16.702 13.648 19.989 1.00 85.44 162 SER A N 1
ATOM 1264 C CA . SER A 1 162 ? -16.285 12.578 19.089 1.00 85.44 162 SER A CA 1
ATOM 1265 C C . SER A 1 162 ? -17.246 12.424 17.915 1.00 85.44 162 SER A C 1
ATOM 1267 O O . SER A 1 162 ? -18.460 12.624 18.024 1.00 85.44 162 SER A O 1
ATOM 1269 N N . LYS A 1 163 ? -16.695 12.052 16.762 1.00 84.25 163 LYS A N 1
ATOM 1270 C CA . LYS A 1 163 ? -17.456 11.733 15.554 1.00 84.25 163 LYS A CA 1
ATOM 1271 C C . LYS A 1 163 ? -17.270 10.263 15.203 1.00 84.25 163 LYS A C 1
ATOM 1273 O O . LYS A 1 163 ? -16.192 9.693 15.362 1.00 84.25 163 LYS A O 1
ATOM 1278 N N . SER A 1 164 ? -18.342 9.649 14.715 1.00 80.25 164 SER A N 1
ATOM 1279 C CA . SER A 1 164 ? -18.289 8.311 14.135 1.00 80.25 164 SER A CA 1
ATOM 1280 C C . SER A 1 164 ? -17.707 8.391 12.727 1.00 80.25 164 SER A C 1
ATOM 1282 O O . SER A 1 164 ? -18.273 9.070 11.869 1.00 80.25 164 SER A O 1
ATOM 1284 N N . ILE A 1 165 ? -16.613 7.679 12.465 1.00 70.75 165 ILE A N 1
ATOM 1285 C CA . ILE A 1 165 ? -16.101 7.518 11.099 1.00 70.75 165 ILE A CA 1
ATOM 1286 C C . ILE A 1 165 ? -16.824 6.338 10.445 1.00 70.75 165 ILE A C 1
ATOM 1288 O O . ILE A 1 165 ? -16.776 5.220 10.964 1.00 70.75 165 ILE A O 1
ATOM 1292 N N . SER A 1 166 ? -17.454 6.570 9.289 1.00 56.59 166 SER A N 1
ATOM 1293 C CA . SER A 1 166 ? -18.270 5.568 8.580 1.00 56.59 166 SER A CA 1
ATOM 1294 C C . SER A 1 166 ? -17.516 4.297 8.170 1.00 56.59 166 SER A C 1
ATOM 1296 O O . SER A 1 166 ? -18.144 3.283 7.892 1.00 56.59 166 SER A O 1
ATOM 1298 N N . LEU A 1 167 ? -16.181 4.333 8.129 1.00 61.94 167 LEU A N 1
ATOM 1299 C CA . LEU A 1 167 ? -15.341 3.221 7.673 1.00 61.94 167 LEU A CA 1
ATOM 1300 C C . LEU A 1 167 ? -15.007 2.193 8.770 1.00 61.94 167 LEU A C 1
ATOM 1302 O O . LEU A 1 167 ? -14.766 1.037 8.442 1.00 61.94 167 LEU A O 1
ATOM 1306 N N . PHE A 1 168 ? -15.014 2.579 10.055 1.00 68.62 168 PHE A N 1
ATOM 1307 C CA . PHE A 1 168 ? -14.549 1.705 11.150 1.00 68.62 168 PHE A CA 1
ATOM 1308 C C . PHE A 1 168 ? -15.490 1.596 12.351 1.00 68.62 168 PHE A C 1
ATOM 1310 O O . PHE A 1 168 ? -15.108 0.971 13.337 1.00 68.62 168 PHE A O 1
ATOM 1317 N N . ASN A 1 169 ? -16.688 2.194 12.309 1.00 86.19 169 ASN A N 1
ATOM 1318 C CA . ASN A 1 169 ? -17.651 2.169 13.419 1.00 86.19 169 ASN A CA 1
ATOM 1319 C C . ASN A 1 169 ? -16.998 2.469 14.786 1.00 86.19 169 ASN A C 1
ATOM 1321 O O . ASN A 1 169 ? -17.254 1.808 15.786 1.00 86.19 169 ASN A O 1
ATOM 1325 N N . ARG A 1 170 ? -16.112 3.464 14.837 1.00 86.50 170 ARG A N 1
ATOM 1326 C CA . ARG A 1 170 ? -15.403 3.883 16.055 1.00 86.50 170 ARG A CA 1
ATOM 1327 C C . ARG A 1 170 ? -15.713 5.342 16.345 1.00 86.50 170 ARG A C 1
ATOM 1329 O O . ARG A 1 170 ? -15.833 6.139 15.412 1.00 86.50 170 ARG A O 1
ATOM 1336 N N . CYS A 1 171 ? -15.835 5.673 17.625 1.00 87.00 171 CYS A N 1
ATOM 1337 C CA . CYS A 1 171 ? -15.931 7.046 18.095 1.00 87.00 171 CYS A CA 1
ATOM 1338 C C . CYS A 1 171 ? -14.518 7.622 18.220 1.00 87.00 171 CYS A C 1
ATOM 1340 O O . CYS A 1 171 ? -13.727 7.134 19.025 1.00 87.00 171 CYS A O 1
ATOM 1342 N N . ILE A 1 172 ? -14.206 8.635 17.410 1.00 82.62 172 ILE A N 1
ATOM 1343 C CA . ILE A 1 172 ? -12.895 9.295 17.387 1.00 82.62 172 ILE A CA 1
ATOM 1344 C C . ILE A 1 172 ? -13.090 10.764 17.798 1.00 82.62 172 ILE A C 1
ATOM 1346 O O . ILE A 1 172 ? -13.935 11.434 17.193 1.00 82.62 172 ILE A O 1
ATOM 1350 N N . PRO A 1 173 ? -12.382 11.267 18.828 1.00 82.62 173 PRO A N 1
ATOM 1351 C CA . PRO A 1 173 ? -12.342 12.680 19.184 1.00 82.62 173 PRO A CA 1
ATOM 1352 C C . PRO A 1 173 ? -12.030 13.573 17.983 1.00 82.62 173 PRO A C 1
ATOM 1354 O O . PRO A 1 173 ? -11.222 13.220 17.125 1.00 82.62 173 PRO A O 1
ATOM 1357 N N . VAL A 1 174 ? -12.692 14.727 17.913 1.00 76.62 174 VAL A N 1
ATOM 1358 C CA . VAL A 1 174 ? -12.505 15.696 16.819 1.00 76.62 174 VAL A CA 1
ATOM 1359 C C . VAL A 1 174 ? -11.186 16.458 16.926 1.00 76.62 174 VAL A C 1
ATOM 1361 O O . VAL A 1 174 ? -10.637 16.866 15.903 1.00 76.62 174 VAL A O 1
ATOM 1364 N N . ASP A 1 175 ? -10.674 16.629 18.144 1.00 69.06 175 ASP A N 1
ATOM 1365 C CA . ASP A 1 175 ? -9.431 17.342 18.399 1.00 69.06 175 ASP A CA 1
ATOM 1366 C C . ASP A 1 175 ? -8.228 16.459 18.067 1.00 69.06 175 ASP A C 1
ATOM 1368 O O . ASP A 1 175 ? -7.934 15.470 18.740 1.00 69.06 175 ASP A O 1
ATOM 1372 N N . VAL A 1 176 ? -7.497 16.846 17.020 1.00 64.06 176 VAL A N 1
ATOM 1373 C CA . VAL A 1 176 ? -6.281 16.153 16.558 1.00 64.06 176 VAL A CA 1
ATOM 1374 C C . VAL A 1 176 ? -5.173 16.121 17.615 1.00 64.06 176 VAL A C 1
ATOM 1376 O O . VAL A 1 176 ? -4.314 15.243 17.576 1.00 64.06 176 VAL A O 1
ATOM 1379 N N . THR A 1 177 ? -5.209 17.039 18.586 1.00 66.06 177 THR A N 1
ATOM 1380 C CA . THR A 1 177 ? -4.276 17.102 19.719 1.00 66.06 177 THR A CA 1
ATOM 1381 C C . THR A 1 177 ? -4.406 15.897 20.652 1.00 66.06 177 THR A C 1
ATOM 1383 O O . THR A 1 177 ? -3.399 15.457 21.194 1.00 66.06 177 THR A O 1
ATOM 1386 N N . CYS A 1 178 ? -5.595 15.288 20.766 1.00 67.19 178 CYS A N 1
ATOM 1387 C CA . CYS A 1 178 ? -5.829 14.083 21.575 1.00 67.19 178 CYS A CA 1
ATOM 1388 C C . CYS A 1 178 ? -5.036 12.862 21.071 1.00 67.19 178 CYS A C 1
ATOM 1390 O O . CYS A 1 178 ? -4.635 12.020 21.865 1.00 67.19 178 CYS A O 1
ATOM 1392 N N . TYR A 1 179 ? -4.759 12.777 19.765 1.00 61.66 179 TYR A N 1
ATOM 1393 C CA . TYR A 1 179 ? -3.923 11.718 19.180 1.00 61.66 179 TYR A CA 1
ATOM 1394 C C . TYR A 1 179 ? -2.487 12.168 18.892 1.00 61.66 179 TYR A C 1
ATOM 1396 O O . TYR A 1 179 ? -1.693 11.389 18.361 1.00 61.66 179 TYR A O 1
ATOM 1404 N N . ALA A 1 180 ? -2.122 13.406 19.232 1.00 55.44 180 ALA A N 1
ATOM 1405 C CA . ALA A 1 180 ? -0.757 13.884 19.050 1.00 55.44 180 ALA A CA 1
ATOM 1406 C C . ALA A 1 180 ? 0.229 13.097 19.937 1.00 55.44 180 ALA A C 1
ATOM 1408 O O . ALA A 1 180 ? 1.300 12.728 19.456 1.00 55.44 180 ALA A O 1
ATOM 1409 N N . GLU A 1 181 ? -0.163 12.718 21.158 1.00 52.97 181 GLU A N 1
ATOM 1410 C CA . GLU A 1 181 ? 0.636 11.832 22.024 1.00 52.97 181 GLU A CA 1
ATOM 1411 C C . GLU A 1 181 ? 0.737 10.402 21.462 1.00 52.97 181 GLU A C 1
ATOM 1413 O O . GLU A 1 181 ? 1.819 9.818 21.446 1.00 52.97 181 GLU A O 1
ATOM 1418 N N . PHE A 1 182 ? -0.334 9.871 20.855 1.00 50.09 182 PHE A N 1
ATOM 1419 C CA . PHE A 1 182 ? -0.288 8.598 20.116 1.00 50.09 182 PHE A CA 1
ATOM 1420 C C . PHE A 1 182 ? 0.717 8.646 18.954 1.00 50.09 182 PHE A C 1
ATOM 1422 O O . PHE A 1 182 ? 1.438 7.677 18.712 1.00 50.09 182 PHE A O 1
ATOM 1429 N N . THR A 1 183 ? 0.828 9.785 18.254 1.00 46.44 183 THR A N 1
ATOM 1430 C CA . THR A 1 183 ? 1.897 9.960 17.262 1.00 46.44 183 THR A CA 1
ATOM 1431 C C . THR A 1 183 ? 3.271 10.075 17.897 1.00 46.44 183 THR A C 1
ATOM 1433 O O . THR A 1 183 ? 4.222 9.680 17.244 1.00 46.44 183 THR A O 1
ATOM 1436 N N . GLN A 1 184 ? 3.409 10.564 19.132 1.00 47.88 184 GLN A N 1
ATOM 1437 C CA . GLN A 1 184 ? 4.691 10.596 19.838 1.00 47.88 184 GLN A CA 1
ATOM 1438 C C . GLN A 1 184 ? 5.139 9.201 20.290 1.00 47.88 184 GLN A C 1
ATOM 1440 O O . GLN A 1 184 ? 6.321 8.917 20.147 1.00 47.88 184 GLN A O 1
ATOM 1445 N N . GLU A 1 185 ? 4.243 8.309 20.723 1.00 45.06 185 GLU A N 1
ATOM 1446 C CA . GLU A 1 185 ? 4.605 6.943 21.150 1.00 45.06 185 GLU A CA 1
ATOM 1447 C C . GLU A 1 185 ? 4.725 5.920 20.009 1.00 45.06 185 GLU A C 1
ATOM 1449 O O . GLU A 1 185 ? 5.629 5.084 19.997 1.00 45.06 185 GLU A O 1
ATOM 1454 N N . LEU A 1 186 ? 3.876 6.005 18.977 1.00 45.09 186 LEU A N 1
ATOM 1455 C CA . LEU A 1 186 ? 4.130 5.257 17.741 1.00 45.09 186 LEU A CA 1
ATOM 1456 C C . LEU A 1 186 ? 5.435 5.744 17.099 1.00 45.09 186 LEU A C 1
ATOM 1458 O O . LEU A 1 186 ? 6.176 4.955 16.514 1.00 45.09 186 LEU A O 1
ATOM 1462 N N . VAL A 1 187 ? 5.733 7.041 17.262 1.00 43.97 187 VAL A N 1
ATOM 1463 C CA . VAL A 1 187 ? 7.056 7.576 16.989 1.00 43.97 187 VAL A CA 1
ATOM 1464 C C . VAL A 1 187 ? 8.076 6.960 17.919 1.00 43.97 187 VAL A C 1
ATOM 1466 O O . VAL A 1 187 ? 9.033 6.529 17.332 1.00 43.97 187 VAL A O 1
ATOM 1469 N N . THR A 1 188 ? 7.939 6.826 19.246 1.00 44.09 188 THR A N 1
ATOM 1470 C CA . THR A 1 188 ? 9.003 6.244 20.102 1.00 44.09 188 THR A CA 1
ATOM 1471 C C . THR A 1 188 ? 9.374 4.804 19.737 1.00 44.09 188 THR A C 1
ATOM 1473 O O . THR A 1 188 ? 10.561 4.501 19.670 1.00 44.09 188 THR A O 1
ATOM 1476 N N . PHE A 1 189 ? 8.412 3.952 19.364 1.00 42.91 189 PHE A N 1
ATOM 1477 C CA . PHE A 1 189 ? 8.689 2.602 18.835 1.00 42.91 189 PHE A CA 1
ATOM 1478 C C . PHE A 1 189 ? 9.364 2.629 17.448 1.00 42.91 189 PHE A C 1
ATOM 1480 O O . PHE A 1 189 ? 10.128 1.740 17.079 1.00 42.91 189 PHE A O 1
ATOM 1487 N N . VAL A 1 190 ? 9.105 3.685 16.676 1.00 45.34 190 VAL A N 1
ATOM 1488 C CA . VAL A 1 190 ? 9.790 4.024 15.419 1.00 45.34 190 VAL A CA 1
ATOM 1489 C C . VAL A 1 190 ? 11.067 4.872 15.657 1.00 45.34 190 VAL A C 1
ATOM 1491 O O . VAL A 1 190 ? 11.887 5.022 14.752 1.00 45.34 190 VAL A O 1
ATOM 1494 N N . SER A 1 191 ? 11.276 5.406 16.866 1.00 43.16 191 SER A N 1
ATOM 1495 C CA . SER A 1 191 ? 12.175 6.529 17.203 1.00 43.16 191 SER A CA 1
ATOM 1496 C C . SER A 1 191 ? 13.546 6.062 17.635 1.00 43.16 191 SER A C 1
ATOM 1498 O O . SER A 1 191 ? 14.412 6.907 17.841 1.00 43.16 191 SER A O 1
ATOM 1500 N N . ASP A 1 192 ? 13.801 4.759 17.677 1.00 50.00 192 ASP A N 1
ATOM 1501 C CA . ASP A 1 192 ? 15.183 4.316 17.514 1.00 50.00 192 ASP A CA 1
ATOM 1502 C C . ASP A 1 192 ? 15.716 4.728 16.129 1.00 50.00 192 ASP A C 1
ATOM 1504 O O . ASP A 1 192 ? 16.915 4.917 15.946 1.00 50.00 192 ASP A O 1
ATOM 1508 N N . ASN A 1 193 ? 14.829 4.996 15.158 1.00 54.09 193 ASN A N 1
ATOM 1509 C CA . ASN A 1 193 ? 15.185 5.505 13.841 1.00 54.09 193 ASN A CA 1
ATOM 1510 C C . ASN A 1 193 ? 14.598 6.905 13.598 1.00 54.09 193 ASN A C 1
ATOM 1512 O O . ASN A 1 193 ? 13.605 7.077 12.888 1.00 54.09 193 ASN A O 1
ATOM 1516 N N . ASN A 1 194 ? 15.290 7.940 14.094 1.00 62.94 194 AS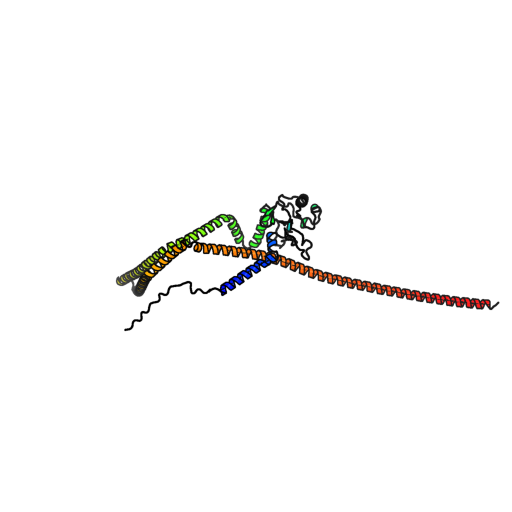N A N 1
ATOM 1517 C CA . ASN A 1 194 ? 15.054 9.365 13.777 1.00 62.94 194 ASN A CA 1
ATOM 1518 C C . ASN A 1 194 ? 14.840 9.649 12.272 1.00 62.94 194 ASN A C 1
ATOM 1520 O O . ASN A 1 194 ? 14.179 10.619 11.890 1.00 62.94 194 ASN A O 1
ATOM 1524 N N . VAL A 1 195 ? 15.386 8.787 11.412 1.00 64.88 195 VAL A N 1
ATOM 1525 C CA . VAL A 1 195 ? 15.223 8.805 9.956 1.00 64.88 195 VAL A CA 1
ATOM 1526 C C . VAL A 1 195 ? 13.769 8.554 9.537 1.00 64.88 195 VAL A C 1
ATOM 1528 O O . VAL A 1 195 ? 13.234 9.318 8.736 1.00 64.88 195 VAL A O 1
ATOM 1531 N N . LEU A 1 196 ? 13.088 7.549 10.098 1.00 54.75 196 LEU A N 1
ATOM 1532 C CA . LEU A 1 196 ? 11.747 7.151 9.650 1.00 54.75 196 LEU A CA 1
ATOM 1533 C C . LEU A 1 196 ? 10.696 8.225 9.967 1.00 54.75 196 LEU A C 1
ATOM 1535 O O . LEU A 1 196 ? 9.843 8.526 9.131 1.00 54.75 196 LEU A O 1
ATOM 1539 N N . ARG A 1 197 ? 10.809 8.883 11.129 1.00 53.50 197 ARG A N 1
ATOM 1540 C CA . ARG A 1 197 ? 9.940 10.011 11.502 1.00 53.50 197 ARG A CA 1
ATOM 1541 C C . ARG A 1 197 ? 10.063 11.177 10.519 1.00 53.50 197 ARG A C 1
ATOM 1543 O O . ARG A 1 197 ? 9.052 11.743 10.105 1.00 53.50 197 ARG A O 1
ATOM 1550 N N . ARG A 1 198 ? 11.296 11.529 10.133 1.00 67.25 198 ARG A N 1
ATOM 1551 C CA . ARG A 1 198 ? 11.559 12.586 9.142 1.00 67.25 198 ARG A CA 1
ATOM 1552 C C . ARG A 1 198 ? 11.008 12.213 7.764 1.00 67.25 198 ARG A C 1
ATOM 1554 O O . ARG A 1 198 ? 10.436 13.075 7.104 1.00 67.25 198 ARG A O 1
ATOM 1561 N N . VAL A 1 199 ? 11.107 10.941 7.366 1.00 72.00 199 VAL A N 1
ATOM 1562 C CA . VAL A 1 199 ? 10.550 10.443 6.096 1.00 72.00 199 VAL A CA 1
ATOM 1563 C C . VAL A 1 199 ? 9.024 10.548 6.077 1.00 72.00 199 VAL A C 1
ATOM 1565 O O . VAL A 1 199 ? 8.479 11.115 5.137 1.00 72.00 199 VAL A O 1
ATOM 1568 N N . ILE A 1 200 ? 8.323 10.083 7.115 1.00 69.38 200 ILE A N 1
ATOM 1569 C CA . ILE A 1 200 ? 6.848 10.118 7.156 1.00 69.38 200 ILE A CA 1
ATOM 1570 C C . ILE A 1 200 ? 6.328 11.561 7.165 1.00 69.38 200 ILE A C 1
ATOM 1572 O O . ILE A 1 200 ? 5.419 11.892 6.404 1.00 69.38 200 ILE A O 1
ATOM 1576 N N . ALA A 1 201 ? 6.923 12.436 7.984 1.00 70.50 201 ALA A N 1
ATOM 1577 C CA . ALA A 1 201 ? 6.560 13.853 8.010 1.00 70.50 201 ALA A CA 1
ATOM 1578 C C . ALA A 1 201 ? 6.816 14.530 6.651 1.00 70.50 201 ALA A C 1
ATOM 1580 O O . ALA A 1 201 ? 5.977 15.294 6.174 1.00 70.50 201 ALA A O 1
ATOM 1581 N N . GLY A 1 202 ? 7.934 14.192 5.998 1.00 75.12 202 GLY A N 1
ATOM 1582 C CA . GLY A 1 202 ? 8.255 14.647 4.647 1.00 75.12 202 GLY A CA 1
ATOM 1583 C C . GLY A 1 202 ? 7.233 14.185 3.606 1.00 75.12 202 GLY A C 1
ATOM 1584 O O . GLY A 1 202 ? 6.754 15.001 2.821 1.00 75.12 202 GLY A O 1
ATOM 1585 N N . VAL A 1 203 ? 6.836 12.909 3.631 1.00 78.75 203 VAL A N 1
ATOM 1586 C CA . VAL A 1 203 ? 5.827 12.339 2.719 1.00 78.75 203 VAL A CA 1
ATOM 1587 C C . VAL A 1 203 ? 4.462 12.998 2.918 1.00 78.75 203 VAL A C 1
ATOM 1589 O O . VAL A 1 203 ? 3.812 13.370 1.944 1.00 78.75 203 VAL A O 1
ATOM 1592 N N . MET A 1 204 ? 4.038 13.200 4.167 1.00 73.56 204 MET A N 1
ATOM 1593 C CA . MET A 1 204 ? 2.752 13.834 4.475 1.00 73.56 204 MET A CA 1
ATOM 1594 C C . MET A 1 204 ? 2.705 15.300 4.026 1.00 73.56 204 MET A C 1
ATOM 1596 O O . MET A 1 204 ? 1.696 15.732 3.468 1.00 73.56 204 MET A O 1
ATOM 1600 N N . ALA A 1 205 ? 3.794 16.050 4.218 1.00 82.00 205 ALA A N 1
ATOM 1601 C CA . ALA A 1 205 ? 3.892 17.444 3.790 1.00 82.00 205 ALA A CA 1
ATOM 1602 C C . ALA A 1 205 ? 3.943 17.595 2.258 1.00 82.00 205 ALA A C 1
ATOM 1604 O O . ALA A 1 205 ? 3.426 18.569 1.718 1.00 82.00 205 ALA A O 1
ATOM 1605 N N . SER A 1 206 ? 4.537 16.629 1.550 1.00 85.56 206 SER A N 1
ATOM 1606 C CA . SER A 1 206 ? 4.783 16.703 0.101 1.00 85.56 206 SER A CA 1
ATOM 1607 C C . SER A 1 206 ? 3.885 15.794 -0.747 1.00 85.56 206 SER A C 1
ATOM 1609 O O . SER A 1 206 ? 4.150 15.608 -1.934 1.00 85.56 206 SER A O 1
ATOM 1611 N N . LYS A 1 207 ? 2.790 15.264 -0.183 1.00 84.00 207 LYS A N 1
ATOM 1612 C CA . LYS A 1 207 ? 1.907 14.280 -0.842 1.00 84.00 207 LYS A CA 1
ATOM 1613 C C . LYS A 1 207 ? 1.431 14.694 -2.240 1.00 84.00 207 LYS A C 1
ATOM 1615 O O . LYS A 1 207 ? 1.417 13.868 -3.147 1.00 84.00 207 LYS A O 1
ATOM 1620 N N . GLU A 1 208 ? 1.101 15.971 -2.431 1.00 90.06 208 GLU A N 1
ATOM 1621 C CA . GLU A 1 208 ? 0.638 16.492 -3.726 1.00 90.06 208 GLU A CA 1
ATOM 1622 C C . GLU A 1 208 ? 1.768 16.525 -4.764 1.00 90.06 208 GLU A C 1
ATOM 1624 O O . GLU A 1 208 ? 1.575 16.149 -5.919 1.00 90.06 208 GLU A O 1
ATOM 1629 N N . ILE A 1 209 ? 2.978 16.902 -4.338 1.00 89.94 209 ILE A N 1
ATOM 1630 C CA . ILE A 1 209 ? 4.172 16.947 -5.192 1.00 89.94 209 ILE A CA 1
ATOM 1631 C C . ILE A 1 209 ? 4.587 15.524 -5.582 1.00 89.94 209 ILE A C 1
ATOM 1633 O O . ILE A 1 209 ? 4.893 15.275 -6.744 1.00 89.94 209 ILE A O 1
ATOM 1637 N N . ILE A 1 210 ? 4.545 14.574 -4.642 1.00 86.56 210 ILE A N 1
ATOM 1638 C CA . ILE A 1 210 ? 4.847 13.160 -4.906 1.00 86.56 210 ILE A CA 1
ATOM 1639 C C . ILE A 1 210 ? 3.863 12.585 -5.929 1.00 86.56 210 ILE A C 1
ATOM 1641 O O . ILE A 1 210 ? 4.287 11.970 -6.906 1.00 86.56 210 ILE A O 1
ATOM 1645 N N . MET A 1 211 ? 2.560 12.823 -5.754 1.00 83.25 211 MET A N 1
ATOM 1646 C CA . MET A 1 211 ? 1.537 12.369 -6.702 1.00 83.25 211 MET A CA 1
ATOM 1647 C C . MET A 1 211 ? 1.730 12.979 -8.095 1.00 83.25 211 MET A C 1
ATOM 1649 O O . MET A 1 211 ? 1.637 12.263 -9.095 1.00 83.25 211 MET A O 1
ATOM 1653 N N . ALA A 1 212 ? 2.063 14.270 -8.172 1.00 90.12 212 ALA A N 1
ATOM 1654 C CA . ALA A 1 212 ? 2.365 14.939 -9.433 1.00 90.12 212 ALA A CA 1
ATOM 1655 C C . ALA A 1 212 ? 3.620 14.363 -10.113 1.00 90.12 212 ALA A C 1
ATOM 1657 O O . ALA A 1 212 ? 3.594 14.109 -11.316 1.00 90.12 212 ALA A O 1
ATOM 1658 N N . LEU A 1 213 ? 4.693 14.093 -9.360 1.00 89.56 213 LEU A N 1
ATOM 1659 C CA . LEU A 1 213 ? 5.921 13.482 -9.879 1.00 89.56 213 LEU A CA 1
ATOM 1660 C C . LEU A 1 213 ? 5.701 12.037 -10.341 1.00 89.56 213 LEU A C 1
ATOM 1662 O O . LEU A 1 213 ? 6.222 11.654 -11.385 1.00 89.56 213 LEU A O 1
ATOM 1666 N N . CYS A 1 214 ? 4.904 11.243 -9.622 1.00 85.12 214 CYS A N 1
ATOM 1667 C CA . CYS A 1 214 ? 4.526 9.896 -10.054 1.00 85.12 214 CYS A CA 1
ATOM 1668 C C . CYS A 1 214 ? 3.703 9.927 -11.346 1.00 85.12 214 CYS A C 1
ATOM 1670 O O . CYS A 1 214 ? 3.981 9.157 -12.265 1.00 85.12 214 CYS A O 1
ATOM 1672 N N . LEU A 1 215 ? 2.722 10.829 -11.450 1.00 85.50 215 LEU A N 1
ATOM 1673 C CA . LEU A 1 215 ? 1.932 10.992 -12.671 1.00 85.50 215 LEU A CA 1
ATOM 1674 C C . LEU A 1 215 ? 2.809 11.455 -13.841 1.00 85.50 215 LEU A C 1
ATOM 1676 O O . LEU A 1 215 ? 2.722 10.897 -14.934 1.00 85.50 215 LEU A O 1
ATOM 1680 N N . LEU A 1 216 ? 3.697 12.422 -13.602 1.00 89.62 216 LEU A N 1
ATOM 1681 C CA . LEU A 1 216 ? 4.673 12.878 -14.585 1.00 89.62 216 LEU A CA 1
ATOM 1682 C C . LEU A 1 216 ? 5.586 11.729 -15.029 1.00 89.62 216 LEU A C 1
ATOM 1684 O O . LEU A 1 216 ? 5.788 11.551 -16.224 1.00 89.62 216 LEU A O 1
ATOM 1688 N N . ALA A 1 217 ? 6.093 10.916 -14.101 1.00 87.75 217 ALA A N 1
ATOM 1689 C CA . ALA A 1 217 ? 6.929 9.759 -14.409 1.00 87.75 217 ALA A CA 1
ATOM 1690 C C . ALA A 1 217 ? 6.178 8.703 -15.235 1.00 87.75 217 ALA A C 1
ATOM 1692 O O . ALA A 1 217 ? 6.754 8.138 -16.163 1.00 87.75 217 ALA A O 1
ATOM 1693 N N . LEU A 1 218 ? 4.890 8.468 -14.957 1.00 81.62 218 LEU A N 1
ATOM 1694 C CA . LEU A 1 218 ? 4.045 7.583 -15.765 1.00 81.62 218 LEU A CA 1
ATOM 1695 C C . LEU A 1 218 ? 3.873 8.120 -17.189 1.00 81.62 218 LEU A C 1
ATOM 1697 O O . LEU A 1 218 ? 4.067 7.381 -18.154 1.00 81.62 218 LEU A O 1
ATOM 1701 N N . VAL A 1 219 ? 3.571 9.410 -17.336 1.00 85.44 219 VAL A N 1
ATOM 1702 C CA . VAL A 1 219 ? 3.437 10.058 -18.649 1.00 85.44 219 VAL A CA 1
ATOM 1703 C C . VAL A 1 219 ? 4.767 10.029 -19.406 1.00 85.44 219 VAL A C 1
ATOM 1705 O O . VAL A 1 219 ? 4.801 9.636 -20.570 1.00 85.44 219 VAL A O 1
ATOM 1708 N N . LEU A 1 220 ? 5.878 10.362 -18.747 1.00 85.44 220 LEU A N 1
ATOM 1709 C CA . LEU A 1 220 ? 7.217 10.301 -19.330 1.00 85.44 220 LEU A CA 1
ATOM 1710 C C . LEU A 1 220 ? 7.614 8.873 -19.708 1.00 85.44 220 LEU A C 1
ATOM 1712 O O . LEU A 1 220 ? 8.213 8.684 -20.759 1.00 85.44 220 LEU A O 1
ATOM 1716 N N . SER A 1 221 ? 7.254 7.861 -18.918 1.00 83.19 221 SER A N 1
ATOM 1717 C CA . SER A 1 221 ? 7.487 6.451 -19.252 1.00 83.19 221 SER A CA 1
ATOM 1718 C C . SER A 1 221 ? 6.746 6.045 -20.531 1.00 83.19 221 SER A C 1
ATOM 1720 O O . SER A 1 221 ? 7.343 5.440 -21.425 1.00 83.19 221 SER A O 1
ATOM 1722 N N . LEU A 1 222 ? 5.478 6.452 -20.672 1.00 76.94 222 LEU A N 1
ATOM 1723 C CA . LEU A 1 222 ? 4.688 6.218 -21.885 1.00 76.94 222 LEU A CA 1
ATOM 1724 C C . LEU A 1 222 ? 5.285 6.939 -23.101 1.00 76.94 222 LEU A C 1
ATOM 1726 O O . LEU A 1 222 ? 5.416 6.340 -24.171 1.00 76.94 222 LEU A O 1
ATOM 1730 N N . ILE A 1 223 ? 5.701 8.197 -22.930 1.00 83.19 223 ILE A N 1
ATOM 1731 C CA . ILE A 1 223 ? 6.374 8.977 -23.974 1.00 83.19 223 ILE A CA 1
ATOM 1732 C C . ILE A 1 223 ? 7.695 8.308 -24.366 1.00 83.19 223 ILE A C 1
ATOM 1734 O O . ILE A 1 223 ? 7.917 8.067 -25.549 1.00 83.19 223 ILE A O 1
ATOM 1738 N N . MET A 1 224 ? 8.546 7.937 -23.406 1.00 79.00 224 MET A N 1
ATOM 1739 C CA . MET A 1 224 ? 9.827 7.270 -23.655 1.00 79.00 224 MET A CA 1
ATOM 1740 C C . MET A 1 224 ? 9.646 5.941 -24.385 1.00 79.00 224 MET A C 1
ATOM 1742 O O . MET A 1 224 ? 10.396 5.652 -25.313 1.00 79.00 224 MET A O 1
ATOM 1746 N N . MET A 1 225 ? 8.622 5.157 -24.048 1.00 74.56 225 MET A N 1
ATOM 1747 C CA . MET A 1 225 ? 8.319 3.908 -24.749 1.00 74.56 225 MET A CA 1
ATOM 1748 C C . MET A 1 225 ? 7.962 4.142 -26.233 1.00 74.56 225 MET A C 1
ATOM 1750 O O . MET A 1 225 ? 8.332 3.341 -27.094 1.00 74.56 225 MET A O 1
ATOM 1754 N N . VAL A 1 226 ? 7.285 5.249 -26.561 1.00 74.88 226 VAL A N 1
ATOM 1755 C CA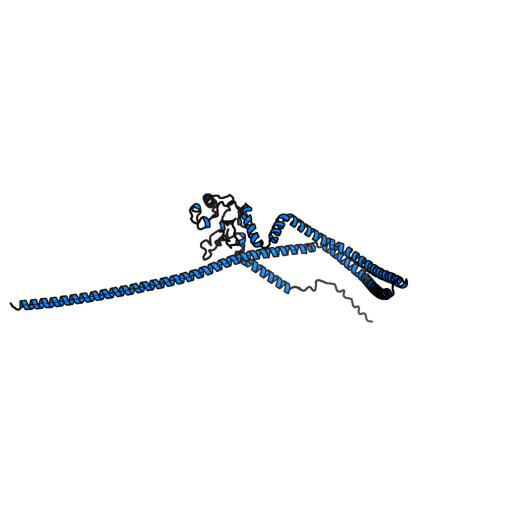 . VAL A 1 226 ? 7.002 5.652 -27.952 1.00 74.88 226 VAL A CA 1
ATOM 1756 C C . VAL A 1 226 ? 8.258 6.207 -28.633 1.00 74.88 226 VAL A C 1
ATOM 1758 O O . VAL A 1 226 ? 8.592 5.807 -29.750 1.00 74.88 226 VAL A O 1
ATOM 1761 N N . VAL A 1 227 ? 8.988 7.084 -27.945 1.00 78.56 227 VAL A N 1
ATOM 1762 C CA . VAL A 1 227 ? 10.197 7.758 -28.433 1.00 78.56 227 VAL A CA 1
ATOM 1763 C C . VAL A 1 227 ? 11.319 6.762 -28.731 1.00 78.56 227 VAL A C 1
ATOM 1765 O O . VAL A 1 227 ? 11.936 6.853 -29.791 1.00 78.56 227 VAL A O 1
ATOM 1768 N N . ILE A 1 228 ? 11.534 5.751 -27.882 1.00 73.19 228 ILE A N 1
ATOM 1769 C CA . ILE A 1 228 ? 12.521 4.680 -28.099 1.00 73.19 228 ILE A CA 1
ATOM 1770 C C . ILE A 1 228 ? 12.301 3.993 -29.450 1.00 73.19 228 ILE A C 1
ATOM 1772 O O . ILE A 1 228 ? 13.277 3.654 -30.117 1.00 73.19 228 ILE A O 1
ATOM 1776 N N . ARG A 1 229 ? 11.061 3.851 -29.938 1.00 72.44 229 ARG A N 1
ATOM 1777 C CA . ARG A 1 229 ? 10.816 3.243 -31.258 1.00 72.44 229 ARG A CA 1
ATOM 1778 C C . ARG A 1 229 ? 11.272 4.124 -32.415 1.00 72.44 229 ARG A C 1
ATOM 1780 O O . ARG A 1 229 ? 11.775 3.605 -33.409 1.00 72.44 229 ARG A O 1
ATOM 1787 N N . TYR A 1 230 ? 11.115 5.439 -32.287 1.00 73.69 230 TYR A N 1
ATOM 1788 C CA . TYR A 1 230 ? 11.559 6.393 -33.302 1.00 73.69 230 TYR A CA 1
ATOM 1789 C C . TYR A 1 230 ? 13.082 6.565 -33.278 1.00 73.69 230 TYR A C 1
ATOM 1791 O O . TYR A 1 230 ? 13.743 6.505 -34.318 1.00 73.69 230 TYR A O 1
ATOM 1799 N N . ILE A 1 231 ? 13.649 6.674 -32.073 1.00 77.38 231 ILE A N 1
ATOM 1800 C CA . ILE A 1 231 ? 15.091 6.791 -31.859 1.00 77.38 231 ILE A CA 1
ATOM 1801 C C . ILE A 1 231 ? 15.808 5.522 -32.307 1.00 77.38 231 ILE A C 1
ATOM 1803 O O . ILE A 1 231 ? 16.881 5.643 -32.871 1.00 77.38 231 ILE A O 1
ATOM 1807 N N . SER A 1 232 ? 15.225 4.326 -32.162 1.00 72.00 232 SER A N 1
ATOM 1808 C CA . SER A 1 232 ? 15.881 3.064 -32.552 1.00 72.00 232 SER A CA 1
ATOM 1809 C C . SER A 1 232 ? 16.381 3.068 -34.006 1.00 72.00 232 SER A C 1
ATOM 1811 O O . SER A 1 232 ? 17.472 2.576 -34.280 1.00 72.00 232 SER A O 1
ATOM 1813 N N . LYS A 1 233 ? 15.643 3.678 -34.949 1.00 76.94 233 LYS A N 1
ATOM 1814 C CA . LYS A 1 233 ? 16.108 3.828 -36.340 1.00 76.94 233 LYS A CA 1
ATOM 1815 C C . LYS A 1 233 ? 17.282 4.805 -36.436 1.00 76.94 233 LYS A C 1
ATOM 1817 O O . LYS A 1 233 ? 18.276 4.495 -37.082 1.00 76.94 233 LYS A O 1
ATOM 1822 N N . VAL A 1 234 ? 17.170 5.969 -35.801 1.00 83.56 234 VAL A N 1
ATOM 1823 C CA . VAL A 1 234 ? 18.200 7.023 -35.818 1.00 83.56 234 VAL A CA 1
ATOM 1824 C C . VAL A 1 234 ? 19.485 6.556 -35.119 1.00 83.56 234 VAL A C 1
ATOM 1826 O O . VAL A 1 234 ? 20.575 6.723 -35.653 1.00 83.56 234 VAL A O 1
ATOM 1829 N N . LEU A 1 235 ? 19.352 5.892 -33.974 1.00 82.25 235 LEU A N 1
ATOM 1830 C CA . LEU A 1 235 ? 20.421 5.349 -33.142 1.00 82.25 235 LEU A CA 1
ATOM 1831 C C . LEU A 1 235 ? 21.250 4.308 -33.893 1.00 82.25 235 LEU A C 1
ATOM 1833 O O . LEU A 1 235 ? 22.472 4.370 -33.852 1.00 82.25 235 LEU A O 1
ATOM 1837 N N . VAL A 1 236 ? 20.615 3.410 -34.650 1.00 83.12 236 VAL A N 1
ATOM 1838 C CA . VAL A 1 236 ? 21.341 2.430 -35.473 1.00 83.12 236 VAL A CA 1
ATOM 1839 C C . VAL A 1 236 ? 22.180 3.121 -36.557 1.00 83.12 236 VAL A C 1
ATOM 1841 O O . VAL A 1 236 ? 23.325 2.727 -36.776 1.00 83.12 236 VAL A O 1
ATOM 1844 N N . TRP A 1 237 ? 21.664 4.174 -37.201 1.00 85.12 237 TRP A N 1
ATOM 1845 C CA . TRP A 1 237 ? 22.421 4.942 -38.199 1.00 85.12 237 TRP A CA 1
ATOM 1846 C C . TRP A 1 237 ? 23.573 5.735 -37.579 1.00 85.12 237 TRP A C 1
ATOM 1848 O O . TRP A 1 237 ? 24.687 5.671 -38.095 1.00 85.12 237 TRP A O 1
ATOM 1858 N N . ILE A 1 238 ? 23.334 6.424 -36.460 1.00 88.69 238 ILE A N 1
ATOM 1859 C CA . ILE A 1 238 ? 24.369 7.177 -35.737 1.00 88.69 238 ILE A CA 1
ATOM 1860 C C . ILE A 1 238 ? 25.486 6.242 -35.270 1.00 88.69 238 ILE A C 1
ATOM 1862 O O . ILE A 1 238 ? 26.649 6.524 -35.536 1.00 88.69 238 ILE A O 1
ATOM 1866 N N . LEU A 1 239 ? 25.155 5.112 -34.634 1.00 87.31 239 LEU A N 1
ATOM 1867 C CA . LEU A 1 239 ? 26.153 4.142 -34.175 1.00 87.31 239 LEU A CA 1
ATOM 1868 C C . LEU A 1 239 ? 26.948 3.548 -35.342 1.00 87.31 239 LEU A C 1
ATOM 1870 O O . LEU A 1 239 ? 28.161 3.403 -35.242 1.00 87.31 239 LEU A O 1
ATOM 1874 N N . THR A 1 240 ? 26.291 3.261 -36.467 1.00 86.81 240 THR A N 1
ATOM 1875 C CA . THR A 1 240 ? 26.974 2.755 -37.666 1.00 86.81 240 THR A CA 1
ATOM 1876 C C . THR A 1 240 ? 27.955 3.786 -38.229 1.00 86.81 240 THR A C 1
ATOM 1878 O O . THR A 1 240 ? 29.105 3.454 -38.497 1.00 86.81 240 THR A O 1
ATOM 1881 N N . ILE A 1 241 ? 27.533 5.047 -38.376 1.00 89.94 241 ILE A N 1
ATOM 1882 C CA . ILE A 1 241 ? 28.392 6.135 -38.869 1.00 89.94 241 ILE A CA 1
ATOM 1883 C C . ILE A 1 241 ? 29.559 6.378 -37.906 1.00 89.94 241 ILE A C 1
ATOM 1885 O O . ILE A 1 241 ? 30.700 6.492 -38.346 1.00 89.94 241 ILE A O 1
ATOM 1889 N N . LEU A 1 242 ? 29.289 6.406 -36.600 1.00 93.00 242 LEU A N 1
ATOM 1890 C CA . LEU A 1 242 ? 30.298 6.611 -35.565 1.00 93.00 242 LEU A CA 1
ATOM 1891 C C . LEU A 1 242 ? 31.366 5.513 -35.585 1.00 93.00 242 LEU A C 1
ATOM 1893 O O . LEU A 1 242 ? 32.551 5.825 -35.534 1.00 93.00 242 LEU A O 1
ATOM 1897 N N . VAL A 1 243 ? 30.965 4.243 -35.701 1.00 90.81 243 VAL A N 1
ATOM 1898 C CA . VAL A 1 243 ? 31.903 3.112 -35.790 1.00 90.81 243 VAL A CA 1
ATOM 1899 C C . VAL A 1 243 ? 32.758 3.205 -37.055 1.00 90.81 243 VAL A C 1
ATOM 1901 O O . VAL A 1 243 ? 33.964 2.989 -36.981 1.00 90.81 243 VAL A O 1
ATOM 1904 N N . ILE A 1 244 ? 32.178 3.590 -38.198 1.00 91.12 244 ILE A N 1
ATOM 1905 C CA . ILE A 1 244 ? 32.927 3.766 -39.453 1.00 91.12 244 ILE A CA 1
ATOM 1906 C C . ILE A 1 244 ? 33.952 4.901 -39.322 1.00 91.12 244 ILE A C 1
ATOM 1908 O O . ILE A 1 244 ? 35.129 4.700 -39.620 1.00 91.12 244 ILE A O 1
ATOM 1912 N N . ILE A 1 245 ? 33.527 6.074 -38.844 1.00 94.25 245 ILE A N 1
ATOM 1913 C CA . ILE A 1 245 ? 34.408 7.239 -38.678 1.00 94.25 245 ILE A CA 1
ATOM 1914 C C . ILE A 1 245 ? 35.498 6.946 -37.645 1.00 94.25 245 ILE A C 1
ATOM 1916 O O . ILE A 1 245 ? 36.665 7.212 -37.911 1.00 94.25 245 ILE A O 1
ATOM 1920 N N . GLY A 1 246 ? 35.146 6.362 -36.497 1.00 93.69 246 GLY A N 1
ATOM 1921 C CA . GLY A 1 246 ? 36.100 6.012 -35.445 1.00 93.69 246 GLY A CA 1
ATOM 1922 C C . GLY A 1 246 ? 37.123 4.972 -35.901 1.00 93.69 246 GLY A C 1
ATOM 1923 O O . GLY A 1 246 ? 38.307 5.107 -35.611 1.00 93.69 246 GLY A O 1
ATOM 1924 N N . SER A 1 247 ? 36.693 3.977 -36.679 1.00 93.25 247 SER A N 1
ATOM 1925 C CA . SER A 1 247 ? 37.568 2.947 -37.248 1.00 93.25 247 SER A CA 1
ATOM 1926 C C . SER A 1 247 ? 38.565 3.536 -38.255 1.00 93.25 247 SER A C 1
ATOM 1928 O O . SER A 1 247 ? 39.767 3.276 -38.174 1.00 93.25 247 SER A O 1
ATOM 1930 N N . ILE A 1 248 ? 38.088 4.358 -39.195 1.00 92.69 248 ILE A N 1
ATOM 1931 C CA . ILE A 1 248 ? 38.942 4.991 -40.213 1.00 92.69 248 ILE A CA 1
ATOM 1932 C C . ILE A 1 248 ? 39.869 6.025 -39.563 1.00 92.69 248 ILE A C 1
ATOM 1934 O O . ILE A 1 248 ? 41.068 6.033 -39.833 1.00 92.69 248 ILE A O 1
ATOM 1938 N N . GLY A 1 249 ? 39.332 6.853 -38.665 1.00 94.12 249 GLY A N 1
ATOM 1939 C CA . GLY A 1 249 ? 40.080 7.876 -37.942 1.00 94.12 249 GLY A CA 1
ATOM 1940 C C . GLY A 1 249 ? 41.158 7.285 -37.038 1.00 94.12 249 GLY A C 1
ATOM 1941 O O . GLY A 1 249 ? 42.305 7.708 -37.118 1.00 94.12 249 GLY A O 1
ATOM 1942 N N . GLY A 1 250 ? 40.834 6.263 -36.239 1.00 92.88 250 GLY A N 1
ATOM 1943 C CA . GLY A 1 250 ? 41.806 5.593 -35.368 1.00 92.88 250 GLY A CA 1
ATOM 1944 C C . GLY A 1 250 ? 42.956 4.957 -36.150 1.00 92.88 250 GLY A C 1
ATOM 1945 O O . GLY A 1 250 ? 44.117 5.102 -35.775 1.00 92.88 250 GLY A O 1
ATOM 1946 N N . THR A 1 251 ? 42.651 4.332 -37.290 1.00 94.12 251 THR A N 1
ATOM 1947 C CA . THR A 1 251 ? 43.677 3.761 -38.179 1.00 94.12 251 THR A CA 1
ATOM 1948 C C . THR A 1 251 ? 44.522 4.853 -38.831 1.00 94.12 251 THR A C 1
ATOM 1950 O O . THR A 1 251 ? 45.743 4.734 -38.873 1.00 94.12 251 THR A O 1
ATOM 1953 N N . GLY A 1 252 ? 43.900 5.944 -39.288 1.00 93.62 252 GLY A N 1
ATOM 1954 C CA . GLY A 1 252 ? 44.602 7.092 -39.863 1.00 93.62 252 GLY A CA 1
ATOM 1955 C C . GLY A 1 252 ? 45.544 7.776 -38.870 1.00 93.62 252 GLY A C 1
ATOM 1956 O O . GLY A 1 252 ? 46.674 8.093 -39.229 1.00 93.62 252 GLY A O 1
ATOM 1957 N N . VAL A 1 253 ? 45.124 7.934 -37.610 1.00 94.25 253 VAL A N 1
ATOM 1958 C CA . VAL A 1 253 ? 45.967 8.492 -36.539 1.00 94.25 253 VAL A CA 1
ATOM 1959 C C . VAL A 1 253 ? 47.145 7.570 -36.225 1.00 94.25 253 VAL A C 1
ATOM 1961 O O . VAL A 1 253 ? 48.260 8.061 -36.084 1.00 94.25 253 VAL A O 1
ATOM 1964 N N . LEU A 1 254 ? 46.945 6.248 -36.170 1.00 91.00 254 LEU A N 1
ATOM 1965 C CA . LEU A 1 254 ? 48.052 5.302 -35.967 1.00 91.00 254 LEU A CA 1
ATOM 1966 C C . LEU A 1 254 ? 49.087 5.368 -37.100 1.00 91.00 254 LEU A C 1
ATOM 1968 O O . LEU A 1 254 ? 50.286 5.348 -36.832 1.00 91.00 254 LEU A O 1
ATOM 1972 N N . TRP A 1 255 ? 48.638 5.486 -38.353 1.00 92.50 255 TRP A N 1
ATOM 1973 C CA . TRP A 1 255 ? 49.534 5.665 -39.499 1.00 92.50 255 TRP A CA 1
ATOM 1974 C C . TRP A 1 255 ? 50.249 7.013 -39.481 1.00 92.50 255 TRP A C 1
ATOM 1976 O O . TRP A 1 255 ? 51.443 7.069 -39.769 1.00 92.50 255 TRP A O 1
ATOM 1986 N N . TRP A 1 256 ? 49.552 8.085 -39.101 1.00 92.38 256 TRP A N 1
ATOM 1987 C CA . TRP A 1 256 ? 50.154 9.405 -38.934 1.00 92.38 256 TRP A CA 1
ATOM 1988 C C . TRP A 1 256 ? 51.250 9.388 -37.864 1.00 92.38 256 TRP A C 1
ATOM 1990 O O . TRP A 1 256 ? 52.364 9.830 -38.126 1.00 92.38 256 TRP A O 1
ATOM 2000 N N . LEU A 1 257 ? 50.967 8.810 -36.691 1.00 88.44 257 LEU A N 1
ATOM 2001 C CA . LEU A 1 257 ? 51.933 8.666 -35.597 1.00 88.44 257 LEU A CA 1
ATOM 2002 C C . LEU A 1 257 ? 53.132 7.798 -35.990 1.00 88.44 257 LEU A C 1
ATOM 2004 O O . LEU A 1 257 ? 54.257 8.099 -35.600 1.00 88.44 257 LEU A O 1
ATOM 2008 N N . TYR A 1 258 ? 52.916 6.741 -36.778 1.00 88.94 258 TYR A N 1
ATOM 2009 C CA . TYR A 1 258 ? 54.009 5.933 -37.315 1.00 88.94 258 TYR A CA 1
ATOM 2010 C C . TYR A 1 258 ? 54.924 6.754 -38.237 1.00 88.94 258 TYR A C 1
ATOM 2012 O O . TYR A 1 258 ? 56.142 6.714 -38.069 1.00 88.94 258 TYR A O 1
ATOM 2020 N N . VAL A 1 259 ? 54.354 7.517 -39.178 1.00 88.25 259 VAL A N 1
ATOM 2021 C CA . VAL A 1 259 ? 55.124 8.358 -40.112 1.00 88.25 259 VAL A CA 1
ATOM 2022 C C . VAL A 1 259 ? 55.870 9.467 -39.371 1.00 88.25 259 VAL A C 1
ATOM 2024 O O . VAL A 1 259 ? 57.046 9.691 -39.645 1.00 88.25 259 VAL A O 1
ATOM 2027 N N . ASP A 1 260 ? 55.224 10.121 -38.408 1.00 86.19 260 ASP A N 1
ATOM 2028 C CA . ASP A 1 260 ? 55.828 11.192 -37.611 1.00 86.19 260 ASP A CA 1
ATOM 2029 C C . ASP A 1 260 ? 57.031 10.687 -36.796 1.00 86.19 260 ASP A C 1
ATOM 2031 O O . ASP A 1 260 ? 58.141 11.207 -36.925 1.00 86.19 260 ASP A O 1
ATOM 2035 N N . HIS A 1 261 ? 56.867 9.585 -36.054 1.00 81.81 261 HIS A N 1
ATOM 2036 C CA . HIS A 1 261 ? 57.968 8.984 -35.298 1.00 81.81 261 HIS A CA 1
ATOM 2037 C C . HIS A 1 261 ? 59.062 8.385 -36.189 1.00 81.81 261 HIS A C 1
ATOM 2039 O O . HIS A 1 261 ? 60.235 8.396 -35.807 1.00 81.81 261 HIS A O 1
ATOM 2045 N N . ARG A 1 262 ? 58.715 7.881 -37.380 1.00 82.88 262 ARG A N 1
ATOM 2046 C CA . ARG A 1 262 ? 59.699 7.395 -38.354 1.00 82.88 262 ARG A CA 1
ATOM 2047 C C . ARG A 1 262 ? 60.540 8.542 -38.914 1.00 82.88 262 ARG A C 1
ATOM 2049 O O . ARG A 1 262 ? 61.763 8.432 -38.934 1.00 82.88 262 ARG A O 1
ATOM 2056 N N . ASN A 1 263 ? 59.906 9.649 -39.291 1.00 82.38 263 ASN A N 1
ATOM 2057 C CA . ASN A 1 263 ? 60.592 10.844 -39.781 1.00 82.38 263 ASN A CA 1
ATOM 2058 C C . ASN A 1 263 ? 61.465 11.482 -38.688 1.00 82.38 263 ASN A C 1
ATOM 2060 O O . ASN A 1 263 ? 62.580 11.921 -38.965 1.00 82.38 263 ASN A O 1
ATOM 2064 N N . ALA A 1 264 ? 60.999 11.496 -37.435 1.00 77.62 264 ALA A N 1
ATOM 2065 C CA . ALA A 1 264 ? 61.784 11.965 -36.292 1.00 77.62 264 ALA A CA 1
ATOM 2066 C C . ALA A 1 264 ? 63.026 11.090 -36.024 1.00 77.62 264 ALA A C 1
ATOM 2068 O O . ALA A 1 264 ? 64.069 11.608 -35.623 1.00 77.62 264 ALA A O 1
ATOM 2069 N N . LEU A 1 265 ? 62.938 9.776 -36.273 1.00 75.25 265 LEU A N 1
ATOM 2070 C CA . LEU A 1 265 ? 64.072 8.854 -36.166 1.00 75.25 265 LEU A CA 1
ATOM 2071 C C . LEU A 1 265 ? 65.100 9.073 -37.292 1.00 75.25 265 LEU A C 1
ATOM 2073 O O . LEU A 1 265 ? 66.301 9.085 -37.017 1.00 75.25 265 LEU A O 1
ATOM 2077 N N . ASP A 1 266 ? 64.640 9.285 -38.531 1.00 75.12 266 ASP A N 1
ATOM 2078 C CA . ASP A 1 266 ? 65.506 9.476 -39.706 1.00 75.12 266 ASP A CA 1
ATOM 2079 C C . ASP A 1 266 ? 66.201 10.867 -39.713 1.00 75.12 266 ASP A C 1
ATOM 2081 O O . ASP A 1 266 ? 67.339 10.984 -40.166 1.00 75.12 266 ASP A O 1
ATOM 2085 N N . ASN A 1 267 ? 65.596 11.908 -39.118 1.00 74.38 267 ASN A N 1
ATOM 2086 C CA . ASN A 1 267 ? 66.137 13.283 -39.071 1.00 74.38 267 ASN A CA 1
ATOM 2087 C C . ASN A 1 267 ? 67.200 13.553 -37.971 1.00 74.38 267 ASN A C 1
ATOM 2089 O O . ASN A 1 267 ? 67.627 14.693 -37.790 1.00 74.38 267 ASN A O 1
ATOM 2093 N N . ASN A 1 268 ? 67.694 12.522 -37.271 1.00 63.41 268 ASN A N 1
ATOM 2094 C CA . ASN A 1 268 ? 68.905 12.569 -36.427 1.00 63.41 268 ASN A CA 1
ATOM 2095 C C . ASN A 1 268 ? 68.934 13.593 -35.257 1.00 63.41 268 ASN A C 1
ATOM 2097 O O . ASN A 1 268 ? 70.008 14.046 -34.863 1.00 63.41 268 ASN A O 1
ATOM 2101 N N . SER A 1 269 ? 67.804 13.914 -34.618 1.00 58.72 269 SER A N 1
ATOM 2102 C CA . SER A 1 269 ? 67.752 14.882 -33.499 1.00 58.72 269 SER A CA 1
ATOM 2103 C C . SER A 1 269 ? 67.829 14.276 -32.083 1.00 58.72 269 SER A C 1
ATOM 2105 O O . SER A 1 269 ? 67.484 14.950 -31.114 1.00 58.72 269 SER A O 1
ATOM 2107 N N . LEU A 1 270 ? 68.235 13.008 -31.926 1.00 60.69 270 LEU A N 1
ATOM 2108 C CA . LEU A 1 270 ? 68.079 12.266 -30.664 1.00 60.69 270 LEU A CA 1
ATOM 2109 C C . LEU A 1 270 ? 69.380 11.582 -30.189 1.00 60.69 270 LEU A C 1
ATOM 2111 O O . LEU A 1 270 ? 70.149 11.056 -30.997 1.00 60.69 270 LEU A O 1
ATOM 2115 N N . SER A 1 271 ? 69.623 11.581 -28.871 1.00 60.84 271 SER A N 1
ATOM 2116 C CA . SER A 1 271 ? 70.790 10.964 -28.216 1.00 60.84 271 SER A CA 1
ATOM 2117 C C . SER A 1 271 ? 70.826 9.435 -28.390 1.00 60.84 271 SER A C 1
ATOM 2119 O O . SER A 1 271 ? 69.788 8.801 -28.575 1.00 60.84 271 SER A O 1
ATOM 2121 N N . ILE A 1 272 ? 72.020 8.824 -28.316 1.00 60.22 272 ILE A N 1
ATOM 2122 C CA . ILE A 1 272 ? 72.250 7.383 -28.576 1.00 60.22 272 ILE A CA 1
ATOM 2123 C C . ILE A 1 272 ? 71.308 6.484 -27.753 1.00 60.22 272 ILE A C 1
ATOM 2125 O O . ILE A 1 272 ? 70.687 5.588 -28.313 1.00 60.22 272 ILE A O 1
ATOM 2129 N N . PHE A 1 273 ? 71.125 6.782 -26.463 1.00 59.31 273 PHE A N 1
ATOM 2130 C CA . PHE A 1 273 ? 70.235 6.022 -25.574 1.00 59.31 273 PHE A CA 1
ATOM 2131 C C . PHE A 1 273 ? 68.749 6.151 -25.953 1.00 59.31 273 PHE A C 1
ATOM 2133 O O . PHE A 1 273 ? 67.974 5.210 -25.822 1.00 59.31 273 PHE A O 1
ATOM 2140 N N . GLY A 1 274 ? 68.337 7.308 -26.473 1.00 64.00 274 GLY A N 1
ATOM 2141 C CA . GLY A 1 274 ? 66.971 7.493 -26.947 1.00 64.00 274 GLY A CA 1
ATOM 2142 C C . GLY A 1 274 ? 66.696 6.776 -28.275 1.00 64.00 274 GLY A C 1
ATOM 2143 O O . GLY A 1 274 ? 65.556 6.395 -28.525 1.00 64.00 274 GLY A O 1
ATOM 2144 N N . LYS A 1 275 ? 67.710 6.580 -29.136 1.00 65.00 275 LYS A N 1
ATOM 2145 C CA . LYS A 1 275 ? 67.527 5.952 -30.458 1.00 65.00 275 LYS A CA 1
ATOM 2146 C C . LYS A 1 275 ? 67.094 4.492 -30.344 1.00 65.00 275 LYS A C 1
ATOM 2148 O O . LYS A 1 275 ? 66.272 4.060 -31.147 1.00 65.00 275 LYS A O 1
ATOM 2153 N N . GLU A 1 276 ? 67.593 3.758 -29.350 1.00 66.94 276 GLU A N 1
ATOM 2154 C CA . GLU A 1 276 ? 67.179 2.370 -29.094 1.00 66.94 276 GLU A CA 1
ATOM 2155 C C . GLU A 1 276 ? 65.703 2.302 -28.670 1.00 66.94 276 GLU A C 1
ATOM 2157 O O . GLU A 1 276 ? 64.912 1.590 -29.287 1.00 66.94 276 GLU A O 1
ATOM 2162 N N . VAL A 1 277 ? 65.295 3.150 -27.719 1.00 70.88 277 VAL A N 1
ATOM 2163 C CA . VAL A 1 277 ? 63.907 3.217 -27.228 1.00 70.88 277 VAL A CA 1
ATOM 2164 C C . VAL A 1 277 ? 62.930 3.684 -28.317 1.00 70.88 277 VAL A C 1
ATOM 2166 O O . VAL A 1 277 ? 61.845 3.124 -28.468 1.00 70.88 277 VAL A O 1
ATOM 2169 N N . VAL A 1 278 ? 63.297 4.692 -29.117 1.00 71.19 278 VAL A N 1
ATOM 2170 C CA . VAL A 1 278 ? 62.448 5.192 -30.216 1.00 71.19 278 VAL A CA 1
ATOM 2171 C C . VAL A 1 278 ? 62.360 4.174 -31.357 1.00 71.19 278 VAL A C 1
ATOM 2173 O O . VAL A 1 278 ? 61.284 4.004 -31.926 1.00 71.19 278 VAL A O 1
ATOM 2176 N N . SER A 1 279 ? 63.440 3.451 -31.665 1.00 73.50 279 SER A N 1
ATOM 2177 C CA . SER A 1 279 ? 63.446 2.397 -32.690 1.00 73.50 279 SER A CA 1
ATOM 2178 C C . SER A 1 279 ? 62.481 1.259 -32.350 1.00 73.50 279 SER A C 1
ATOM 2180 O O . SER A 1 279 ? 61.703 0.826 -33.205 1.00 73.50 279 SER A O 1
ATOM 2182 N N . ASP A 1 280 ? 62.462 0.815 -31.093 1.00 80.06 280 ASP A N 1
ATOM 2183 C CA . ASP A 1 280 ? 61.551 -0.246 -30.661 1.00 80.06 280 ASP A CA 1
ATOM 2184 C C . ASP A 1 280 ? 60.096 0.234 -30.574 1.00 80.06 280 ASP A C 1
ATOM 2186 O O . ASP A 1 280 ? 59.187 -0.487 -30.991 1.00 80.06 280 ASP A O 1
ATOM 2190 N N . ASN A 1 281 ? 59.867 1.491 -30.181 1.00 81.69 281 ASN A N 1
ATOM 2191 C CA . ASN A 1 281 ? 58.543 2.112 -30.253 1.00 81.69 281 ASN A CA 1
ATOM 2192 C C . ASN A 1 281 ? 58.031 2.234 -31.698 1.00 81.69 281 ASN A C 1
ATOM 2194 O O . ASN A 1 281 ? 56.855 1.984 -31.945 1.00 81.69 281 ASN A O 1
ATOM 2198 N N . VAL A 1 282 ? 58.891 2.552 -32.674 1.00 85.56 282 VAL A N 1
ATOM 2199 C CA . VAL A 1 282 ? 58.517 2.612 -34.101 1.00 85.56 282 VAL A CA 1
ATOM 2200 C C . VAL A 1 282 ? 58.147 1.228 -34.640 1.00 85.56 282 VAL A C 1
ATOM 2202 O O . VAL A 1 282 ? 57.166 1.103 -35.375 1.00 85.56 282 VAL A O 1
ATOM 2205 N N . LYS A 1 283 ? 58.878 0.171 -34.257 1.00 84.75 283 LYS A N 1
ATOM 2206 C CA . LYS A 1 283 ? 58.530 -1.217 -34.618 1.00 84.75 283 LYS A CA 1
ATOM 2207 C C . LYS A 1 283 ? 57.204 -1.650 -33.984 1.00 84.75 283 LYS A C 1
ATOM 2209 O O . LYS A 1 283 ? 56.390 -2.284 -34.654 1.00 84.75 283 LYS A O 1
ATOM 2214 N N . ALA A 1 284 ? 56.965 -1.280 -32.725 1.00 86.25 284 ALA A N 1
ATOM 2215 C CA . ALA A 1 284 ? 55.703 -1.547 -32.039 1.00 86.25 284 ALA A CA 1
ATOM 2216 C C . ALA A 1 284 ? 54.530 -0.779 -32.677 1.00 86.25 284 ALA A C 1
ATOM 2218 O O . ALA A 1 284 ? 53.480 -1.369 -32.929 1.00 86.25 284 ALA A O 1
ATOM 2219 N N . LEU A 1 285 ? 54.717 0.502 -33.019 1.00 87.56 285 LEU A N 1
ATOM 2220 C CA . LEU A 1 285 ? 53.728 1.328 -33.723 1.00 87.56 285 LEU A CA 1
ATOM 2221 C C . LEU A 1 285 ? 53.402 0.776 -35.115 1.00 87.56 285 LEU A C 1
ATOM 2223 O O . LEU A 1 285 ? 52.230 0.726 -35.479 1.00 87.56 285 LEU A O 1
ATOM 2227 N N . LEU A 1 286 ? 54.406 0.300 -35.860 1.00 89.19 286 LEU A N 1
ATOM 2228 C CA . LEU A 1 286 ? 54.209 -0.389 -37.139 1.00 89.19 286 LEU A CA 1
ATOM 2229 C C . LEU A 1 286 ? 53.343 -1.646 -36.960 1.00 89.19 286 LEU A C 1
ATOM 2231 O O . LEU A 1 286 ? 52.369 -1.836 -37.687 1.00 89.19 286 LEU A O 1
ATOM 2235 N N . GLY A 1 287 ? 53.674 -2.488 -35.976 1.00 90.38 287 GLY A N 1
ATOM 2236 C CA . GLY A 1 287 ? 52.901 -3.690 -35.661 1.00 90.38 287 GLY A CA 1
ATOM 2237 C C . GLY A 1 287 ? 51.447 -3.364 -35.311 1.00 90.38 287 GLY A C 1
ATOM 2238 O O . GLY A 1 287 ? 50.526 -3.939 -35.890 1.00 90.38 287 GLY A O 1
ATOM 2239 N N . CYS A 1 288 ? 51.229 -2.382 -34.434 1.00 88.50 288 CYS A N 1
ATOM 2240 C CA . CYS A 1 288 ? 49.897 -1.905 -34.066 1.00 88.50 288 CYS A CA 1
ATOM 2241 C C . CYS A 1 288 ? 49.129 -1.323 -35.263 1.00 88.50 288 CYS A C 1
ATOM 2243 O O . CYS A 1 288 ? 47.936 -1.584 -35.391 1.00 88.50 288 CYS A O 1
ATOM 2245 N N . ALA A 1 289 ? 49.788 -0.581 -36.158 1.00 91.94 289 ALA A N 1
ATOM 2246 C CA . ALA A 1 289 ? 49.162 -0.010 -37.350 1.00 91.94 289 ALA A CA 1
ATOM 2247 C C . ALA A 1 289 ? 48.728 -1.092 -38.352 1.00 91.94 289 ALA A C 1
ATOM 2249 O O . ALA A 1 289 ? 47.623 -1.012 -38.885 1.00 91.94 289 ALA A O 1
ATOM 2250 N N . ILE A 1 290 ? 49.543 -2.133 -38.564 1.00 92.56 290 ILE A N 1
ATOM 2251 C CA . ILE A 1 290 ? 49.202 -3.278 -39.429 1.00 92.56 290 ILE A CA 1
ATOM 2252 C C . ILE A 1 290 ? 48.055 -4.101 -38.827 1.00 92.56 290 ILE A C 1
ATOM 2254 O O . ILE A 1 290 ? 47.124 -4.498 -39.526 1.00 92.56 290 ILE A O 1
ATOM 2258 N N . VAL A 1 291 ? 48.081 -4.352 -37.518 1.00 93.44 291 VAL A N 1
ATOM 2259 C CA . VAL A 1 291 ? 46.989 -5.072 -36.847 1.00 93.44 291 VAL A CA 1
ATOM 2260 C C . VAL A 1 291 ? 45.695 -4.253 -36.895 1.00 93.44 291 VAL A C 1
ATOM 2262 O O . VAL A 1 291 ? 44.634 -4.800 -37.198 1.00 93.44 291 VAL A O 1
ATOM 2265 N N . ALA A 1 292 ? 45.773 -2.938 -36.668 1.00 92.12 292 ALA A N 1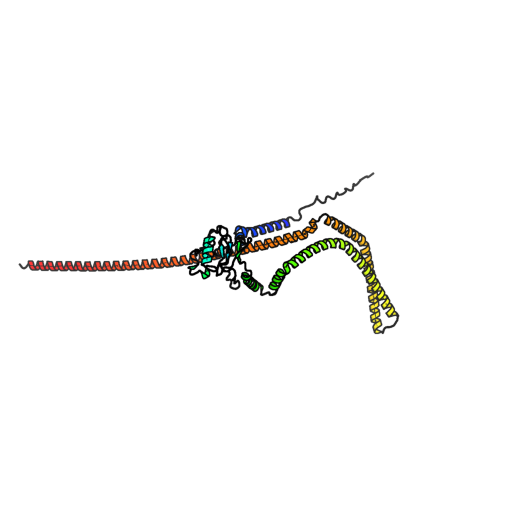
ATOM 2266 C CA . ALA A 1 292 ? 44.628 -2.041 -36.763 1.00 92.12 292 ALA A CA 1
ATOM 2267 C C . ALA A 1 292 ? 44.057 -1.977 -38.189 1.00 92.12 292 ALA A C 1
ATOM 2269 O O . ALA A 1 292 ? 42.840 -2.030 -38.345 1.00 92.12 292 ALA A O 1
ATOM 2270 N N . THR A 1 293 ? 44.877 -1.937 -39.246 1.00 93.94 293 THR A N 1
ATOM 2271 C CA . THR A 1 293 ? 44.364 -1.967 -40.631 1.00 93.94 293 THR A CA 1
ATOM 2272 C C . THR A 1 293 ? 43.656 -3.276 -40.955 1.00 93.94 293 THR A C 1
ATOM 2274 O O . THR A 1 293 ? 42.566 -3.249 -41.520 1.00 93.94 293 THR A O 1
ATOM 2277 N N . ILE A 1 294 ? 44.210 -4.425 -40.560 1.00 95.00 294 ILE A N 1
ATOM 2278 C CA . ILE A 1 294 ? 43.558 -5.726 -40.770 1.00 95.00 294 ILE A CA 1
ATOM 2279 C C . ILE A 1 294 ? 42.218 -5.768 -40.028 1.00 95.00 294 ILE A C 1
ATOM 2281 O O . ILE A 1 294 ? 41.190 -6.121 -40.608 1.00 95.00 294 ILE A O 1
ATOM 2285 N N . PHE A 1 295 ? 42.209 -5.353 -38.760 1.00 93.69 295 PHE A N 1
ATOM 2286 C CA . PHE A 1 295 ? 41.002 -5.320 -37.943 1.00 93.69 295 PHE A CA 1
ATOM 2287 C C . PHE A 1 295 ? 39.933 -4.386 -38.524 1.00 93.69 295 PHE A C 1
ATOM 2289 O O . PHE A 1 295 ? 38.766 -4.765 -38.622 1.00 93.69 295 PHE A O 1
ATOM 2296 N N . THR A 1 296 ? 40.317 -3.193 -38.975 1.00 94.25 296 THR A N 1
ATOM 2297 C CA . THR A 1 296 ? 39.383 -2.236 -39.579 1.00 94.25 296 THR A CA 1
ATOM 2298 C C . THR A 1 296 ? 38.857 -2.693 -40.934 1.00 94.25 296 THR A C 1
ATOM 2300 O O . THR A 1 296 ? 37.664 -2.545 -41.187 1.00 94.25 296 THR A O 1
ATOM 2303 N N . VAL A 1 297 ? 39.674 -3.338 -41.773 1.00 94.62 297 VAL A N 1
ATOM 2304 C CA . VAL A 1 297 ? 39.212 -3.962 -43.025 1.00 94.62 297 VAL A CA 1
ATOM 2305 C C . VAL A 1 297 ? 38.192 -5.066 -42.738 1.00 94.62 297 VAL A C 1
ATOM 2307 O O . VAL A 1 297 ? 37.125 -5.086 -43.353 1.00 94.62 297 VAL A O 1
ATOM 2310 N N . ILE A 1 298 ? 38.463 -5.943 -41.766 1.00 94.44 298 ILE A N 1
ATOM 2311 C CA . ILE A 1 298 ? 37.524 -6.996 -41.351 1.00 94.44 298 ILE A CA 1
ATOM 2312 C C . ILE A 1 298 ? 36.216 -6.381 -40.836 1.00 94.44 298 ILE A C 1
ATOM 2314 O O . ILE A 1 298 ? 35.138 -6.783 -41.279 1.00 94.44 298 ILE A O 1
ATOM 2318 N N . LEU A 1 299 ? 36.284 -5.380 -39.950 1.00 90.62 299 LEU A N 1
ATOM 2319 C CA . LEU A 1 299 ? 35.098 -4.694 -39.433 1.00 90.62 299 LEU A CA 1
ATOM 2320 C C . LEU A 1 299 ? 34.281 -4.026 -40.544 1.00 90.62 299 LEU A C 1
ATOM 2322 O O . LEU A 1 299 ? 33.056 -4.148 -40.544 1.00 90.62 299 LEU A O 1
ATOM 2326 N N . LEU A 1 300 ? 34.922 -3.367 -41.513 1.00 90.75 300 LEU A N 1
ATOM 2327 C CA . LEU A 1 300 ? 34.236 -2.738 -42.645 1.00 90.75 300 LEU A CA 1
ATOM 2328 C C . LEU A 1 300 ? 33.573 -3.770 -43.567 1.00 90.75 300 LEU A C 1
ATOM 2330 O O . LEU A 1 300 ? 32.440 -3.552 -44.000 1.00 90.75 300 LEU A O 1
ATOM 2334 N N . ILE A 1 301 ? 34.217 -4.916 -43.820 1.00 92.25 301 ILE A N 1
ATOM 2335 C CA . ILE A 1 301 ? 33.626 -6.028 -44.583 1.00 92.25 301 ILE A CA 1
ATOM 2336 C C . ILE A 1 301 ? 32.403 -6.589 -43.847 1.00 92.25 301 ILE A C 1
ATOM 2338 O O . ILE A 1 301 ? 31.339 -6.757 -44.449 1.00 92.25 301 ILE A O 1
ATOM 2342 N N . VAL A 1 302 ? 32.515 -6.827 -42.538 1.00 90.25 302 VAL A N 1
ATOM 2343 C CA . VAL A 1 302 ? 31.393 -7.286 -41.708 1.00 90.25 302 VAL A CA 1
ATOM 2344 C C . VAL A 1 302 ? 30.260 -6.257 -41.727 1.00 90.25 302 VAL A C 1
ATOM 2346 O O . VAL A 1 302 ? 29.118 -6.628 -41.985 1.00 90.25 302 VAL A O 1
ATOM 2349 N N . MET A 1 303 ? 30.545 -4.961 -41.557 1.00 87.06 303 MET A N 1
ATOM 2350 C CA . MET A 1 303 ? 29.539 -3.892 -41.649 1.00 87.06 303 MET A CA 1
ATOM 2351 C C . MET A 1 303 ? 28.864 -3.847 -43.027 1.00 87.06 303 MET A C 1
ATOM 2353 O O . MET A 1 303 ? 27.646 -3.669 -43.114 1.00 87.06 303 MET A O 1
ATOM 2357 N N . PHE A 1 304 ? 29.620 -4.059 -44.106 1.00 88.38 304 PHE A N 1
ATOM 2358 C CA . PHE A 1 304 ? 29.087 -4.105 -45.466 1.00 88.38 304 PHE A CA 1
ATOM 2359 C C . PHE A 1 304 ? 28.133 -5.292 -45.670 1.00 88.38 304 PHE A C 1
ATOM 2361 O O . PHE A 1 304 ? 27.036 -5.117 -46.208 1.00 88.38 304 PHE A O 1
ATOM 2368 N N . ILE A 1 305 ? 28.491 -6.482 -45.176 1.00 89.75 305 ILE A N 1
ATOM 2369 C CA . ILE A 1 305 ? 27.629 -7.676 -45.215 1.00 89.75 305 ILE A CA 1
ATOM 2370 C C . ILE A 1 305 ? 26.381 -7.467 -44.345 1.00 89.75 305 ILE A C 1
ATOM 2372 O O . ILE A 1 305 ? 25.253 -7.757 -44.763 1.00 89.75 305 ILE A O 1
ATOM 2376 N N . LEU A 1 306 ? 26.561 -6.911 -43.145 1.00 85.56 306 LEU A N 1
ATOM 2377 C CA . LEU A 1 306 ? 25.479 -6.642 -42.204 1.00 85.56 306 LEU A CA 1
ATOM 2378 C C . LEU A 1 306 ? 24.548 -5.522 -42.673 1.00 85.56 306 LEU A C 1
ATOM 2380 O O . LEU A 1 306 ? 23.413 -5.487 -42.214 1.00 85.56 306 LEU A O 1
ATOM 2384 N N . ARG A 1 307 ? 24.926 -4.673 -43.637 1.00 85.81 307 ARG A N 1
ATOM 2385 C CA . ARG A 1 307 ? 24.059 -3.613 -44.189 1.00 85.81 307 ARG A CA 1
ATOM 2386 C C . ARG A 1 307 ? 22.695 -4.140 -44.647 1.00 85.81 307 ARG A C 1
ATOM 2388 O O . ARG A 1 307 ? 21.669 -3.514 -44.378 1.00 85.81 307 ARG A O 1
ATOM 2395 N N . LYS A 1 308 ? 22.664 -5.319 -45.282 1.00 84.25 308 LYS A N 1
ATOM 2396 C CA . LYS A 1 308 ? 21.410 -5.981 -45.692 1.00 84.25 308 LYS A CA 1
ATOM 2397 C C . LYS A 1 308 ? 20.577 -6.427 -44.484 1.00 84.25 308 LYS A C 1
ATOM 2399 O O . LYS A 1 308 ? 19.357 -6.286 -44.490 1.00 84.25 308 LYS A O 1
ATOM 2404 N N . ARG A 1 309 ? 21.232 -6.927 -43.431 1.00 85.88 309 ARG A N 1
ATOM 2405 C CA . ARG A 1 309 ? 20.585 -7.337 -42.174 1.00 85.88 309 ARG A CA 1
ATOM 2406 C C . ARG A 1 309 ? 20.075 -6.132 -41.381 1.00 85.88 309 ARG A C 1
ATOM 2408 O O . ARG A 1 309 ? 18.948 -6.169 -40.914 1.00 85.88 309 ARG A O 1
ATOM 2415 N N . VAL A 1 310 ? 20.841 -5.046 -41.298 1.00 83.25 310 VAL A N 1
ATOM 2416 C CA . VAL A 1 310 ? 20.454 -3.792 -40.635 1.00 83.25 310 VAL A CA 1
ATOM 2417 C C . VAL A 1 310 ? 19.218 -3.183 -41.300 1.00 83.25 310 VAL A C 1
ATOM 2419 O O . VAL A 1 310 ? 18.287 -2.788 -40.603 1.00 83.25 310 VAL A O 1
ATOM 2422 N N . ALA A 1 311 ? 19.148 -3.182 -42.636 1.00 83.75 311 ALA A N 1
ATOM 2423 C CA . ALA A 1 311 ? 17.956 -2.737 -43.360 1.00 83.75 311 ALA A CA 1
ATOM 2424 C C . ALA A 1 311 ? 16.714 -3.590 -43.028 1.00 83.75 311 ALA A C 1
ATOM 2426 O O . ALA A 1 311 ? 15.636 -3.038 -42.798 1.00 83.75 311 ALA A O 1
ATOM 2427 N N . LEU A 1 312 ? 16.873 -4.916 -42.932 1.00 84.62 312 LEU A N 1
ATOM 2428 C CA . LEU A 1 312 ? 15.808 -5.836 -42.522 1.00 84.62 312 LEU A CA 1
ATOM 2429 C C . LEU A 1 312 ? 15.358 -5.582 -41.074 1.00 84.62 312 LEU A C 1
ATOM 2431 O O . LEU A 1 312 ? 14.162 -5.492 -40.813 1.00 84.62 312 LEU A O 1
ATOM 2435 N N . THR A 1 313 ? 16.296 -5.416 -40.139 1.00 82.38 313 THR A N 1
ATOM 2436 C CA . THR A 1 313 ? 15.996 -5.142 -38.726 1.00 82.38 313 THR A CA 1
ATOM 2437 C C . THR A 1 313 ? 15.294 -3.790 -38.552 1.00 82.38 313 THR A C 1
ATOM 2439 O O . THR A 1 313 ? 14.327 -3.690 -37.801 1.00 82.38 313 THR A O 1
ATOM 2442 N N . ILE A 1 314 ? 15.706 -2.751 -39.288 1.00 82.00 314 ILE A N 1
ATOM 2443 C CA . ILE A 1 314 ? 15.019 -1.448 -39.296 1.00 82.00 314 ILE A CA 1
ATOM 2444 C C . ILE A 1 314 ? 13.593 -1.590 -39.844 1.00 82.00 314 ILE A C 1
ATOM 2446 O O . ILE A 1 314 ? 12.661 -1.006 -39.284 1.00 82.00 314 ILE A O 1
ATOM 2450 N N . ALA A 1 315 ? 13.400 -2.375 -40.909 1.00 82.88 315 ALA A N 1
ATOM 2451 C CA . ALA A 1 315 ? 12.072 -2.662 -41.444 1.00 82.88 315 ALA A CA 1
ATOM 2452 C C . ALA A 1 315 ? 11.204 -3.414 -40.421 1.00 82.88 315 ALA A C 1
ATOM 2454 O O . ALA A 1 315 ? 10.043 -3.052 -40.234 1.00 82.88 315 ALA A O 1
ATOM 2455 N N . LEU A 1 316 ? 11.776 -4.382 -39.698 1.00 81.88 316 LEU A N 1
ATOM 2456 C CA . LEU A 1 316 ? 11.102 -5.113 -38.625 1.00 81.88 316 LEU A CA 1
ATOM 2457 C C . LEU A 1 316 ? 10.665 -4.177 -37.490 1.00 81.88 316 LEU A C 1
ATOM 2459 O O . LEU A 1 316 ? 9.504 -4.216 -37.097 1.00 81.88 316 LEU A O 1
ATOM 2463 N N . PHE A 1 317 ? 11.544 -3.294 -37.003 1.00 80.62 317 PHE A N 1
ATOM 2464 C CA . PHE A 1 317 ? 11.195 -2.326 -35.955 1.00 80.62 317 PHE A CA 1
ATOM 2465 C C . PHE A 1 317 ? 10.134 -1.322 -36.409 1.00 80.62 317 PHE A C 1
ATOM 2467 O O . PHE A 1 317 ? 9.235 -0.981 -35.640 1.00 80.62 317 PHE A O 1
ATOM 2474 N N . HIS A 1 318 ? 10.193 -0.875 -37.664 1.00 79.00 318 HIS A N 1
ATOM 2475 C CA . HIS A 1 318 ? 9.174 -0.001 -38.238 1.00 79.00 318 HIS A CA 1
ATOM 2476 C C . HIS A 1 318 ? 7.807 -0.700 -38.338 1.00 79.00 318 HIS A C 1
ATOM 2478 O O . HIS A 1 318 ? 6.782 -0.117 -37.975 1.00 79.00 318 HIS A O 1
ATOM 2484 N N . VAL A 1 319 ? 7.778 -1.960 -38.788 1.00 82.44 319 VAL A N 1
ATOM 2485 C CA . VAL A 1 319 ? 6.548 -2.765 -38.865 1.00 82.44 319 VAL A CA 1
ATOM 2486 C C . VAL A 1 319 ? 6.012 -3.073 -37.468 1.00 82.44 319 VAL A C 1
ATOM 2488 O O . VAL A 1 319 ? 4.828 -2.853 -37.223 1.00 82.44 319 VAL A O 1
ATOM 2491 N N . ALA A 1 320 ? 6.869 -3.477 -36.529 1.00 78.56 320 ALA A N 1
ATOM 2492 C CA . ALA A 1 320 ? 6.502 -3.663 -35.129 1.00 78.56 320 ALA A CA 1
ATOM 2493 C C . ALA A 1 320 ? 5.890 -2.376 -34.555 1.00 78.56 320 ALA A C 1
ATOM 2495 O O . ALA A 1 320 ? 4.816 -2.417 -33.962 1.00 78.56 320 ALA A O 1
ATOM 2496 N N . GLY A 1 321 ? 6.500 -1.214 -34.815 1.00 76.00 321 GLY A N 1
ATOM 2497 C CA . GLY A 1 321 ? 5.976 0.096 -34.421 1.00 76.00 321 GLY A CA 1
ATOM 2498 C C . GLY A 1 321 ? 4.563 0.373 -34.946 1.00 76.00 321 GLY A C 1
ATOM 2499 O O . GLY A 1 321 ? 3.706 0.801 -34.173 1.00 76.00 321 GLY A O 1
ATOM 2500 N N . LYS A 1 322 ? 4.282 0.060 -36.220 1.00 78.00 322 LYS A N 1
ATOM 2501 C CA . LYS A 1 322 ? 2.922 0.151 -36.788 1.00 78.00 322 LYS A CA 1
ATOM 2502 C C . LYS A 1 322 ? 1.942 -0.801 -36.102 1.00 78.00 322 LYS A C 1
ATOM 2504 O O . LYS A 1 322 ? 0.815 -0.404 -35.819 1.00 78.00 322 LYS A O 1
ATOM 2509 N N . VAL A 1 323 ? 2.366 -2.030 -35.815 1.00 79.25 323 VAL A N 1
ATOM 2510 C CA . VAL A 1 323 ? 1.545 -3.047 -35.141 1.00 79.25 323 VAL A CA 1
ATOM 2511 C C . VAL A 1 323 ? 1.181 -2.608 -33.721 1.00 79.25 323 VAL A C 1
ATOM 2513 O O . VAL A 1 323 ? 0.023 -2.711 -33.331 1.00 79.25 323 VAL A O 1
ATOM 2516 N N . PHE A 1 324 ? 2.112 -2.016 -32.973 1.00 74.88 324 PHE A N 1
ATOM 2517 C CA . PHE A 1 324 ? 1.828 -1.506 -31.630 1.00 74.88 324 PHE A CA 1
ATOM 2518 C C . PHE A 1 324 ? 0.856 -0.318 -31.603 1.00 74.88 324 PHE A C 1
ATOM 2520 O O . PHE A 1 324 ? 0.122 -0.170 -30.633 1.00 74.88 324 PHE A O 1
ATOM 2527 N N . ILE A 1 325 ? 0.821 0.517 -32.649 1.00 75.50 325 ILE A N 1
ATOM 2528 C CA . ILE A 1 325 ? -0.193 1.582 -32.779 1.00 75.50 325 ILE A CA 1
ATOM 2529 C C . ILE A 1 325 ? -1.583 0.972 -33.020 1.00 75.50 325 ILE A C 1
ATOM 2531 O O . ILE A 1 325 ? -2.585 1.504 -32.552 1.00 75.50 325 ILE A O 1
ATOM 2535 N N . LYS A 1 326 ? -1.651 -0.158 -33.737 1.00 82.06 326 LYS A N 1
ATOM 2536 C CA . LYS A 1 326 ? -2.901 -0.893 -33.989 1.00 82.06 326 LYS A CA 1
ATOM 2537 C C . LYS A 1 326 ? -3.343 -1.764 -32.808 1.00 82.06 326 LYS A C 1
ATOM 2539 O O . LYS A 1 326 ? -4.522 -2.080 -32.712 1.00 82.06 326 LYS A O 1
ATOM 2544 N N . LEU A 1 327 ? -2.425 -2.119 -31.909 1.00 82.38 327 LEU A N 1
ATOM 2545 C CA . LEU A 1 327 ? -2.670 -2.937 -30.719 1.00 82.38 327 LEU A CA 1
ATOM 2546 C C . LEU A 1 327 ? -2.281 -2.164 -29.443 1.00 82.38 327 LEU A C 1
ATOM 2548 O O . LEU A 1 327 ? -1.316 -2.531 -28.764 1.00 82.38 327 LEU A O 1
ATOM 2552 N N . PRO A 1 328 ? -3.027 -1.099 -29.085 1.00 74.00 328 PRO A N 1
ATOM 2553 C CA . PRO A 1 328 ? -2.702 -0.247 -27.939 1.00 74.00 328 PRO A CA 1
ATOM 2554 C C . PRO A 1 328 ? -2.750 -0.997 -26.598 1.00 74.00 328 PRO A C 1
ATOM 2556 O O . PRO A 1 328 ? -2.076 -0.603 -25.649 1.00 74.00 328 PRO A O 1
ATOM 2559 N N . LEU A 1 329 ? -3.473 -2.119 -26.523 1.00 80.25 329 LEU A N 1
ATOM 2560 C CA . LEU A 1 329 ? -3.541 -2.962 -25.326 1.00 80.25 329 LEU A CA 1
ATOM 2561 C C . LEU A 1 329 ? -2.176 -3.527 -24.890 1.00 80.25 329 LEU A C 1
ATOM 2563 O O . LEU A 1 329 ? -1.971 -3.711 -23.693 1.00 80.25 329 LEU A O 1
ATOM 2567 N N . LEU A 1 330 ? -1.210 -3.723 -25.802 1.00 78.62 330 LEU A N 1
ATOM 2568 C CA . LEU A 1 330 ? 0.142 -4.158 -25.410 1.00 78.62 330 LEU A CA 1
ATOM 2569 C C . LEU A 1 330 ? 0.889 -3.098 -24.586 1.00 78.62 330 LEU A C 1
ATOM 2571 O O . LEU A 1 330 ? 1.747 -3.440 -23.779 1.00 78.62 330 LEU A O 1
ATOM 2575 N N . VAL A 1 331 ? 0.570 -1.814 -24.769 1.00 75.25 331 VAL A N 1
ATOM 2576 C CA . VAL A 1 331 ? 1.158 -0.709 -23.991 1.00 75.25 331 VAL A CA 1
ATOM 2577 C C . VAL A 1 331 ? 0.551 -0.635 -22.592 1.00 75.25 331 VAL A C 1
ATOM 2579 O O . VAL A 1 331 ? 1.214 -0.235 -21.639 1.00 75.25 331 VAL A O 1
ATOM 2582 N N . VAL A 1 332 ? -0.706 -1.062 -22.455 1.00 80.19 332 VAL A N 1
ATOM 2583 C CA . VAL A 1 332 ? -1.419 -1.110 -21.174 1.00 80.19 332 VAL A CA 1
ATOM 2584 C C . VAL A 1 332 ? -0.966 -2.301 -20.323 1.00 80.19 332 VAL A C 1
ATOM 2586 O O . VAL A 1 332 ? -1.093 -2.252 -19.104 1.00 80.19 332 VAL A O 1
ATOM 2589 N N . GLN A 1 333 ? -0.372 -3.336 -20.922 1.00 82.88 333 GLN A N 1
ATOM 2590 C CA . GLN A 1 333 ? 0.123 -4.526 -20.222 1.00 82.88 333 GLN A CA 1
ATOM 2591 C C . GLN A 1 333 ? 1.007 -4.224 -18.987 1.00 82.88 333 GLN A C 1
ATOM 2593 O O . GLN A 1 333 ? 0.669 -4.725 -17.916 1.00 82.88 333 GLN A O 1
ATOM 2598 N N . PRO A 1 334 ? 2.075 -3.399 -19.050 1.00 79.88 334 PRO A N 1
ATOM 2599 C CA . PRO A 1 334 ? 2.877 -3.060 -17.867 1.00 79.88 334 PRO A CA 1
ATOM 2600 C C . PRO A 1 334 ? 2.086 -2.314 -16.775 1.00 79.88 334 PRO A C 1
ATOM 2602 O O . PRO A 1 334 ? 2.279 -2.570 -15.585 1.00 79.88 334 PRO A O 1
ATOM 2605 N N . LEU A 1 335 ? 1.152 -1.434 -17.155 1.00 80.88 335 LEU A N 1
ATOM 2606 C CA . LEU A 1 335 ? 0.285 -0.727 -16.201 1.00 80.88 335 LEU A CA 1
ATOM 2607 C C . LEU A 1 335 ? -0.685 -1.690 -15.516 1.00 80.88 335 LEU A C 1
ATOM 2609 O O . LEU A 1 335 ? -0.847 -1.655 -14.299 1.00 80.88 335 LEU A O 1
ATOM 2613 N N . TRP A 1 336 ? -1.284 -2.588 -16.295 1.00 84.06 336 TRP A N 1
ATOM 2614 C CA . TRP A 1 336 ? -2.159 -3.634 -15.790 1.00 84.06 336 TRP A CA 1
ATOM 2615 C C . TRP A 1 336 ? -1.422 -4.543 -14.803 1.00 84.06 336 TRP A C 1
ATOM 2617 O O . TRP A 1 336 ? -1.927 -4.791 -13.712 1.00 84.06 336 TRP A O 1
ATOM 2627 N N . THR A 1 337 ? -0.188 -4.958 -15.115 1.00 86.50 337 THR A N 1
ATOM 2628 C CA . THR A 1 337 ? 0.619 -5.763 -14.185 1.00 86.50 337 THR A CA 1
ATOM 2629 C C . THR A 1 337 ? 0.957 -5.019 -12.896 1.00 86.50 337 THR A C 1
ATOM 2631 O O . THR A 1 337 ? 0.918 -5.628 -11.829 1.00 86.50 337 THR A O 1
ATOM 2634 N N . LEU A 1 338 ? 1.223 -3.708 -12.962 1.00 83.44 338 LEU A N 1
ATOM 2635 C CA . LEU A 1 338 ? 1.466 -2.888 -11.773 1.00 83.44 338 LEU A CA 1
ATOM 2636 C C . LEU A 1 338 ? 0.214 -2.811 -10.891 1.00 83.44 338 LEU A C 1
ATOM 2638 O O . LEU A 1 338 ? 0.301 -3.007 -9.682 1.00 83.44 338 LEU A O 1
ATOM 2642 N N . ILE A 1 339 ? -0.957 -2.579 -11.492 1.00 87.62 339 ILE A N 1
ATOM 2643 C CA . ILE A 1 339 ? -2.237 -2.535 -10.774 1.00 87.62 339 ILE A CA 1
ATOM 2644 C C . ILE A 1 339 ? -2.538 -3.895 -10.133 1.00 87.62 339 ILE A C 1
ATOM 2646 O O . ILE A 1 339 ? -2.862 -3.947 -8.948 1.00 87.62 339 ILE A O 1
ATOM 2650 N N . CYS A 1 340 ? -2.378 -5.000 -10.868 1.00 89.56 340 CYS A N 1
ATOM 2651 C CA . CYS A 1 340 ? -2.556 -6.346 -10.321 1.00 89.56 340 CYS A CA 1
ATOM 2652 C C . CYS A 1 340 ? -1.599 -6.625 -9.155 1.00 89.56 340 CYS A C 1
ATOM 2654 O O . CYS A 1 340 ? -2.027 -7.182 -8.147 1.00 89.56 340 CYS A O 1
ATOM 2656 N N . LEU A 1 341 ? -0.333 -6.206 -9.254 1.00 87.56 341 LEU A N 1
ATOM 2657 C CA . LEU A 1 341 ? 0.653 -6.370 -8.184 1.00 87.56 341 LEU A CA 1
ATOM 2658 C C . LEU A 1 341 ? 0.292 -5.542 -6.940 1.00 87.56 341 LEU A C 1
ATOM 2660 O O . LEU A 1 341 ? 0.378 -6.049 -5.823 1.00 87.56 341 LEU A O 1
ATOM 2664 N N . MET A 1 342 ? -0.158 -4.298 -7.122 1.00 87.50 342 MET A N 1
ATOM 2665 C CA . MET A 1 342 ? -0.622 -3.439 -6.026 1.00 87.50 342 MET A CA 1
ATOM 2666 C C . MET A 1 342 ? -1.856 -4.023 -5.330 1.00 87.50 342 MET A C 1
ATOM 2668 O O . MET A 1 342 ? -1.901 -4.081 -4.102 1.00 87.50 342 MET A O 1
ATOM 2672 N N . LEU A 1 343 ? -2.839 -4.504 -6.098 1.00 90.50 343 LEU A N 1
ATOM 2673 C CA . LEU A 1 343 ? -4.027 -5.172 -5.559 1.00 90.50 343 LEU A CA 1
ATOM 2674 C C . LEU A 1 343 ? -3.668 -6.471 -4.832 1.00 90.50 343 LEU A C 1
ATOM 2676 O O . LEU A 1 343 ? -4.231 -6.750 -3.777 1.00 90.50 343 LEU A O 1
ATOM 2680 N N . PHE A 1 344 ? -2.713 -7.241 -5.355 1.00 89.62 344 PHE A N 1
ATOM 2681 C CA . PHE A 1 344 ? -2.217 -8.455 -4.714 1.00 89.62 344 PHE A CA 1
ATOM 2682 C C . PHE A 1 344 ? -1.552 -8.158 -3.365 1.00 89.62 344 PHE A C 1
ATOM 2684 O O . PHE A 1 344 ? -1.859 -8.820 -2.374 1.00 89.62 344 PHE A O 1
ATOM 2691 N N . TRP A 1 345 ? -0.698 -7.133 -3.299 1.00 88.25 345 TRP A N 1
ATOM 2692 C CA . TRP A 1 345 ? -0.095 -6.684 -2.042 1.00 88.25 345 TRP A CA 1
ATOM 2693 C C . TRP A 1 345 ? -1.137 -6.161 -1.052 1.00 88.25 345 TRP A C 1
ATOM 2695 O O . TRP A 1 345 ? -1.101 -6.526 0.121 1.00 88.25 345 TRP A O 1
ATOM 2705 N N . ALA A 1 346 ? -2.102 -5.361 -1.512 1.00 88.00 346 ALA A N 1
ATOM 2706 C CA . ALA A 1 346 ? -3.192 -4.872 -0.672 1.00 88.00 346 ALA A CA 1
ATOM 2707 C C . ALA A 1 346 ? -4.052 -6.023 -0.119 1.00 88.00 346 ALA A C 1
ATOM 2709 O O . ALA A 1 346 ? -4.361 -6.045 1.073 1.00 88.00 346 ALA A O 1
ATOM 2710 N N . TYR A 1 347 ? -4.386 -7.008 -0.959 1.00 88.56 347 TYR A N 1
ATOM 2711 C CA . TYR A 1 347 ? -5.066 -8.237 -0.550 1.00 88.56 347 TYR A CA 1
ATOM 2712 C C . TYR A 1 347 ? -4.266 -8.981 0.525 1.00 88.56 347 TYR A C 1
ATOM 2714 O O . TYR A 1 347 ? -4.817 -9.332 1.567 1.00 88.56 347 TYR A O 1
ATOM 2722 N N . TRP A 1 348 ? -2.962 -9.176 0.311 1.00 87.75 348 TRP A N 1
ATOM 2723 C CA . TRP A 1 348 ? -2.088 -9.854 1.268 1.00 87.75 348 TRP A CA 1
ATOM 2724 C C . TRP A 1 348 ? -2.034 -9.142 2.618 1.00 87.75 348 TRP A C 1
ATOM 2726 O O . TRP A 1 348 ? -2.185 -9.786 3.655 1.00 87.75 348 TRP A O 1
ATOM 2736 N N . LEU A 1 349 ? -1.878 -7.815 2.619 1.00 85.88 349 LEU A N 1
ATOM 2737 C CA . LEU A 1 349 ? -1.897 -7.014 3.844 1.00 85.88 349 LEU A CA 1
ATOM 2738 C C . LEU A 1 349 ? -3.235 -7.141 4.582 1.00 85.88 349 LEU A C 1
ATOM 2740 O O . LEU A 1 349 ? -3.245 -7.324 5.799 1.00 85.88 349 LEU A O 1
ATOM 2744 N N . MET A 1 350 ? -4.361 -7.113 3.863 1.00 82.69 350 MET A N 1
ATOM 2745 C CA . MET A 1 350 ? -5.686 -7.315 4.460 1.00 82.69 350 MET A CA 1
ATOM 2746 C C . MET A 1 350 ? -5.830 -8.702 5.094 1.00 82.69 350 MET A C 1
ATOM 2748 O O . MET A 1 350 ? -6.312 -8.818 6.221 1.00 82.69 350 MET A O 1
ATOM 2752 N N . VAL A 1 351 ? -5.371 -9.754 4.413 1.00 84.88 351 VAL A N 1
ATOM 2753 C CA . VAL A 1 351 ? -5.392 -11.123 4.944 1.00 84.88 351 VAL A CA 1
ATOM 2754 C C . VAL A 1 351 ? -4.506 -11.250 6.187 1.00 84.88 351 VAL A C 1
ATOM 2756 O O . VAL A 1 351 ? -4.946 -11.824 7.183 1.00 84.88 351 VAL A O 1
ATOM 2759 N N . LEU A 1 352 ? -3.304 -10.664 6.188 1.00 82.19 352 LEU A N 1
ATOM 2760 C CA . LEU A 1 352 ? -2.420 -10.643 7.360 1.00 82.19 352 LEU A CA 1
ATOM 2761 C C . LEU A 1 352 ? -3.062 -9.929 8.556 1.00 82.19 352 LEU A C 1
ATOM 2763 O O . LEU A 1 352 ? -3.013 -10.441 9.676 1.00 82.19 352 LEU A O 1
ATOM 2767 N N . LEU A 1 353 ? -3.717 -8.788 8.326 1.00 80.94 353 LEU A N 1
ATOM 2768 C CA . LEU A 1 353 ? -4.458 -8.072 9.367 1.00 80.94 353 LEU A CA 1
ATOM 2769 C C . LEU A 1 353 ? -5.589 -8.933 9.940 1.00 80.94 353 LEU A C 1
ATOM 2771 O O . LEU A 1 353 ? -5.727 -9.056 11.160 1.00 80.94 353 LEU A O 1
ATOM 2775 N N . PHE A 1 354 ? -6.378 -9.572 9.076 1.00 81.19 354 PHE A N 1
ATOM 2776 C CA . PHE A 1 354 ? -7.459 -10.457 9.502 1.00 81.19 354 PHE A CA 1
ATOM 2777 C C . PHE A 1 354 ? -6.953 -11.677 10.287 1.00 81.19 354 PHE A C 1
ATOM 2779 O O . PHE A 1 354 ? -7.562 -12.063 11.292 1.00 81.19 354 PHE A O 1
ATOM 2786 N N . LEU A 1 355 ? -5.828 -12.267 9.881 1.00 79.38 355 LEU A N 1
ATOM 2787 C CA . LEU A 1 355 ? -5.185 -13.361 10.609 1.00 79.38 355 LEU A CA 1
ATOM 2788 C C . LEU A 1 355 ? -4.667 -12.908 11.976 1.00 79.38 355 LEU A C 1
ATOM 2790 O O . LEU A 1 355 ? -4.922 -13.594 12.964 1.00 79.38 355 LEU A O 1
ATOM 2794 N N . GLY A 1 356 ? -4.029 -11.739 12.072 1.00 73.94 356 GLY A N 1
ATOM 2795 C CA . GLY A 1 356 ? -3.555 -11.189 13.348 1.00 73.94 356 GLY A CA 1
ATOM 2796 C C . GLY A 1 356 ? -4.680 -11.039 14.380 1.00 73.94 356 GLY A C 1
ATOM 2797 O O . GLY A 1 356 ? -4.551 -11.485 15.523 1.00 73.94 356 GLY A O 1
ATOM 2798 N N . VAL A 1 357 ? -5.836 -10.512 13.959 1.00 71.44 357 VAL A N 1
ATOM 2799 C CA . VAL A 1 357 ? -7.036 -10.407 14.814 1.00 71.44 357 VAL A CA 1
ATOM 2800 C C . VAL A 1 357 ? -7.575 -11.788 15.206 1.00 71.44 357 VAL A C 1
ATOM 2802 O O . VAL A 1 357 ? -8.004 -11.996 16.345 1.00 71.44 357 VAL A O 1
ATOM 2805 N N . SER A 1 358 ? -7.535 -12.750 14.281 1.00 73.38 358 SER A N 1
ATOM 2806 C CA . SER A 1 358 ? -7.971 -14.129 14.536 1.00 73.38 358 SER A CA 1
ATOM 2807 C C . SER A 1 358 ? -7.119 -14.794 15.617 1.00 73.38 358 SER A C 1
ATOM 2809 O O . SER A 1 358 ? -7.664 -15.373 16.560 1.00 73.38 358 SER A O 1
ATOM 2811 N N . VAL A 1 359 ? -5.791 -14.670 15.516 1.00 69.19 359 VAL A N 1
ATOM 2812 C CA . VAL A 1 359 ? -4.827 -15.251 16.462 1.00 69.19 359 VAL A CA 1
ATOM 2813 C C . VAL A 1 359 ? -5.011 -14.667 17.861 1.00 69.19 359 VAL A C 1
ATOM 2815 O O . VAL A 1 359 ? -5.075 -15.429 18.826 1.00 69.19 359 VAL A O 1
ATOM 2818 N N . ALA A 1 360 ? -5.187 -13.349 17.991 1.00 63.88 360 ALA A N 1
ATOM 2819 C CA . ALA A 1 360 ? -5.430 -12.710 19.286 1.00 63.88 360 ALA A CA 1
ATOM 2820 C C . ALA A 1 360 ? -6.696 -13.257 19.972 1.00 63.88 360 ALA A C 1
ATOM 2822 O O . ALA A 1 360 ? -6.689 -13.586 21.160 1.00 63.88 360 ALA A O 1
ATOM 2823 N N . HIS A 1 361 ? -7.779 -13.432 19.212 1.00 62.94 361 HIS A N 1
ATOM 2824 C CA . HIS A 1 361 ? -9.015 -13.992 19.746 1.00 62.94 361 HIS A CA 1
ATOM 2825 C C . HIS A 1 361 ? -8.904 -15.482 20.110 1.00 62.94 361 HIS A C 1
ATOM 2827 O O . HIS A 1 361 ? -9.461 -15.913 21.123 1.00 62.94 361 HIS A O 1
ATOM 2833 N N . ILE A 1 362 ? -8.199 -16.281 19.303 1.00 66.31 362 ILE A N 1
ATOM 2834 C CA . ILE A 1 362 ? -7.932 -17.693 19.612 1.00 66.31 362 ILE A CA 1
ATOM 2835 C C . ILE A 1 362 ? -7.103 -17.798 20.893 1.00 66.31 362 ILE A C 1
ATOM 2837 O O . ILE A 1 362 ? -7.452 -18.578 21.776 1.00 66.31 362 ILE A O 1
ATOM 2841 N N . CYS A 1 363 ? -6.071 -16.966 21.031 1.00 63.84 363 CYS A N 1
ATOM 2842 C CA . CYS A 1 363 ? -5.242 -16.897 22.228 1.00 63.84 363 CYS A CA 1
ATOM 2843 C C . CYS A 1 363 ? -6.083 -16.564 23.470 1.00 63.84 363 CYS A C 1
ATOM 2845 O O . CYS A 1 363 ? -6.012 -17.280 24.466 1.00 63.84 363 CYS A O 1
ATOM 2847 N N . LEU A 1 364 ? -6.983 -15.576 23.386 1.00 61.84 364 LEU A N 1
ATOM 2848 C CA . LEU A 1 364 ? -7.902 -15.241 24.480 1.00 61.84 364 LEU A CA 1
ATOM 2849 C C . LEU A 1 364 ? -8.811 -16.423 24.864 1.00 61.84 364 LEU A C 1
ATOM 2851 O O . LEU A 1 364 ? -9.015 -16.694 26.049 1.00 61.84 364 LEU A O 1
ATOM 2855 N N . LYS A 1 365 ? -9.336 -17.165 23.879 1.00 62.84 365 LYS A N 1
ATOM 2856 C CA . LYS A 1 365 ? -10.131 -18.384 24.118 1.00 62.84 365 LYS A CA 1
ATOM 2857 C C . LYS A 1 365 ? -9.316 -19.516 24.752 1.00 62.84 365 LYS A C 1
ATOM 2859 O O . LYS A 1 365 ? -9.858 -20.276 25.551 1.00 62.84 365 LYS A O 1
ATOM 2864 N N . LEU A 1 366 ? -8.043 -19.659 24.392 1.00 65.69 366 LEU A N 1
ATOM 2865 C CA . LEU A 1 366 ? -7.153 -20.666 24.974 1.00 65.69 366 LEU A CA 1
ATOM 2866 C C . LEU A 1 366 ? -6.763 -20.305 26.410 1.00 65.69 366 LEU A C 1
ATOM 2868 O O . LEU A 1 366 ? -6.882 -21.157 27.286 1.00 65.69 366 LEU A O 1
ATOM 2872 N N . LEU A 1 367 ? -6.403 -19.045 26.666 1.00 66.06 367 LEU A N 1
ATOM 2873 C CA . LEU A 1 367 ? -6.085 -18.538 28.004 1.00 66.06 367 LEU A CA 1
ATOM 2874 C C . LEU A 1 367 ? -7.284 -18.632 28.956 1.00 66.06 367 LEU A C 1
ATOM 2876 O O . LEU A 1 367 ? -7.149 -19.012 30.112 1.00 66.06 367 LEU A O 1
ATOM 2880 N N . THR A 1 368 ? -8.492 -18.335 28.479 1.00 60.78 368 THR A N 1
ATOM 2881 C CA . THR A 1 368 ? -9.704 -18.507 29.298 1.00 60.78 368 THR A CA 1
ATOM 2882 C C . THR A 1 368 ? -9.995 -19.977 29.585 1.00 60.78 368 THR A C 1
ATOM 2884 O O . THR A 1 368 ? -10.324 -20.318 30.722 1.00 60.78 368 THR A O 1
ATOM 2887 N N . LYS A 1 369 ? -9.818 -20.871 28.602 1.00 65.06 369 LYS A N 1
ATOM 2888 C CA . LYS A 1 369 ? -9.940 -22.319 28.823 1.00 65.06 369 LYS A CA 1
ATOM 2889 C C . LYS A 1 369 ? -8.917 -22.839 29.834 1.00 65.06 369 LYS A C 1
ATOM 2891 O O . LYS A 1 369 ? -9.305 -23.623 30.697 1.00 65.06 369 LYS A O 1
ATOM 2896 N N . SER A 1 370 ? -7.655 -22.414 29.760 1.00 59.19 370 SER A N 1
ATOM 2897 C CA . SER A 1 370 ? -6.619 -22.852 30.703 1.00 59.19 370 SER A CA 1
ATOM 2898 C C . SER A 1 370 ? -6.899 -22.350 32.121 1.00 59.19 370 SER A C 1
ATOM 2900 O O . SER A 1 370 ? -6.873 -23.146 33.056 1.00 59.19 370 SER A O 1
ATOM 2902 N N . THR A 1 371 ? -7.289 -21.083 32.288 1.00 60.59 371 THR A N 1
ATOM 2903 C CA . THR A 1 371 ? -7.682 -20.527 33.595 1.00 60.59 371 THR A CA 1
ATOM 2904 C C . THR A 1 371 ? -8.920 -21.220 34.170 1.00 60.59 371 THR A C 1
ATOM 2906 O O . THR A 1 371 ? -8.999 -21.476 35.371 1.00 60.59 371 THR A O 1
ATOM 2909 N N . GLN A 1 372 ? -9.899 -21.581 33.335 1.00 61.34 372 GLN A N 1
ATOM 2910 C CA . GLN A 1 372 ? -11.057 -22.359 33.784 1.00 61.34 372 GLN A CA 1
ATOM 2911 C C . GLN A 1 372 ? -10.700 -23.793 34.173 1.00 61.34 372 GLN A C 1
ATOM 2913 O O . GLN A 1 372 ? -11.249 -24.302 35.151 1.00 61.34 372 GLN A O 1
ATOM 2918 N N . ALA A 1 373 ? -9.807 -24.442 33.423 1.00 61.00 373 ALA A N 1
ATOM 2919 C CA . ALA A 1 373 ? -9.312 -25.771 33.758 1.00 61.00 373 ALA A CA 1
ATOM 2920 C C . ALA A 1 373 ? -8.589 -25.749 35.112 1.00 61.00 373 ALA A C 1
ATOM 2922 O O . ALA A 1 373 ? -8.898 -26.567 35.975 1.00 61.00 373 ALA A O 1
ATOM 2923 N N . PHE A 1 374 ? -7.732 -24.751 35.338 1.00 62.88 374 PHE A N 1
ATOM 2924 C CA . PHE A 1 374 ? -7.035 -24.546 36.606 1.00 62.88 374 PHE A CA 1
ATOM 2925 C C . PHE A 1 374 ? -8.006 -24.307 37.777 1.00 62.88 374 PHE A C 1
ATOM 2927 O O . PHE A 1 374 ? -7.993 -25.048 38.757 1.00 62.88 374 PHE A O 1
ATOM 2934 N N . ASN A 1 375 ? -8.955 -23.374 37.634 1.00 58.78 375 ASN A N 1
ATOM 2935 C CA . ASN A 1 375 ? -9.971 -23.103 38.662 1.00 58.78 375 ASN A CA 1
ATOM 2936 C C . ASN A 1 375 ? -10.879 -24.312 38.958 1.00 58.78 375 ASN A C 1
ATOM 2938 O O . ASN A 1 375 ? -11.392 -24.453 40.071 1.00 58.78 375 ASN A O 1
ATOM 2942 N N . ARG A 1 376 ? -11.126 -25.182 37.968 1.00 61.94 376 ARG A N 1
ATOM 2943 C CA . ARG A 1 376 ? -11.884 -26.426 38.167 1.00 61.94 376 ARG A CA 1
ATOM 2944 C C . ARG A 1 376 ? -11.086 -27.428 39.005 1.00 61.94 376 ARG A C 1
ATOM 2946 O O . ARG A 1 376 ? -11.676 -28.048 39.886 1.00 61.94 376 ARG A O 1
ATOM 2953 N N . VAL A 1 377 ? -9.780 -27.559 38.763 1.00 65.31 377 VAL A N 1
ATOM 2954 C CA . VAL A 1 377 ? -8.885 -28.406 39.570 1.00 65.31 377 VAL A CA 1
ATOM 2955 C C . VAL A 1 377 ? -8.829 -27.899 41.012 1.00 65.31 377 VAL A C 1
ATOM 2957 O O . VAL A 1 377 ? -9.011 -28.680 41.943 1.00 65.31 377 VAL A O 1
ATOM 2960 N N . GLU A 1 378 ? -8.700 -26.588 41.209 1.00 62.72 378 GLU A N 1
ATOM 2961 C CA . GLU A 1 378 ? -8.616 -25.995 42.547 1.00 62.72 378 GLU A CA 1
ATOM 2962 C C . GLU A 1 378 ? -9.920 -26.139 43.352 1.00 62.72 378 GLU A C 1
ATOM 2964 O O . GLU A 1 378 ? -9.893 -26.510 44.527 1.00 62.72 378 GLU A O 1
ATOM 2969 N N . ARG A 1 379 ? -11.091 -25.971 42.716 1.00 59.94 379 ARG A N 1
ATOM 2970 C CA . ARG A 1 379 ? -12.382 -26.272 43.367 1.00 59.94 379 ARG A CA 1
ATOM 2971 C C . ARG A 1 379 ? -12.559 -27.750 43.692 1.00 59.94 379 ARG A C 1
ATOM 2973 O O . ARG A 1 379 ? -13.170 -28.059 44.712 1.00 59.94 379 ARG A O 1
ATOM 2980 N N . SER A 1 380 ? -12.056 -28.646 42.842 1.00 62.94 380 SER A N 1
ATOM 2981 C CA . SER A 1 380 ? -12.094 -30.084 43.116 1.00 62.94 380 SER A CA 1
ATOM 2982 C C . SER A 1 380 ? -11.266 -30.409 44.360 1.00 62.94 380 SER A C 1
ATOM 2984 O O . SER A 1 380 ? -11.770 -31.064 45.270 1.00 62.94 380 SER A O 1
ATOM 2986 N N . GLY A 1 381 ? -10.055 -29.850 44.463 1.00 62.94 381 GLY A N 1
ATOM 2987 C CA . GLY A 1 381 ? -9.201 -30.001 45.646 1.00 62.94 381 GLY A CA 1
ATOM 2988 C C . GLY A 1 381 ? -9.811 -29.402 46.921 1.00 62.94 381 GLY A C 1
ATOM 2989 O O . GLY A 1 381 ? -9.743 -30.012 47.989 1.00 62.94 381 GLY A O 1
ATOM 2990 N N . ALA A 1 382 ? -10.468 -28.240 46.830 1.00 63.19 382 ALA A N 1
ATOM 2991 C CA . ALA A 1 382 ? -11.155 -27.623 47.970 1.00 63.19 382 ALA A CA 1
ATOM 2992 C C . ALA A 1 382 ? -12.393 -28.420 48.429 1.00 63.19 382 ALA A C 1
ATOM 2994 O O . ALA A 1 382 ? -12.650 -28.536 49.630 1.00 63.19 382 ALA A O 1
ATOM 2995 N N . GLY A 1 383 ? -13.151 -28.992 47.488 1.00 65.62 383 GLY A N 1
ATOM 2996 C CA . GLY A 1 383 ? -14.300 -29.850 47.786 1.00 65.62 383 GLY A CA 1
ATOM 2997 C C . GLY A 1 383 ? -13.899 -31.159 48.467 1.00 65.62 383 GLY A C 1
ATOM 2998 O O . GLY A 1 383 ? -14.582 -31.614 49.385 1.00 65.62 383 GLY A O 1
ATOM 2999 N N . GLU A 1 384 ? -12.768 -31.734 48.064 1.00 72.00 384 GLU A N 1
ATOM 3000 C CA . GLU A 1 384 ? -12.229 -32.958 48.657 1.00 72.00 384 GLU A CA 1
ATOM 3001 C C . GLU A 1 384 ? -11.700 -32.726 50.079 1.00 72.00 384 GLU A C 1
ATOM 3003 O O . GLU A 1 384 ? -12.026 -33.501 50.981 1.00 72.00 384 GLU A O 1
ATOM 3008 N N . LYS A 1 385 ? -11.021 -31.594 50.328 1.00 68.94 385 LYS A N 1
ATOM 3009 C CA . LYS A 1 385 ? -10.643 -31.174 51.690 1.00 68.94 385 LYS A CA 1
ATOM 3010 C C . LYS A 1 385 ? -11.856 -31.003 52.608 1.00 68.94 385 LYS A C 1
ATOM 3012 O O . LYS A 1 385 ? -11.863 -31.574 53.695 1.00 68.94 385 LYS A O 1
ATOM 3017 N N . ARG A 1 386 ? -12.909 -30.300 52.160 1.00 69.12 386 ARG A N 1
ATOM 3018 C CA . ARG A 1 386 ? -14.144 -30.131 52.954 1.00 69.12 386 ARG A CA 1
ATOM 3019 C C . ARG A 1 386 ? -14.829 -31.460 53.271 1.00 69.12 386 ARG A C 1
ATOM 3021 O O . ARG A 1 386 ? -15.263 -31.658 54.399 1.00 69.12 386 ARG A O 1
ATOM 3028 N N . ARG A 1 387 ? -14.902 -32.388 52.308 1.00 70.44 387 ARG A N 1
ATOM 3029 C CA . ARG A 1 387 ? -15.463 -33.731 52.551 1.00 70.44 387 ARG A CA 1
ATOM 3030 C C . ARG A 1 387 ? -14.631 -34.539 53.547 1.00 70.44 387 ARG A C 1
ATOM 3032 O O . ARG A 1 387 ? -15.206 -35.286 54.334 1.00 70.44 387 ARG A O 1
ATOM 3039 N N . GLY A 1 388 ? -13.305 -34.407 53.516 1.00 74.00 388 GLY A N 1
ATOM 3040 C CA . GLY A 1 388 ? -12.419 -35.030 54.502 1.00 74.00 388 GLY A CA 1
ATOM 3041 C C . GLY A 1 388 ? -12.647 -34.488 55.916 1.00 74.00 388 GLY A C 1
ATOM 3042 O O . GLY A 1 388 ? -12.737 -35.261 56.867 1.00 74.00 388 GLY A O 1
ATOM 3043 N N . GLU A 1 389 ? -12.811 -33.173 56.041 1.00 76.75 389 GLU A N 1
ATOM 3044 C CA . GLU A 1 389 ? -13.046 -32.489 57.317 1.00 76.75 389 GLU A CA 1
ATOM 3045 C C . GLU A 1 389 ? -14.431 -32.811 57.905 1.00 76.75 389 GLU A C 1
ATOM 3047 O O . GLU A 1 389 ? -14.553 -33.106 59.092 1.00 76.75 389 GLU A O 1
ATOM 3052 N N . GLU A 1 390 ? -15.470 -32.878 57.067 1.00 77.50 390 GLU A N 1
ATOM 3053 C CA . GLU A 1 390 ? -16.818 -33.277 57.490 1.00 77.50 390 GLU A CA 1
ATOM 3054 C C . GLU A 1 390 ? -16.878 -34.754 57.922 1.00 77.50 390 GLU A C 1
ATOM 3056 O O . GLU A 1 390 ? -17.566 -35.097 58.883 1.00 77.50 390 GLU A O 1
ATOM 3061 N N . ARG A 1 391 ? -16.118 -35.641 57.261 1.00 81.44 391 ARG A N 1
ATOM 3062 C CA . ARG A 1 391 ? -15.985 -37.044 57.689 1.00 81.44 391 ARG A CA 1
ATOM 3063 C C . ARG A 1 391 ? -15.285 -37.177 59.039 1.00 81.44 391 ARG A C 1
ATOM 3065 O O . ARG A 1 391 ? -15.695 -38.033 59.816 1.00 81.44 391 ARG A O 1
ATOM 3072 N N . ARG A 1 392 ? -14.270 -36.349 59.321 1.00 81.38 392 ARG A N 1
ATOM 3073 C CA . ARG A 1 392 ? -13.605 -36.320 60.635 1.00 81.38 392 ARG A CA 1
ATOM 3074 C C . ARG A 1 392 ? -14.563 -35.876 61.735 1.00 81.38 392 ARG A C 1
ATOM 3076 O O . ARG A 1 392 ? -14.729 -36.622 62.689 1.00 81.38 392 ARG A O 1
ATOM 3083 N N . ARG A 1 393 ? -15.288 -34.769 61.537 1.00 81.06 393 ARG A N 1
ATOM 3084 C CA . ARG A 1 393 ? -16.289 -34.290 62.510 1.00 81.06 393 ARG A CA 1
ATOM 3085 C C . ARG A 1 393 ? -17.379 -35.321 62.800 1.00 81.06 393 ARG A C 1
ATOM 3087 O O . ARG A 1 393 ? -17.702 -35.569 63.951 1.00 81.06 393 ARG A O 1
ATOM 3094 N N . ARG A 1 394 ? -17.907 -35.993 61.768 1.00 82.00 394 ARG A N 1
ATOM 3095 C CA . ARG A 1 394 ? -18.883 -37.085 61.966 1.00 82.00 394 ARG A CA 1
ATOM 3096 C C . ARG A 1 394 ? -18.290 -38.306 62.674 1.00 82.00 394 ARG A C 1
ATOM 3098 O O . ARG A 1 394 ? -19.043 -39.087 63.246 1.00 82.00 394 ARG A O 1
ATOM 3105 N N . GLY A 1 395 ? -16.980 -38.524 62.563 1.00 82.81 395 GLY A N 1
ATOM 3106 C CA . GLY A 1 395 ? -16.265 -39.550 63.319 1.00 82.81 395 GLY A CA 1
ATOM 3107 C C . GLY A 1 395 ? -16.195 -39.194 64.801 1.00 82.81 395 GLY A C 1
ATOM 3108 O O . GLY A 1 395 ? -16.596 -40.008 65.626 1.00 82.81 395 GLY A O 1
ATOM 3109 N N . GLU A 1 396 ? -15.791 -37.960 65.104 1.00 86.12 396 GLU A N 1
ATOM 3110 C CA . GLU A 1 396 ? -15.714 -37.413 66.466 1.00 86.12 396 GLU A CA 1
ATOM 3111 C C . GLU A 1 396 ? -17.089 -37.429 67.158 1.00 86.12 396 GLU A C 1
ATOM 3113 O O . GLU A 1 396 ? -17.220 -38.005 68.232 1.00 86.12 396 GLU A O 1
ATOM 3118 N N . GLU A 1 397 ? -18.155 -36.953 66.499 1.00 84.56 397 GLU A N 1
ATOM 3119 C CA . GLU A 1 397 ? -19.525 -36.992 67.050 1.00 84.56 397 GLU A CA 1
ATOM 3120 C C . GLU A 1 397 ? -20.033 -38.421 67.329 1.00 84.56 397 GLU A C 1
ATOM 3122 O O . GLU A 1 397 ? -20.877 -38.639 68.199 1.00 84.56 397 GLU A O 1
ATOM 3127 N N . ARG A 1 398 ? -19.573 -39.417 66.559 1.00 86.31 398 ARG A N 1
ATOM 3128 C CA . ARG A 1 398 ? -19.938 -40.826 66.782 1.00 86.31 398 ARG A CA 1
ATOM 3129 C C . ARG A 1 398 ? -19.179 -41.431 67.954 1.00 86.31 398 ARG A C 1
ATOM 3131 O O . ARG A 1 398 ? -19.744 -42.271 68.651 1.00 86.31 398 ARG A O 1
ATOM 3138 N N . GLU A 1 399 ? -17.917 -41.057 68.143 1.00 86.00 399 GLU A N 1
ATOM 3139 C CA . GLU A 1 399 ? -17.149 -41.466 69.320 1.00 86.00 399 GLU A CA 1
ATOM 3140 C C . GLU A 1 399 ? -17.706 -40.836 70.592 1.00 86.00 399 GLU A C 1
ATOM 3142 O O . GLU A 1 399 ? -17.834 -41.538 71.592 1.00 86.00 399 GLU A O 1
ATOM 3147 N N . GLU A 1 400 ? -18.117 -39.570 70.530 1.00 86.94 400 GLU A N 1
ATOM 3148 C CA . GLU A 1 400 ? -18.721 -38.859 71.656 1.00 86.94 400 GLU A CA 1
ATOM 3149 C C . GLU A 1 400 ? -20.041 -39.512 72.093 1.00 86.94 400 GLU A C 1
ATOM 3151 O O . GLU A 1 400 ? -20.171 -39.882 73.258 1.00 86.94 400 GLU A O 1
ATOM 3156 N N . ARG A 1 401 ? -20.953 -39.824 71.156 1.00 85.44 401 ARG A N 1
ATOM 3157 C CA . ARG A 1 401 ? -22.191 -40.572 71.475 1.00 85.44 401 ARG A CA 1
ATOM 3158 C C . ARG A 1 401 ? -21.929 -41.955 72.065 1.00 85.44 401 ARG A C 1
ATOM 3160 O O . ARG A 1 401 ? -22.591 -42.347 73.016 1.00 85.44 401 ARG A O 1
ATOM 3167 N N . ARG A 1 402 ? -20.941 -42.694 71.545 1.00 86.50 402 ARG A N 1
ATOM 3168 C CA . ARG A 1 402 ? -20.530 -43.985 72.135 1.00 86.50 402 ARG A CA 1
ATOM 3169 C C . ARG A 1 402 ? -19.889 -43.826 73.515 1.00 86.50 402 ARG A C 1
ATOM 3171 O O . ARG A 1 402 ? -19.785 -44.804 74.257 1.00 86.50 402 ARG A O 1
ATOM 3178 N N . GLY A 1 403 ? -19.350 -42.650 73.819 1.00 83.69 403 GLY A N 1
ATOM 3179 C CA . GLY A 1 403 ? -18.880 -42.286 75.149 1.00 83.69 403 GLY A CA 1
ATOM 3180 C C . GLY A 1 403 ? -20.054 -42.058 76.095 1.00 83.69 403 GLY A C 1
ATOM 3181 O O . GLY A 1 403 ? -20.083 -42.657 77.165 1.00 83.69 403 GLY A O 1
ATOM 3182 N N . GLU A 1 404 ? -21.041 -41.266 75.672 1.00 86.25 404 GLU A N 1
ATOM 3183 C CA . GLU A 1 404 ? -22.260 -40.984 76.441 1.00 86.25 404 GLU A CA 1
ATOM 3184 C C . GLU A 1 404 ? -23.077 -42.250 76.727 1.00 86.25 404 GLU A C 1
ATOM 3186 O O . GLU A 1 404 ? -23.403 -42.497 77.886 1.00 86.25 404 GLU A O 1
ATOM 3191 N N . GLU A 1 405 ? -23.308 -43.106 75.724 1.00 86.75 405 GLU A N 1
ATOM 3192 C CA . GLU A 1 405 ? -24.007 -44.392 75.897 1.00 86.75 405 GLU A CA 1
ATOM 3193 C C . GLU A 1 405 ? -23.311 -45.281 76.943 1.00 86.75 405 GLU A C 1
ATOM 3195 O O . GLU A 1 405 ? -23.966 -45.854 77.811 1.00 86.75 405 GLU A O 1
ATOM 3200 N N . ARG A 1 406 ? -21.970 -45.336 76.937 1.00 85.75 406 ARG A N 1
ATOM 3201 C CA . ARG A 1 406 ? -21.198 -46.101 77.935 1.00 85.75 406 ARG A CA 1
ATOM 3202 C C . ARG A 1 406 ? -21.273 -45.516 79.343 1.00 85.75 406 ARG A C 1
ATOM 3204 O O . ARG A 1 406 ? -21.174 -46.256 80.320 1.00 85.75 406 ARG A O 1
ATOM 3211 N N . ILE A 1 407 ? -21.401 -44.196 79.466 1.00 84.12 407 ILE A N 1
ATOM 3212 C CA . ILE A 1 407 ? -21.599 -43.537 80.763 1.00 84.12 407 ILE A CA 1
ATOM 3213 C C . ILE A 1 407 ? -23.012 -43.827 81.280 1.00 84.12 407 ILE A C 1
ATOM 3215 O O . ILE A 1 407 ? -23.193 -44.057 82.476 1.00 84.12 407 ILE A O 1
ATOM 3219 N N . GLU A 1 408 ? -24.005 -43.832 80.395 1.00 82.88 408 GLU A N 1
ATOM 3220 C CA . GLU A 1 408 ? -25.394 -44.110 80.745 1.00 82.88 408 GLU A CA 1
ATOM 3221 C C . GLU A 1 408 ? -25.603 -45.576 81.149 1.00 82.88 408 GLU A C 1
ATOM 3223 O O . GLU A 1 408 ? -26.244 -45.824 82.171 1.00 82.88 408 GLU A O 1
ATOM 3228 N N . GLU A 1 409 ? -24.971 -46.527 80.452 1.00 83.69 409 GLU A N 1
ATOM 3229 C CA . GLU A 1 409 ? -24.924 -47.939 80.864 1.00 83.69 409 GLU A CA 1
ATOM 3230 C C . GLU A 1 409 ? -24.332 -48.100 82.268 1.00 83.69 409 GLU A C 1
ATOM 3232 O O . GLU A 1 409 ? -24.972 -48.708 83.125 1.00 83.69 409 GLU A O 1
ATOM 3237 N N . ARG A 1 410 ? -23.177 -47.478 82.557 1.00 80.56 410 ARG A N 1
ATOM 3238 C CA . ARG A 1 410 ? -22.581 -47.523 83.908 1.00 80.56 410 ARG A CA 1
ATOM 3239 C C . ARG A 1 410 ? -23.505 -46.955 84.982 1.00 80.56 410 ARG A C 1
ATOM 3241 O O . ARG A 1 410 ? -23.612 -47.533 86.057 1.00 80.56 410 ARG A O 1
ATOM 3248 N N . ARG A 1 411 ? -24.194 -45.843 84.705 1.00 79.69 411 ARG A N 1
ATOM 3249 C CA . ARG A 1 411 ? -25.176 -45.264 85.642 1.00 79.69 411 ARG A CA 1
ATOM 3250 C C . ARG A 1 411 ? -26.410 -46.147 85.823 1.00 79.69 411 ARG A C 1
ATOM 3252 O O . ARG A 1 411 ? -27.064 -46.069 86.862 1.00 79.69 411 ARG A O 1
ATOM 3259 N N . GLY A 1 412 ? -26.780 -46.920 84.805 1.00 77.50 412 GLY A N 1
ATOM 3260 C CA . GLY A 1 412 ? -27.845 -47.916 84.887 1.00 77.50 412 GLY A CA 1
ATOM 3261 C C . GLY A 1 412 ? -27.447 -49.106 85.760 1.00 77.50 412 GLY A C 1
ATOM 3262 O O . GLY A 1 412 ? -28.234 -49.534 86.601 1.00 77.50 412 GLY A O 1
ATOM 3263 N N . GLU A 1 413 ? -26.216 -49.596 85.604 1.00 81.06 413 GLU A N 1
ATOM 3264 C CA . GLU A 1 413 ? -25.644 -50.662 86.435 1.00 81.06 413 GLU A CA 1
ATOM 3265 C C . GLU A 1 413 ? -25.485 -50.230 87.900 1.00 81.06 413 GLU A C 1
ATOM 3267 O O . GLU A 1 413 ? -25.875 -50.978 88.794 1.00 81.06 413 GLU A O 1
ATOM 3272 N N . GLU A 1 414 ? -24.994 -49.011 88.162 1.00 77.38 414 GLU A N 1
ATOM 3273 C CA . GLU A 1 414 ? -24.898 -48.465 89.525 1.00 77.38 414 GLU A CA 1
ATOM 3274 C C . GLU A 1 414 ? -26.268 -48.397 90.209 1.00 77.38 414 GLU A C 1
ATOM 3276 O O . GLU A 1 414 ? -26.394 -48.845 91.346 1.00 77.38 414 GLU A O 1
ATOM 3281 N N . ARG A 1 415 ? -27.308 -47.919 89.509 1.00 74.50 415 ARG A N 1
ATOM 3282 C CA . ARG A 1 415 ? -28.673 -47.864 90.057 1.00 74.50 415 ARG A CA 1
ATOM 3283 C C . ARG A 1 415 ? -29.253 -49.241 90.349 1.00 74.50 415 ARG A C 1
ATOM 3285 O O . ARG A 1 415 ? -29.816 -49.431 91.418 1.00 74.50 415 ARG A O 1
ATOM 3292 N N . ARG A 1 416 ? -29.064 -50.219 89.455 1.00 73.12 416 ARG A N 1
ATOM 3293 C CA . ARG A 1 416 ? -29.474 -51.607 89.734 1.00 73.12 416 ARG A CA 1
ATOM 3294 C C . ARG A 1 416 ? -28.767 -52.171 90.964 1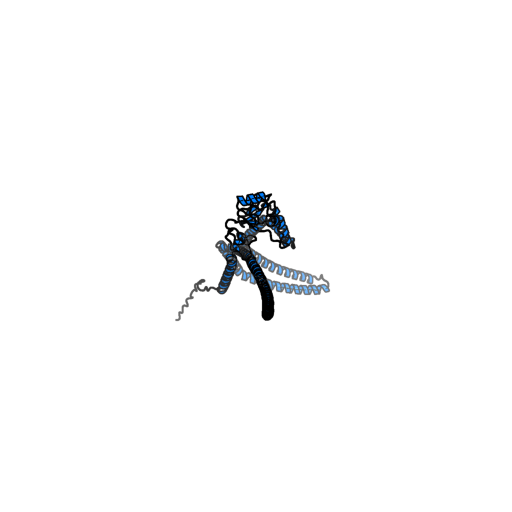.00 73.12 416 ARG A C 1
ATOM 3296 O O . ARG A 1 416 ? -29.411 -52.801 91.790 1.00 73.12 416 ARG A O 1
ATOM 3303 N N . GLY A 1 417 ? -27.473 -51.894 91.115 1.00 72.25 417 GLY A N 1
ATOM 3304 C CA . GLY A 1 417 ? -26.713 -52.313 92.293 1.00 72.25 417 GLY A CA 1
ATOM 3305 C C . GLY A 1 417 ? -27.079 -51.568 93.586 1.00 72.25 417 GLY A C 1
ATOM 3306 O O . GLY A 1 417 ? -26.734 -52.037 94.673 1.00 72.25 417 GLY A O 1
ATOM 3307 N N . GLU A 1 418 ? -27.724 -50.401 93.507 1.00 74.25 418 GLU A N 1
ATOM 3308 C CA . GLU A 1 418 ? -28.316 -49.706 94.658 1.00 74.25 418 GLU A CA 1
ATOM 3309 C C . GLU A 1 418 ? -29.699 -50.267 95.008 1.00 74.25 418 GLU A C 1
ATOM 3311 O O . GLU A 1 418 ? -29.968 -50.481 96.189 1.00 74.25 418 GLU A O 1
ATOM 3316 N N . ASP A 1 419 ? -30.531 -50.564 94.005 1.00 73.00 419 ASP A N 1
ATOM 3317 C CA . ASP A 1 419 ? -31.854 -51.173 94.188 1.00 73.00 419 ASP A CA 1
ATOM 3318 C C . ASP A 1 419 ? -31.745 -52.580 94.801 1.00 73.00 419 ASP A C 1
ATOM 3320 O O . ASP A 1 419 ? -32.418 -52.861 95.791 1.00 73.00 419 ASP A O 1
ATOM 3324 N N . GLU A 1 420 ? -30.830 -53.426 94.306 1.00 72.44 420 GLU A N 1
ATOM 3325 C CA . GLU A 1 420 ? -30.564 -54.758 94.882 1.00 72.44 420 GLU A CA 1
ATOM 3326 C C . GLU A 1 420 ? -30.110 -54.662 96.350 1.00 72.44 420 GLU A C 1
ATOM 3328 O O . GLU A 1 420 ? -30.601 -55.392 97.210 1.00 72.44 420 GLU A O 1
ATOM 3333 N N . ARG A 1 421 ? -29.245 -53.691 96.680 1.00 70.88 421 ARG A N 1
ATOM 3334 C CA . ARG A 1 421 ? -28.839 -53.423 98.074 1.00 70.88 421 ARG A CA 1
ATOM 3335 C C . ARG A 1 421 ? -29.974 -52.862 98.932 1.00 70.88 421 ARG A C 1
ATOM 3337 O O . ARG A 1 421 ? -29.944 -53.009 100.154 1.00 70.88 421 ARG A O 1
ATOM 3344 N N . GLY A 1 422 ? -30.941 -52.179 98.326 1.00 68.88 422 GLY A N 1
ATOM 3345 C CA . GLY A 1 422 ? -32.152 -51.708 98.991 1.00 68.88 422 GLY A CA 1
ATOM 3346 C C . GLY A 1 422 ? -33.120 -52.849 99.310 1.00 68.88 422 GLY A C 1
ATOM 3347 O O . GLY A 1 422 ? -33.680 -52.881 100.407 1.00 68.88 422 GLY A O 1
ATOM 3348 N N . GLU A 1 423 ? -33.284 -53.798 98.387 1.00 70.06 423 GLU A N 1
ATOM 3349 C CA . GLU A 1 423 ? -34.101 -54.999 98.586 1.00 70.06 423 GLU A CA 1
ATOM 3350 C C . GLU A 1 423 ? -33.489 -55.949 99.621 1.00 70.06 423 GLU A C 1
ATOM 3352 O O . GLU A 1 423 ? -34.216 -56.399 100.506 1.00 70.06 423 GLU A O 1
ATOM 3357 N N . GLU A 1 424 ? -32.167 -56.167 99.608 1.00 68.94 424 GLU A N 1
ATOM 3358 C CA . GLU A 1 424 ? -31.476 -56.930 100.663 1.00 68.94 424 GLU A CA 1
ATOM 3359 C C . GLU A 1 424 ? -31.709 -56.318 102.051 1.00 68.94 424 GLU A C 1
ATOM 3361 O O . GLU A 1 424 ? -32.071 -57.030 102.986 1.00 68.94 424 GLU A O 1
ATOM 3366 N N . ARG A 1 425 ? -31.595 -54.987 102.192 1.00 65.88 425 ARG A N 1
ATOM 3367 C CA . ARG A 1 425 ? -31.871 -54.315 103.475 1.00 65.88 425 ARG A CA 1
ATOM 3368 C C . ARG A 1 425 ? -33.320 -54.464 103.921 1.00 65.88 425 ARG A C 1
ATOM 3370 O O . ARG A 1 425 ? -33.548 -54.613 105.114 1.00 65.88 425 ARG A O 1
ATOM 3377 N N . ARG A 1 426 ? -34.291 -54.418 103.001 1.00 62.78 426 ARG A N 1
ATOM 3378 C CA . ARG A 1 426 ? -35.705 -54.668 103.332 1.00 62.78 426 ARG A CA 1
ATOM 3379 C C . ARG A 1 426 ? -35.940 -56.108 103.769 1.00 62.78 426 ARG A C 1
ATOM 3381 O O . ARG A 1 426 ? -36.698 -56.313 104.709 1.00 62.78 426 ARG A O 1
ATOM 3388 N N . GLY A 1 427 ? -35.276 -57.066 103.124 1.00 64.12 427 GLY A N 1
ATOM 3389 C CA . GLY A 1 427 ? -35.291 -58.467 103.538 1.00 64.12 427 GLY A CA 1
ATOM 3390 C C . GLY A 1 427 ? -34.753 -58.645 104.958 1.00 64.12 427 GLY A C 1
ATOM 3391 O O . GLY A 1 427 ? -35.430 -59.238 105.792 1.00 64.12 427 GLY A O 1
ATOM 3392 N N . GLU A 1 428 ? -33.603 -58.043 105.276 1.00 64.62 428 GLU A N 1
ATOM 3393 C CA . GLU A 1 428 ? -33.029 -58.071 106.632 1.00 64.62 428 GLU A CA 1
ATOM 3394 C C . GLU A 1 428 ? -33.909 -57.349 107.678 1.00 64.62 428 GLU A C 1
ATOM 3396 O O . GLU A 1 428 ? -33.937 -57.733 108.850 1.00 64.62 428 GLU A O 1
ATOM 3401 N N . GLU A 1 429 ? -34.635 -56.294 107.289 1.00 61.09 429 GLU A N 1
ATOM 3402 C CA . GLU A 1 429 ? -35.557 -55.564 108.173 1.00 61.09 429 GLU A CA 1
ATOM 3403 C C . GLU A 1 429 ? -36.857 -56.347 108.436 1.00 61.09 429 GLU A C 1
ATOM 3405 O O . GLU A 1 429 ? -37.373 -56.329 109.558 1.00 61.09 429 GLU A O 1
ATOM 3410 N N . GLU A 1 430 ? -37.377 -57.066 107.435 1.00 60.72 430 GLU A N 1
ATOM 3411 C CA . GLU A 1 430 ? -38.518 -57.979 107.587 1.00 60.72 430 GLU A CA 1
ATOM 3412 C C . GLU A 1 430 ? -38.154 -59.227 108.398 1.00 60.72 430 GLU A C 1
ATOM 3414 O O . GLU A 1 430 ? -38.956 -59.656 109.228 1.00 60.72 430 GLU A O 1
ATOM 3419 N N . GLU A 1 431 ? -36.938 -59.758 108.245 1.00 61.94 431 GLU A N 1
ATOM 3420 C CA . GLU A 1 431 ? -36.434 -60.874 109.052 1.00 61.94 431 GLU A CA 1
ATOM 3421 C C . GLU A 1 431 ? -36.303 -60.478 110.534 1.00 61.94 431 GLU A C 1
ATOM 3423 O O . GLU A 1 431 ? -36.812 -61.186 111.405 1.00 61.94 431 GLU A O 1
ATOM 3428 N N . ARG A 1 432 ? -35.784 -59.276 110.841 1.00 59.16 432 ARG A N 1
ATOM 3429 C CA . ARG A 1 432 ? -35.788 -58.742 112.222 1.00 59.16 432 ARG A CA 1
ATOM 3430 C C . ARG A 1 432 ? -37.189 -58.504 112.784 1.00 59.16 432 ARG A C 1
ATOM 3432 O O . ARG A 1 432 ? -37.410 -58.720 113.974 1.00 59.16 432 ARG A O 1
ATOM 3439 N N . ARG A 1 433 ? -38.149 -58.069 111.960 1.00 57.12 433 ARG A N 1
ATOM 3440 C CA . ARG A 1 433 ? -39.559 -57.925 112.378 1.00 57.12 433 ARG A CA 1
ATOM 3441 C C . ARG A 1 433 ? -40.231 -59.271 112.636 1.00 57.12 433 ARG A C 1
ATOM 3443 O O . ARG A 1 433 ? -41.089 -59.357 113.512 1.00 57.12 433 ARG A O 1
ATOM 3450 N N . GLY A 1 434 ? -39.855 -60.300 111.880 1.00 58.38 434 GLY A N 1
ATOM 3451 C CA . GLY A 1 434 ? -40.283 -61.677 112.106 1.00 58.38 434 GLY A CA 1
ATOM 3452 C C . GLY A 1 434 ? -39.748 -62.236 113.424 1.00 58.38 434 GLY A C 1
ATOM 3453 O O . GLY A 1 434 ? -40.497 -62.878 114.160 1.00 58.38 434 GLY A O 1
ATOM 3454 N N . GLU A 1 435 ? -38.497 -61.925 113.772 1.00 56.84 435 GLU A N 1
ATOM 3455 C CA . GLU A 1 435 ? -37.904 -62.323 115.052 1.00 56.84 435 GLU A CA 1
ATOM 3456 C C . GLU A 1 435 ? -38.527 -61.579 116.251 1.00 56.84 435 GLU A C 1
ATOM 3458 O O . GLU A 1 435 ? -38.827 -62.216 117.263 1.00 56.84 435 GLU A O 1
ATOM 3463 N N . GLU A 1 436 ? -38.848 -60.283 116.140 1.00 54.00 436 GLU A N 1
ATOM 3464 C CA . GLU A 1 436 ? -39.555 -59.541 117.206 1.00 54.00 436 GLU A CA 1
ATOM 3465 C C . GLU A 1 436 ? -40.992 -60.040 117.466 1.00 54.00 436 GLU A C 1
ATOM 3467 O O . GLU A 1 436 ? -41.471 -59.952 118.597 1.00 54.00 436 GLU A O 1
ATOM 3472 N N . LEU A 1 437 ? -41.682 -60.610 116.468 1.00 53.69 437 LEU A N 1
ATOM 3473 C CA . LEU A 1 437 ? -43.035 -61.166 116.639 1.00 53.69 437 LEU A CA 1
ATOM 3474 C C . LEU A 1 437 ? -43.066 -62.588 117.226 1.00 53.69 437 LEU A C 1
ATOM 3476 O O . LEU A 1 437 ? -44.146 -63.098 117.519 1.00 53.69 437 LEU A O 1
ATOM 3480 N N . SER A 1 438 ? -41.907 -63.225 117.400 1.00 52.38 438 SER A N 1
ATOM 3481 C CA . SER A 1 438 ? -41.777 -64.594 117.924 1.00 52.38 438 SER A CA 1
ATOM 3482 C C . SER A 1 438 ? -41.425 -64.669 119.422 1.00 52.38 438 SER A C 1
ATOM 3484 O O . SER A 1 438 ? -41.240 -65.759 119.961 1.00 52.38 438 SER A O 1
ATOM 3486 N N . LEU A 1 439 ? -41.374 -63.516 120.107 1.00 52.38 439 LEU A N 1
ATOM 3487 C CA . LEU A 1 439 ? -41.120 -63.373 121.553 1.00 52.38 439 LEU A CA 1
ATOM 3488 C C . LEU A 1 439 ? -42.326 -62.834 122.362 1.00 52.38 439 LEU A C 1
ATOM 3490 O O . LEU A 1 439 ? -42.160 -62.414 123.510 1.00 52.38 439 LEU A O 1
ATOM 3494 N N . LEU A 1 440 ? -43.532 -62.884 121.789 1.00 44.97 440 LEU A N 1
ATOM 3495 C CA . LEU A 1 440 ? -44.830 -62.785 122.481 1.00 44.97 440 LEU A CA 1
ATOM 3496 C C . LEU A 1 440 ? -45.483 -64.168 122.517 1.00 44.97 440 LEU A C 1
ATOM 3498 O O . LEU A 1 440 ? -46.104 -64.487 123.557 1.00 44.97 440 LEU A O 1
#

pLDDT: mean 78.11, std 13.54, range [39.41, 95.25]

Radius of gyration: 51.99 Å; chains: 1; bounding box: 117×82×195 Å